Protein AF-V5F7I3-F1 (afdb_monomer_lite)

Sequence (481 aa):
MEDIALQLKFLPVIEKRLDEYYSFSQVALVPRPIVFQLLTSIRVGLAASGYITEERNGEISVSHSSQLAKDLLRSSSSDIAITPGLDLGAFCALFSGANVRIETLGLLYTMAARSCLYDISQGYDEHQDSGFIQEMSRYSDLSLRLARGLSPQTTDLITWLAHENLQLMTLLEGDASLGVWRRVGDLATDLLVLGLNREATCSAAPLFLAECRRRTFARAYYLDKVFAAAFNRPPRISARHADCKLPLDLSDDELFTTLQDAKDNITPDGPLAYASVKCKIVAFPEYELNHADEDGDVNPVYKVCDSAVFLEIIGDDGSVIKENGAQGSIVVTNLLKRLQPTIRYSIGDIGEWVDIRSGLFRLKGRSNVGLKIGTALLDRNLIRKLVAQIVGDGVVDSFQTVIRRKDMHNIVIFRIAAEIPTDAGLIPQKLENAIIKSNPSWARNRDAGHIAPIVVEWVQFQDLAFLEASGKLREVIDERF

Radius of gyration: 26.36 Å; chains: 1; bounding box: 77×45×70 Å

Organism: Byssochlamys spectabilis (strain No. 5 / NBRC 109023) (NCBI:txid1356009)

InterPro domains:
  IPR007219 Xylanolytic transcriptional activator, regulatory domain [PF04082] (193-254)
  IPR042099 ANL, N-terminal domain [G3DSA:3.40.50.12780] (284-368)

pLDDT: mean 85.71, std 12.4, range [41.41, 98.62]

Secondary structure (DSSP, 8-state):
-HHHHHGGGGHHHHHHHHHHHHHH-TT-SS-HHHHHHHHHHHHHHHHHTT-EEEEETTEEEE--HHHHHHHHHHHHTS-----TT--HHHHHHTTSGGG--HHHHHHHHHHHHHHHTT---SS--GGGSHHHHHHHHHHHHHHHHHHHHH-SS--HHHHHHHHHHHHHHHHHT-TT-HHHHHHHHHHHHHHHHHTTTSHHHHHTS-HHHHHHHHHHHHHHHHHHHHHHHHTT---SS-GGG--PPPPP---HHHHTS-TTTTTT-PPPS--S-EEETTTEEEEEE-TTTS-TTS-TTSS-EEEE-TTTEEEEEE-TTSPBP-STT-EEEEEEEESS-SSS---SEEEEEEEEEEETTTTEEEEEEESSSSEEETTEEE-HHHHHHHHHHHH-GGGTTSEEEEEEEETTEEEEEEEE-S---TTGGGHHHHHHHHHHHH-HHHHHHHHTTSBPPPEEEE--GGGS-B-TTT--B-SEEEE--

Structure (mmCIF, N/CA/C/O backbone):
data_AF-V5F7I3-F1
#
_entry.id   AF-V5F7I3-F1
#
loop_
_atom_site.group_PDB
_atom_site.id
_atom_site.type_symbol
_atom_site.label_atom_id
_atom_site.label_alt_id
_atom_site.label_comp_id
_atom_site.label_asym_id
_atom_site.label_entity_id
_atom_site.label_seq_id
_atom_site.pdbx_PDB_ins_code
_atom_site.Cartn_x
_atom_site.Cartn_y
_atom_site.Cartn_z
_atom_site.occupancy
_atom_site.B_iso_or_equiv
_atom_site.auth_seq_id
_atom_site.auth_comp_id
_atom_site.auth_asym_id
_atom_site.auth_atom_id
_atom_site.pdbx_PDB_model_num
ATOM 1 N N . MET A 1 1 ? 17.879 12.663 -18.269 1.00 89.00 1 MET A N 1
ATOM 2 C CA . MET A 1 1 ? 17.644 11.274 -18.721 1.00 89.00 1 MET A CA 1
ATOM 3 C C . MET A 1 1 ? 18.927 10.465 -18.635 1.00 89.00 1 MET A C 1
ATOM 5 O O . MET A 1 1 ? 18.888 9.401 -18.041 1.00 89.00 1 MET A O 1
ATOM 9 N N . GLU A 1 2 ? 20.058 10.995 -19.110 1.00 92.75 2 GLU A N 1
ATOM 10 C CA . GLU A 1 2 ? 21.383 10.390 -18.884 1.00 92.75 2 GLU A CA 1
ATOM 11 C C . GLU A 1 2 ? 21.660 10.132 -17.397 1.00 92.75 2 GLU A C 1
ATOM 13 O O . GLU A 1 2 ? 21.980 9.007 -17.040 1.00 92.75 2 GLU A O 1
ATOM 18 N N . ASP A 1 3 ? 21.395 11.100 -16.514 1.00 93.69 3 ASP A N 1
ATOM 19 C CA . ASP A 1 3 ? 21.579 10.905 -15.065 1.00 93.69 3 ASP A CA 1
ATOM 20 C C . ASP A 1 3 ? 20.742 9.756 -14.475 1.00 93.69 3 ASP A C 1
ATOM 22 O O . ASP A 1 3 ? 21.205 9.058 -13.578 1.00 93.69 3 ASP A O 1
ATOM 26 N N . ILE A 1 4 ? 19.525 9.536 -14.995 1.00 94.31 4 ILE A N 1
ATOM 27 C CA . ILE A 1 4 ? 18.641 8.425 -14.590 1.00 94.31 4 ILE A CA 1
ATOM 28 C C . ILE A 1 4 ? 19.227 7.098 -15.064 1.00 94.31 4 ILE A C 1
ATOM 30 O O . ILE A 1 4 ? 19.209 6.121 -14.320 1.00 94.31 4 ILE A O 1
ATOM 34 N N . ALA A 1 5 ? 19.745 7.063 -16.292 1.00 92.81 5 ALA A N 1
ATOM 35 C CA . ALA A 1 5 ? 20.386 5.883 -16.853 1.00 92.81 5 ALA A CA 1
ATOM 36 C C . ALA A 1 5 ? 21.685 5.542 -16.107 1.00 92.81 5 ALA A C 1
ATOM 38 O O . ALA A 1 5 ? 21.943 4.377 -15.835 1.00 92.81 5 ALA A O 1
ATOM 39 N N . LEU A 1 6 ? 22.471 6.546 -15.706 1.00 93.00 6 LEU A N 1
ATOM 40 C CA . LEU A 1 6 ? 23.709 6.354 -14.945 1.00 93.00 6 LEU A CA 1
ATOM 41 C C . LEU A 1 6 ? 23.480 5.704 -13.576 1.00 93.00 6 LEU A C 1
ATOM 43 O O . LEU A 1 6 ? 24.378 5.034 -13.076 1.00 93.00 6 LEU A O 1
ATOM 47 N N . GLN A 1 7 ? 22.285 5.835 -12.991 1.00 93.06 7 GLN A N 1
ATOM 48 C CA . GLN A 1 7 ? 21.944 5.154 -11.737 1.00 93.06 7 GLN A CA 1
ATOM 49 C C . GLN A 1 7 ? 21.850 3.635 -11.859 1.00 93.06 7 GLN A C 1
ATOM 51 O O . GLN A 1 7 ? 21.921 2.948 -10.843 1.00 93.06 7 GLN A O 1
ATOM 56 N N . LEU A 1 8 ? 21.775 3.093 -13.080 1.00 92.06 8 LEU A N 1
ATOM 57 C CA . LEU A 1 8 ? 21.902 1.654 -13.304 1.00 92.06 8 LEU A CA 1
ATOM 58 C C . LEU A 1 8 ? 23.239 1.107 -12.804 1.00 92.06 8 LEU A C 1
ATOM 60 O O . LEU A 1 8 ? 23.329 -0.095 -12.591 1.00 92.06 8 LEU A O 1
ATOM 64 N N . LYS A 1 9 ? 24.235 1.961 -12.523 1.00 90.94 9 LYS A N 1
ATOM 65 C CA . LYS A 1 9 ? 25.432 1.554 -11.783 1.00 90.94 9 LYS A CA 1
ATOM 66 C C . LYS A 1 9 ? 25.104 0.813 -10.485 1.00 90.94 9 LYS A C 1
ATOM 68 O O . LYS A 1 9 ? 25.822 -0.107 -10.135 1.00 90.94 9 LYS A O 1
ATOM 73 N N . PHE A 1 10 ? 23.988 1.128 -9.830 1.00 92.06 10 PHE A N 1
ATOM 74 C CA . PHE A 1 10 ? 23.539 0.461 -8.609 1.00 92.06 10 PHE A CA 1
ATOM 75 C C . PHE A 1 10 ? 22.650 -0.769 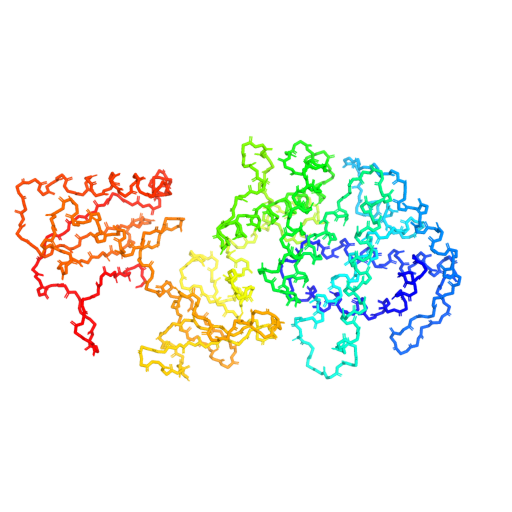-8.853 1.00 92.06 10 PHE A C 1
ATOM 77 O O . PHE A 1 10 ? 22.008 -1.244 -7.919 1.00 92.06 10 PHE A O 1
ATOM 84 N N . LEU A 1 11 ? 22.567 -1.298 -10.080 1.00 92.19 11 LEU A N 1
ATOM 85 C CA . LEU A 1 11 ? 21.709 -2.447 -10.394 1.00 92.19 11 LEU A CA 1
ATOM 86 C C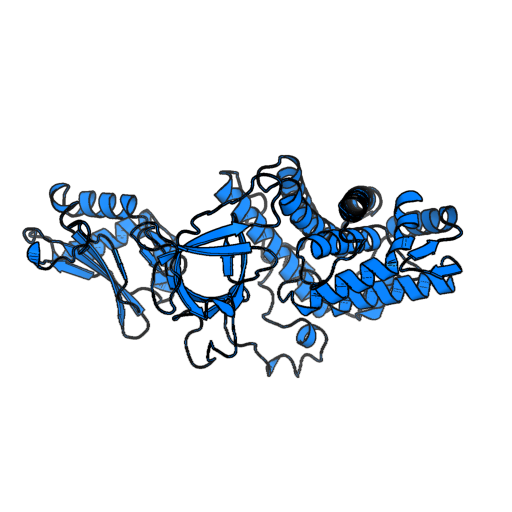 . LEU A 1 11 ? 21.949 -3.665 -9.474 1.00 92.19 11 LEU A C 1
ATOM 88 O O . LEU A 1 11 ? 20.952 -4.199 -8.989 1.00 92.19 11 LEU A O 1
ATOM 92 N N . PRO A 1 12 ? 23.194 -4.070 -9.140 1.00 90.81 12 PRO A N 1
ATOM 93 C CA . PRO A 1 12 ? 23.413 -5.169 -8.193 1.00 90.81 12 PRO A CA 1
ATOM 94 C C . PRO A 1 12 ? 22.864 -4.872 -6.787 1.00 90.81 12 PRO A C 1
ATOM 96 O O . PRO A 1 12 ? 22.265 -5.740 -6.153 1.00 90.81 12 PRO A O 1
ATOM 99 N N . VAL A 1 13 ? 23.008 -3.630 -6.308 1.00 89.62 13 VAL A N 1
ATOM 100 C CA . VAL A 1 13 ? 22.444 -3.190 -5.019 1.00 89.62 13 VAL A CA 1
ATOM 101 C C . VAL A 1 13 ? 20.917 -3.221 -5.061 1.00 89.62 13 VAL A C 1
ATOM 103 O O . VAL A 1 13 ? 20.285 -3.718 -4.133 1.00 89.62 13 VAL A O 1
ATOM 106 N N . ILE A 1 14 ? 20.313 -2.730 -6.146 1.00 92.62 14 ILE A N 1
ATOM 107 C CA . ILE A 1 14 ? 18.861 -2.756 -6.357 1.00 92.62 14 ILE A CA 1
ATOM 108 C C . ILE A 1 14 ? 18.343 -4.198 -6.324 1.00 92.62 14 ILE A C 1
ATOM 110 O O . ILE A 1 14 ? 17.372 -4.472 -5.626 1.00 92.62 14 ILE A O 1
ATOM 114 N N . GLU A 1 15 ? 18.994 -5.126 -7.027 1.00 92.94 15 GLU A N 1
ATOM 115 C CA . GLU A 1 15 ? 18.618 -6.545 -7.033 1.00 92.94 15 GLU A CA 1
ATOM 116 C C . GLU A 1 15 ? 18.663 -7.152 -5.630 1.00 92.94 15 GLU A C 1
ATOM 118 O O . GLU A 1 15 ? 17.664 -7.717 -5.185 1.00 92.94 15 GLU A O 1
ATOM 123 N N . LYS A 1 16 ? 19.772 -6.960 -4.902 1.00 89.50 16 LYS A N 1
ATOM 124 C CA . LYS A 1 16 ? 19.918 -7.415 -3.511 1.00 89.50 16 LYS A CA 1
ATOM 125 C C . LYS A 1 16 ? 18.789 -6.876 -2.627 1.00 89.50 16 LYS A C 1
ATOM 127 O O . LYS A 1 16 ? 18.142 -7.626 -1.904 1.00 89.50 16 LYS A O 1
ATOM 132 N N . ARG A 1 17 ? 18.518 -5.572 -2.715 1.00 87.56 17 ARG A N 1
ATOM 133 C CA . ARG A 1 17 ? 17.506 -4.888 -1.897 1.00 87.56 17 ARG A CA 1
ATOM 134 C C . ARG A 1 17 ? 16.081 -5.318 -2.201 1.00 87.56 17 ARG A C 1
ATOM 136 O O . ARG A 1 17 ? 15.231 -5.269 -1.311 1.00 87.56 17 ARG A O 1
ATOM 143 N N . LEU A 1 18 ? 15.794 -5.691 -3.441 1.00 91.38 18 LEU A N 1
ATOM 144 C CA . LEU A 1 18 ? 14.486 -6.211 -3.819 1.00 91.38 18 LEU A CA 1
ATOM 145 C C . LEU A 1 18 ? 14.337 -7.673 -3.407 1.00 91.38 18 LEU A C 1
ATOM 147 O O . LEU A 1 18 ? 13.266 -8.050 -2.938 1.00 91.38 18 LEU A O 1
ATOM 151 N N . ASP A 1 19 ? 15.397 -8.473 -3.492 1.00 89.62 19 ASP A N 1
ATOM 152 C CA . ASP A 1 19 ? 15.377 -9.839 -2.969 1.00 89.62 19 ASP A CA 1
ATOM 153 C C . ASP A 1 19 ? 15.109 -9.882 -1.465 1.00 89.62 19 ASP A C 1
ATOM 155 O O . ASP A 1 19 ? 14.182 -10.566 -1.029 1.00 89.62 19 ASP A O 1
ATOM 159 N N . GLU A 1 20 ? 15.805 -9.037 -0.703 1.00 83.19 20 GLU A N 1
ATOM 160 C CA . GLU A 1 20 ? 15.538 -8.831 0.720 1.00 83.19 20 GLU A CA 1
ATOM 161 C C . GLU A 1 20 ? 14.088 -8.386 0.958 1.00 83.19 20 GLU A C 1
ATOM 163 O O . GLU A 1 20 ? 13.396 -8.991 1.770 1.00 83.19 20 GLU A O 1
ATOM 168 N N . TYR A 1 21 ? 13.582 -7.390 0.222 1.00 84.56 21 TYR A N 1
ATOM 169 C CA . TYR A 1 21 ? 12.204 -6.902 0.371 1.00 84.56 21 TYR A CA 1
ATOM 170 C C . TYR A 1 21 ? 11.147 -8.004 0.228 1.00 84.56 21 TYR A C 1
ATOM 172 O O . TYR A 1 21 ? 10.234 -8.122 1.047 1.00 84.56 21 TYR A O 1
ATOM 180 N N . TYR A 1 22 ? 11.269 -8.822 -0.812 1.00 86.50 22 TYR A N 1
ATOM 181 C CA . TYR A 1 22 ? 10.317 -9.891 -1.090 1.00 86.50 22 TYR A CA 1
ATOM 182 C C . TYR A 1 22 ? 10.503 -11.128 -0.202 1.00 86.50 22 TYR A C 1
ATOM 184 O O . TYR A 1 22 ? 9.621 -11.979 -0.194 1.00 86.50 22 TYR A O 1
ATOM 192 N N . SER A 1 23 ? 11.600 -11.234 0.556 1.00 79.94 23 SER A N 1
ATOM 193 C CA . SER A 1 23 ? 11.786 -12.316 1.536 1.00 79.94 23 SER A CA 1
ATOM 194 C C . SER A 1 23 ? 10.844 -12.205 2.744 1.00 79.94 23 SER A C 1
ATOM 196 O O . SER A 1 23 ? 10.546 -13.210 3.381 1.00 79.94 23 SER A O 1
ATOM 198 N N . PHE A 1 24 ? 10.342 -10.999 3.040 1.00 70.06 24 PHE A N 1
ATOM 199 C CA . PHE A 1 24 ? 9.442 -10.749 4.172 1.00 70.06 24 PHE A CA 1
ATOM 200 C C . PHE A 1 24 ? 8.130 -10.059 3.782 1.00 70.06 24 PHE A C 1
ATOM 202 O O . PHE A 1 24 ? 7.153 -10.120 4.529 1.00 70.06 24 PHE A O 1
ATOM 209 N N . SER A 1 25 ? 8.077 -9.350 2.648 1.00 71.44 25 SER A N 1
ATOM 210 C CA . SER A 1 25 ? 6.881 -8.596 2.281 1.00 71.44 25 SER A CA 1
ATOM 211 C C . SER A 1 25 ? 5.817 -9.495 1.655 1.00 71.44 25 SER A C 1
ATOM 213 O O . SER A 1 25 ? 5.858 -9.787 0.466 1.00 71.44 25 SER A O 1
ATOM 215 N N . GLN A 1 26 ? 4.793 -9.840 2.437 1.00 65.81 26 GLN A N 1
ATOM 216 C CA . GLN A 1 26 ? 3.601 -10.556 1.949 1.00 65.81 26 GLN A CA 1
ATOM 217 C C . GLN A 1 26 ? 2.574 -9.637 1.261 1.00 65.81 26 GLN A C 1
ATOM 219 O O . GLN A 1 26 ? 1.550 -10.081 0.756 1.00 65.81 26 GLN A O 1
ATOM 224 N N . VAL A 1 27 ? 2.826 -8.324 1.250 1.00 69.50 27 VAL A N 1
ATOM 225 C CA . VAL A 1 27 ? 1.871 -7.302 0.794 1.00 69.50 27 VAL A CA 1
ATOM 226 C C . VAL A 1 27 ? 2.477 -6.362 -0.249 1.00 69.50 27 VAL A C 1
ATOM 228 O O . VAL A 1 27 ? 2.039 -5.218 -0.389 1.00 69.50 27 VAL A O 1
ATOM 231 N N . ALA A 1 28 ? 3.474 -6.806 -1.016 1.00 85.56 28 ALA A N 1
ATOM 232 C CA . ALA A 1 28 ? 3.987 -6.036 -2.150 1.00 85.56 28 ALA A CA 1
ATOM 233 C C . ALA A 1 28 ? 2.853 -5.702 -3.142 1.00 85.56 28 ALA A C 1
ATOM 235 O O . ALA A 1 28 ? 1.876 -6.444 -3.259 1.00 85.56 28 ALA A O 1
ATOM 236 N N . LEU A 1 29 ? 2.900 -4.527 -3.785 1.00 91.69 29 LEU A N 1
ATOM 237 C CA . LEU A 1 29 ? 1.888 -4.175 -4.797 1.00 91.69 29 LEU A CA 1
ATOM 238 C C . LEU A 1 29 ? 2.132 -4.948 -6.088 1.00 91.69 29 LEU A C 1
ATOM 240 O O . LEU A 1 29 ? 1.203 -5.518 -6.654 1.00 91.69 29 LEU A O 1
ATOM 244 N N . VAL A 1 30 ? 3.375 -4.893 -6.557 1.00 94.56 30 VAL A N 1
ATOM 245 C CA . VAL A 1 30 ? 3.808 -5.563 -7.776 1.00 94.56 30 VAL A CA 1
ATOM 246 C C . VAL A 1 30 ? 4.246 -6.971 -7.387 1.00 94.56 30 VAL A C 1
ATOM 248 O O . VAL A 1 30 ? 5.042 -7.092 -6.454 1.00 94.56 30 VAL A O 1
ATOM 251 N N . PRO A 1 31 ? 3.758 -8.022 -8.056 1.00 93.81 31 PRO A N 1
ATOM 252 C CA . PRO A 1 31 ? 4.164 -9.375 -7.721 1.00 93.81 31 PRO A CA 1
ATOM 253 C C . PRO A 1 31 ? 5.652 -9.651 -7.934 1.00 93.81 31 PRO A C 1
ATOM 255 O O . PRO A 1 31 ? 6.249 -9.142 -8.894 1.00 93.81 31 PRO A O 1
ATOM 258 N N . ARG A 1 32 ? 6.231 -10.510 -7.084 1.00 92.94 32 ARG A N 1
ATOM 259 C CA . ARG A 1 32 ? 7.653 -10.900 -7.167 1.00 92.94 32 ARG A CA 1
ATOM 260 C C . ARG A 1 32 ? 8.051 -11.384 -8.573 1.00 92.94 32 ARG A C 1
ATOM 262 O O . ARG A 1 32 ? 9.049 -10.869 -9.087 1.00 92.94 32 ARG A O 1
ATOM 269 N N . PRO A 1 33 ? 7.292 -12.272 -9.252 1.00 93.88 33 PRO A N 1
ATOM 270 C CA . PRO A 1 33 ? 7.684 -12.764 -10.577 1.00 93.88 33 PRO A CA 1
ATOM 271 C C . PRO A 1 33 ? 7.834 -11.655 -11.627 1.00 93.88 33 PRO A C 1
ATOM 273 O O . PRO A 1 33 ? 8.764 -11.693 -12.430 1.00 93.88 33 PRO A O 1
ATOM 276 N N . ILE A 1 34 ? 6.991 -10.614 -11.578 1.00 96.12 34 ILE A N 1
ATOM 277 C CA . ILE A 1 34 ? 7.080 -9.472 -12.502 1.00 96.12 34 ILE A CA 1
ATOM 278 C C . ILE A 1 34 ? 8.374 -8.691 -12.271 1.00 96.12 34 ILE A C 1
ATOM 280 O O . ILE A 1 34 ? 9.108 -8.414 -13.219 1.00 96.12 34 ILE A O 1
ATOM 284 N N . VAL A 1 35 ? 8.672 -8.336 -11.019 1.00 96.19 35 VAL A N 1
ATOM 285 C CA . VAL A 1 35 ? 9.846 -7.509 -10.697 1.00 96.19 35 VAL A CA 1
ATOM 286 C C . VAL A 1 35 ? 11.145 -8.228 -11.046 1.00 96.19 35 VAL A C 1
ATOM 288 O O . VAL A 1 35 ? 12.024 -7.636 -11.672 1.00 96.19 35 VAL A O 1
ATOM 291 N N . PHE A 1 36 ? 11.250 -9.516 -10.725 1.00 95.12 36 PHE A N 1
ATOM 292 C CA . PHE A 1 36 ? 12.449 -10.305 -11.014 1.00 95.12 36 PHE A CA 1
ATOM 293 C C . PHE A 1 36 ? 12.644 -10.573 -12.506 1.00 95.12 36 PHE A C 1
ATOM 295 O O . PHE A 1 36 ? 13.778 -10.552 -12.996 1.00 95.12 36 PHE A O 1
ATOM 302 N N . GLN A 1 37 ? 11.556 -10.753 -13.257 1.00 95.56 37 GLN A N 1
ATOM 303 C CA . GLN A 1 37 ? 11.644 -10.876 -14.706 1.00 95.56 37 GLN A CA 1
ATOM 304 C C . GLN A 1 37 ? 12.033 -9.552 -15.377 1.00 95.56 37 GLN A C 1
ATOM 306 O O . GLN A 1 37 ? 12.827 -9.566 -16.320 1.00 95.56 37 GLN A O 1
ATOM 311 N N . LEU A 1 38 ? 11.557 -8.407 -14.870 1.00 96.69 38 LEU A N 1
ATOM 312 C CA . LEU A 1 38 ? 12.010 -7.084 -15.319 1.00 96.69 38 LEU A CA 1
ATOM 313 C C . LEU A 1 38 ? 13.502 -6.870 -15.029 1.00 96.69 38 LEU A C 1
ATOM 315 O O . LEU A 1 38 ? 14.229 -6.476 -15.938 1.00 96.69 38 LEU A O 1
ATOM 319 N N . LEU A 1 39 ? 13.972 -7.169 -13.811 1.00 95.56 39 LEU A N 1
ATOM 320 C CA . LEU A 1 39 ? 15.391 -7.056 -13.437 1.00 95.56 39 LEU A CA 1
ATOM 321 C C . LEU A 1 39 ? 16.280 -7.911 -14.343 1.00 95.56 39 LEU A C 1
ATOM 323 O O . LEU A 1 39 ? 17.226 -7.403 -14.945 1.00 95.56 39 LEU A O 1
ATOM 327 N N . THR A 1 40 ? 15.912 -9.182 -14.519 1.00 94.25 40 THR A N 1
ATOM 328 C CA . THR A 1 40 ? 16.643 -10.118 -15.383 1.00 94.25 40 THR A CA 1
ATOM 329 C C . THR A 1 40 ? 16.684 -9.613 -16.826 1.00 94.25 40 THR A C 1
ATOM 331 O O . THR A 1 40 ? 17.745 -9.578 -17.447 1.00 94.25 40 THR A O 1
ATOM 334 N N . SER A 1 41 ? 15.546 -9.157 -17.357 1.00 93.38 41 SER A N 1
ATOM 335 C CA . SER A 1 41 ? 15.446 -8.649 -18.730 1.00 93.38 41 SER A CA 1
ATOM 336 C C . SER A 1 41 ? 16.243 -7.359 -18.937 1.00 93.38 41 SER A C 1
ATOM 338 O O . SER A 1 41 ? 16.846 -7.177 -19.994 1.00 93.38 41 SER A O 1
ATOM 340 N N . ILE A 1 42 ? 16.291 -6.469 -17.939 1.00 92.19 42 ILE A N 1
ATOM 341 C CA . ILE A 1 42 ? 17.140 -5.270 -17.965 1.00 92.19 42 ILE A CA 1
ATOM 342 C C . ILE A 1 42 ? 18.611 -5.674 -17.966 1.00 92.19 42 ILE A C 1
ATOM 344 O O . ILE A 1 42 ? 19.344 -5.246 -18.853 1.00 92.19 42 ILE A O 1
ATOM 348 N N . ARG A 1 43 ? 19.043 -6.526 -17.030 1.00 91.06 43 ARG A N 1
ATOM 349 C CA . ARG A 1 43 ? 20.442 -6.962 -16.931 1.00 91.06 43 ARG A CA 1
ATOM 350 C C . ARG A 1 43 ? 20.919 -7.602 -18.235 1.00 91.06 43 ARG A C 1
ATOM 352 O O . ARG A 1 43 ? 21.938 -7.187 -18.787 1.00 91.06 43 ARG A O 1
ATOM 359 N N . VAL A 1 44 ? 20.153 -8.556 -18.766 1.00 90.69 44 VAL A N 1
ATOM 360 C CA . VAL A 1 44 ? 20.472 -9.237 -20.031 1.00 90.69 44 VAL A CA 1
ATOM 361 C C . VAL A 1 44 ? 20.453 -8.256 -21.206 1.00 90.69 44 VAL A C 1
ATOM 363 O O . VAL A 1 44 ? 21.378 -8.261 -22.015 1.00 90.69 44 VAL A O 1
ATOM 366 N N . GLY A 1 45 ? 19.442 -7.387 -21.296 1.00 88.81 45 GLY A N 1
ATOM 367 C CA . GLY A 1 45 ? 19.312 -6.419 -22.388 1.00 88.81 45 GLY A CA 1
ATOM 368 C C . GLY A 1 45 ? 20.431 -5.379 -22.421 1.00 88.81 45 GLY A C 1
ATOM 369 O O . GLY A 1 45 ? 20.973 -5.087 -23.488 1.00 88.81 45 GLY A O 1
ATOM 370 N N . LEU A 1 46 ? 20.817 -4.852 -21.258 1.00 87.31 46 LEU A N 1
ATOM 371 C CA . LEU A 1 46 ? 21.918 -3.900 -21.131 1.00 87.31 46 LEU A CA 1
ATOM 372 C C . LEU A 1 46 ? 23.268 -4.551 -21.458 1.00 87.31 46 LEU A C 1
ATOM 374 O O . LEU A 1 46 ? 24.069 -3.946 -22.169 1.00 87.31 46 LEU A O 1
ATOM 378 N N . ALA A 1 47 ? 23.508 -5.785 -21.002 1.00 87.62 47 ALA A N 1
ATOM 379 C CA . ALA A 1 47 ? 24.714 -6.536 -21.350 1.00 87.62 47 ALA A CA 1
ATOM 380 C C . ALA A 1 47 ? 24.787 -6.834 -22.858 1.00 87.62 47 ALA A C 1
ATOM 382 O O . ALA A 1 47 ? 25.805 -6.565 -23.492 1.00 87.62 47 ALA A O 1
ATOM 383 N N . ALA A 1 48 ? 23.692 -7.312 -23.459 1.00 86.88 48 ALA A N 1
ATOM 384 C CA . ALA A 1 48 ? 23.621 -7.610 -24.891 1.00 86.88 48 ALA A CA 1
ATOM 385 C C . ALA A 1 48 ? 23.806 -6.362 -25.774 1.00 86.88 48 ALA A C 1
ATOM 387 O O . ALA A 1 48 ? 24.346 -6.458 -26.873 1.00 86.88 48 ALA A O 1
ATOM 388 N N . SER A 1 49 ? 23.390 -5.193 -25.281 1.00 85.31 49 SER A N 1
ATOM 389 C CA . SER A 1 49 ? 23.552 -3.905 -25.969 1.00 85.31 49 SER A CA 1
ATOM 390 C C . SER A 1 49 ? 24.920 -3.252 -25.718 1.00 85.31 49 SER A C 1
ATOM 392 O O . SER A 1 49 ? 25.181 -2.164 -26.224 1.00 85.31 49 SER A O 1
ATOM 394 N N . GLY A 1 50 ? 25.794 -3.890 -24.930 1.00 83.00 50 GLY A N 1
ATOM 395 C CA . GLY A 1 50 ? 27.125 -3.376 -24.599 1.00 83.00 50 GLY A CA 1
ATOM 396 C C . GLY A 1 50 ? 27.129 -2.209 -23.607 1.00 83.00 50 GLY A C 1
ATOM 397 O O . GLY A 1 50 ? 28.148 -1.540 -23.465 1.00 83.00 50 GLY A O 1
ATOM 398 N N . TYR A 1 51 ? 26.017 -1.948 -22.911 1.00 84.94 51 TYR A N 1
ATOM 399 C CA . TYR A 1 51 ? 25.929 -0.874 -21.916 1.00 84.94 51 TYR A CA 1
ATOM 400 C C . TYR A 1 51 ? 26.625 -1.232 -20.599 1.00 84.94 51 TYR A C 1
ATOM 402 O O . TYR A 1 51 ? 27.100 -0.331 -19.911 1.00 84.94 51 TYR A O 1
ATOM 410 N N . ILE A 1 52 ? 26.734 -2.523 -20.269 1.00 82.56 52 ILE A N 1
ATOM 411 C CA . ILE A 1 52 ? 27.444 -3.022 -19.081 1.00 82.56 52 ILE A CA 1
ATOM 412 C C . ILE A 1 52 ? 28.841 -3.481 -19.492 1.00 82.56 52 ILE A C 1
ATOM 414 O O . ILE A 1 52 ? 28.966 -4.344 -20.360 1.00 82.56 52 ILE A O 1
ATOM 418 N N . THR A 1 53 ? 29.882 -2.922 -18.871 1.00 70.06 53 THR A N 1
ATOM 419 C CA . THR A 1 53 ? 31.282 -3.225 -19.226 1.00 70.06 53 THR A CA 1
ATOM 420 C C . THR A 1 53 ? 32.067 -3.937 -18.126 1.00 70.06 53 THR A C 1
ATOM 422 O O . THR A 1 53 ? 32.843 -4.835 -18.435 1.00 70.06 53 THR A O 1
ATOM 425 N N . GLU A 1 54 ? 31.855 -3.590 -16.855 1.00 76.38 54 GLU A N 1
ATOM 426 C CA . GLU A 1 54 ? 32.496 -4.227 -15.693 1.00 76.38 54 GLU A CA 1
ATOM 427 C C . GLU A 1 54 ? 31.555 -4.197 -14.479 1.00 76.38 54 GLU A C 1
ATOM 429 O O . GLU A 1 54 ? 30.782 -3.251 -14.331 1.00 76.38 54 GLU A O 1
ATOM 434 N N . GLU A 1 55 ? 31.651 -5.196 -13.595 1.00 80.44 55 GLU A N 1
ATOM 435 C CA . GLU A 1 55 ? 30.997 -5.225 -12.278 1.00 80.44 55 GLU A CA 1
ATOM 436 C C . GLU A 1 55 ? 32.083 -5.306 -11.191 1.00 80.44 55 GLU A C 1
ATOM 438 O O . GLU A 1 55 ? 32.906 -6.225 -11.202 1.00 80.44 55 GLU A O 1
ATOM 443 N N . ARG A 1 56 ? 32.131 -4.329 -10.276 1.00 73.06 56 ARG A N 1
ATOM 444 C CA . ARG A 1 56 ? 33.062 -4.305 -9.132 1.00 73.06 56 ARG A CA 1
ATOM 445 C C . ARG A 1 56 ? 32.378 -3.703 -7.909 1.00 73.06 56 ARG A C 1
ATOM 447 O O . ARG A 1 56 ? 31.737 -2.668 -8.016 1.00 73.06 56 ARG A O 1
ATOM 454 N N . ASN A 1 57 ? 32.575 -4.319 -6.742 1.00 68.38 57 ASN A N 1
ATOM 455 C CA . ASN A 1 57 ? 32.092 -3.823 -5.444 1.00 68.38 57 ASN A CA 1
ATOM 456 C C . ASN A 1 57 ? 30.596 -3.434 -5.430 1.00 68.38 57 ASN A C 1
ATOM 458 O O . ASN A 1 57 ? 30.238 -2.398 -4.891 1.00 68.38 57 ASN A O 1
ATOM 462 N N . GLY A 1 58 ? 29.722 -4.230 -6.056 1.00 72.19 58 GLY A N 1
ATOM 463 C CA . GLY A 1 58 ? 28.280 -3.943 -6.089 1.00 72.19 58 GLY A CA 1
ATOM 464 C C . GLY A 1 58 ? 27.854 -2.839 -7.065 1.00 72.19 58 GLY A C 1
ATOM 465 O O . GLY A 1 58 ? 26.657 -2.581 -7.187 1.00 72.19 58 GLY A O 1
ATOM 466 N N . GLU A 1 59 ? 28.789 -2.238 -7.807 1.00 80.50 59 GLU A N 1
ATOM 467 C CA . GLU A 1 59 ? 28.495 -1.296 -8.884 1.00 80.50 59 GLU A CA 1
ATOM 468 C C . GLU A 1 59 ? 28.825 -1.876 -10.267 1.00 80.50 59 GLU A C 1
ATOM 470 O O . GLU A 1 59 ? 29.818 -2.587 -10.451 1.00 80.50 59 GLU A O 1
ATOM 475 N N . ILE A 1 60 ? 28.006 -1.531 -11.263 1.00 85.75 60 ILE A N 1
ATOM 476 C CA . ILE A 1 60 ? 28.299 -1.772 -12.679 1.00 85.75 60 ILE A CA 1
ATOM 477 C C . ILE A 1 60 ? 28.731 -0.487 -13.382 1.00 85.75 60 ILE A C 1
ATOM 479 O O . ILE A 1 60 ? 28.161 0.586 -13.191 1.00 85.75 60 ILE A O 1
ATOM 483 N N . SER A 1 61 ? 29.724 -0.595 -14.258 1.00 84.38 61 SER A N 1
ATOM 484 C CA . SER A 1 61 ? 30.099 0.505 -15.140 1.00 84.38 61 SER A CA 1
ATOM 485 C C . SER A 1 61 ? 29.100 0.603 -16.294 1.00 84.38 61 SER A C 1
ATOM 487 O O . SER A 1 61 ? 28.975 -0.321 -17.103 1.00 84.38 61 SER A O 1
ATOM 489 N N . VAL A 1 62 ? 28.376 1.726 -16.352 1.00 85.12 62 VAL A N 1
ATOM 490 C CA . VAL A 1 62 ? 27.418 2.036 -17.421 1.00 85.12 62 VAL A CA 1
ATOM 491 C C . VAL A 1 62 ? 28.129 2.843 -18.503 1.00 85.12 62 VAL A C 1
ATOM 493 O O . VAL A 1 62 ? 28.433 4.025 -18.327 1.00 85.12 62 VAL A O 1
ATOM 496 N N . SER A 1 63 ? 28.389 2.210 -19.643 1.00 83.50 63 SER A N 1
ATOM 497 C CA . SER A 1 63 ? 28.963 2.860 -20.820 1.00 83.50 63 SER A CA 1
ATOM 498 C C . SER A 1 63 ? 27.872 3.381 -21.764 1.00 83.50 63 SER A C 1
ATOM 500 O O . SER A 1 63 ? 26.701 3.024 -21.647 1.00 83.50 63 SER A O 1
ATOM 502 N N . HIS A 1 64 ? 28.240 4.270 -22.693 1.00 85.62 64 HIS A N 1
ATOM 503 C CA . HIS A 1 64 ? 27.328 4.817 -23.711 1.00 85.62 64 HIS A CA 1
ATOM 504 C C . HIS A 1 64 ? 26.006 5.395 -23.154 1.00 85.62 64 HIS A C 1
ATOM 506 O O . HIS A 1 64 ? 24.965 5.324 -23.810 1.00 85.62 64 HIS A O 1
ATOM 512 N N . SER A 1 65 ? 26.047 6.028 -21.975 1.00 85.38 65 SER A N 1
ATOM 513 C CA . SER A 1 65 ? 24.869 6.558 -21.263 1.00 85.38 65 SER A CA 1
ATOM 514 C C . SER A 1 65 ? 23.996 7.498 -22.105 1.00 85.38 65 SER A C 1
ATOM 516 O O . SER A 1 65 ? 22.774 7.485 -21.970 1.00 85.38 65 SER A O 1
ATOM 518 N N . SER A 1 66 ? 24.594 8.267 -23.021 1.00 90.06 66 SER A N 1
ATOM 519 C CA . SER A 1 66 ? 23.855 9.129 -23.953 1.00 90.06 66 SER A CA 1
ATOM 520 C C . SER A 1 66 ? 23.014 8.342 -24.963 1.00 90.06 66 SER A C 1
ATOM 522 O O . SER A 1 66 ? 21.893 8.738 -25.283 1.00 90.06 66 SER A O 1
ATOM 524 N N . GLN A 1 67 ? 23.515 7.202 -25.451 1.00 91.38 67 GLN A N 1
ATOM 525 C CA . GLN A 1 67 ? 22.745 6.343 -26.350 1.00 91.38 67 GLN A CA 1
ATOM 526 C C . GLN A 1 67 ? 21.632 5.621 -25.588 1.00 91.38 67 GLN A C 1
ATOM 528 O O . GLN A 1 67 ? 20.485 5.664 -26.023 1.00 91.38 67 GLN A O 1
ATOM 533 N N . LEU A 1 68 ? 21.932 5.091 -24.399 1.00 91.94 68 LEU A N 1
ATOM 534 C CA . LEU A 1 68 ? 20.921 4.496 -23.524 1.00 91.94 68 LEU A CA 1
ATOM 535 C C . LEU A 1 68 ? 19.811 5.498 -23.163 1.00 91.94 68 LEU A C 1
ATOM 537 O O . LEU A 1 68 ? 18.634 5.151 -23.163 1.00 91.94 68 LEU A O 1
ATOM 541 N N . ALA A 1 69 ? 20.151 6.767 -22.917 1.00 93.94 69 ALA A N 1
ATOM 542 C CA . ALA A 1 69 ? 19.160 7.815 -22.695 1.00 93.94 69 ALA A CA 1
ATOM 543 C C . ALA A 1 69 ? 18.275 8.060 -23.929 1.00 93.94 69 ALA A C 1
ATOM 545 O O . ALA A 1 69 ? 17.070 8.244 -23.786 1.00 93.94 69 ALA A O 1
ATOM 546 N N . LYS A 1 70 ? 18.830 8.038 -25.146 1.00 94.25 70 LYS A N 1
ATOM 547 C CA .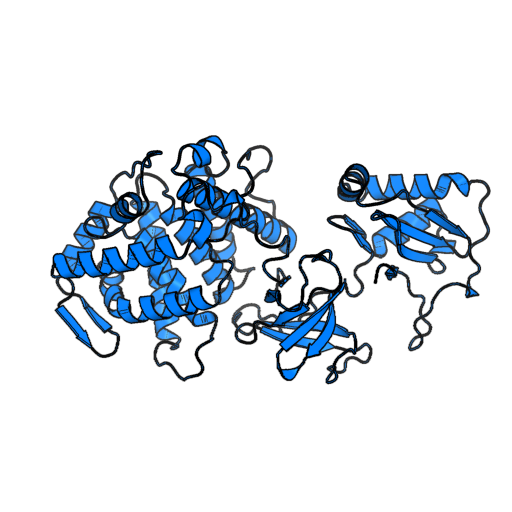 LYS A 1 70 ? 18.027 8.147 -26.378 1.00 94.25 70 LYS A CA 1
ATOM 548 C C . LYS A 1 70 ? 17.093 6.952 -26.552 1.00 94.25 70 LYS A C 1
ATOM 550 O O . LYS A 1 70 ? 15.942 7.146 -26.939 1.00 94.25 70 LYS A O 1
ATOM 555 N N . ASP A 1 71 ? 17.565 5.752 -26.234 1.00 92.75 71 ASP A N 1
ATOM 556 C CA . ASP A 1 71 ? 16.761 4.533 -26.308 1.00 92.75 71 ASP A CA 1
ATOM 557 C C . ASP A 1 71 ? 15.627 4.569 -25.275 1.00 92.75 71 ASP A C 1
ATOM 559 O O . ASP A 1 71 ? 14.476 4.340 -25.635 1.00 92.75 71 ASP A O 1
ATOM 563 N N . LEU A 1 72 ? 15.908 4.982 -24.032 1.00 95.50 72 LEU A N 1
ATOM 564 C CA . LEU A 1 72 ? 14.893 5.214 -22.998 1.00 95.50 72 LEU A CA 1
ATOM 565 C C . LEU A 1 72 ? 13.845 6.235 -23.450 1.00 95.50 72 LEU A C 1
ATOM 567 O O . LEU A 1 72 ? 12.652 5.993 -23.277 1.00 95.50 72 LEU A O 1
ATOM 571 N N . LEU A 1 73 ? 14.259 7.364 -24.036 1.00 95.81 73 LEU A N 1
ATOM 572 C CA . LEU A 1 73 ? 13.336 8.386 -24.542 1.00 95.81 73 LEU A CA 1
ATOM 573 C C . LEU A 1 73 ? 12.414 7.803 -25.613 1.00 95.81 73 LEU A C 1
ATOM 575 O O . LEU A 1 73 ? 11.198 7.985 -25.554 1.00 95.81 73 LEU A O 1
ATOM 579 N N . ARG A 1 74 ? 13.003 7.097 -26.583 1.00 95.81 74 ARG A N 1
ATOM 580 C CA . ARG A 1 74 ? 12.288 6.498 -27.708 1.00 95.81 74 ARG A CA 1
ATOM 581 C C . ARG A 1 74 ? 11.291 5.452 -27.227 1.00 95.81 74 ARG A C 1
ATOM 583 O O . ARG A 1 74 ? 10.117 5.538 -27.571 1.00 95.81 74 ARG A O 1
ATOM 590 N N . SER A 1 75 ? 11.759 4.519 -26.405 1.00 95.88 75 SER A N 1
ATOM 591 C CA . SER A 1 75 ? 10.953 3.438 -25.853 1.00 95.88 75 SER A CA 1
ATOM 592 C C . SER A 1 75 ? 9.884 3.954 -24.910 1.00 95.88 75 SER A C 1
ATOM 594 O O . SER A 1 75 ? 8.815 3.381 -24.908 1.00 95.88 75 SER A O 1
ATOM 596 N N . SER A 1 76 ? 10.109 5.028 -24.144 1.00 97.25 76 SER A N 1
ATOM 597 C CA . SER A 1 76 ? 9.094 5.583 -23.225 1.00 97.25 76 SER A CA 1
ATOM 598 C C . SER A 1 76 ? 8.026 6.424 -23.935 1.00 97.25 76 SER A C 1
ATOM 600 O O . SER A 1 76 ? 6.970 6.678 -23.365 1.00 97.25 76 SER A O 1
ATOM 602 N N . SER A 1 77 ? 8.290 6.859 -25.170 1.00 97.06 77 SER A N 1
ATOM 603 C CA . SER A 1 77 ? 7.354 7.659 -25.975 1.00 97.06 77 SER A CA 1
ATOM 604 C C . SER A 1 77 ? 6.501 6.807 -26.923 1.00 97.06 77 SER A C 1
ATOM 606 O O . SER A 1 77 ? 5.699 7.353 -27.677 1.00 97.06 77 SER A O 1
ATOM 608 N N . SER A 1 78 ? 6.693 5.484 -26.940 1.00 95.06 78 SER A N 1
ATOM 609 C CA . SER A 1 78 ? 5.912 4.574 -27.779 1.00 95.06 78 SER A CA 1
ATOM 610 C C . SER A 1 78 ? 4.629 4.108 -27.089 1.00 95.06 78 SER A C 1
ATOM 612 O O . SER A 1 78 ? 4.558 4.025 -25.859 1.00 95.06 78 SER A O 1
ATOM 614 N N . ASP A 1 79 ? 3.629 3.764 -27.899 1.00 94.50 79 ASP A N 1
ATOM 615 C CA . ASP A 1 79 ? 2.391 3.147 -27.428 1.00 94.50 79 ASP A CA 1
ATOM 616 C C . ASP A 1 79 ? 2.619 1.707 -26.961 1.00 94.50 79 ASP A C 1
ATOM 618 O O . ASP A 1 79 ? 3.467 0.980 -27.485 1.00 94.50 79 ASP A O 1
ATOM 622 N N . ILE A 1 80 ? 1.809 1.280 -25.991 1.00 94.44 80 ILE A N 1
ATOM 623 C CA . ILE A 1 80 ? 1.814 -0.083 -25.459 1.00 94.44 80 ILE A CA 1
ATOM 624 C C . ILE A 1 80 ? 0.427 -0.688 -25.626 1.00 94.44 80 ILE A C 1
ATOM 626 O O . ILE A 1 80 ? -0.563 -0.152 -25.130 1.00 94.44 80 ILE A O 1
ATOM 630 N N . ALA A 1 81 ? 0.360 -1.840 -26.285 1.00 92.00 81 ALA A N 1
ATOM 631 C CA . ALA A 1 81 ? -0.870 -2.600 -26.439 1.00 92.00 81 ALA A CA 1
ATOM 632 C C . ALA A 1 81 ? -0.849 -3.824 -25.518 1.00 92.00 81 ALA A C 1
ATOM 634 O O . ALA A 1 81 ? -0.001 -4.703 -25.661 1.00 92.00 81 ALA A O 1
ATOM 635 N N . ILE A 1 82 ? -1.810 -3.892 -24.594 1.00 94.19 82 ILE A N 1
ATOM 636 C CA . ILE A 1 82 ? -2.051 -5.078 -23.770 1.00 94.19 82 ILE A CA 1
ATOM 637 C C . ILE A 1 82 ? -3.148 -5.911 -24.430 1.00 94.19 82 ILE A C 1
ATOM 639 O O . ILE A 1 82 ? -4.250 -5.416 -24.657 1.00 94.19 82 ILE A O 1
ATOM 643 N N . THR A 1 83 ? -2.852 -7.174 -24.728 1.00 91.38 83 THR A N 1
ATOM 644 C CA . THR A 1 83 ? -3.805 -8.141 -25.281 1.00 91.38 83 THR A CA 1
ATOM 645 C C . THR A 1 83 ? -4.052 -9.288 -24.292 1.00 91.38 83 THR A C 1
ATOM 647 O O . THR A 1 83 ? -3.159 -9.610 -23.506 1.00 91.38 83 THR A O 1
ATOM 650 N N . PRO A 1 84 ? -5.227 -9.950 -24.325 1.00 89.44 84 PRO A N 1
ATOM 651 C CA . PRO A 1 84 ? -5.564 -11.028 -23.385 1.00 89.44 84 PRO A CA 1
ATOM 652 C C . PRO A 1 84 ? -4.616 -12.238 -23.408 1.00 89.44 84 PRO A C 1
ATOM 654 O O . PRO A 1 84 ? -4.579 -12.999 -22.448 1.00 89.44 84 PRO A O 1
ATOM 657 N N . GLY A 1 85 ? -3.880 -12.436 -24.507 1.00 88.62 85 GLY A N 1
ATOM 658 C CA . GLY A 1 85 ? -2.965 -13.565 -24.699 1.00 88.62 85 GLY A CA 1
ATOM 659 C C . GLY A 1 85 ? -1.506 -13.285 -24.332 1.00 88.62 85 GLY A C 1
ATOM 660 O O . GLY A 1 85 ? -0.665 -14.140 -24.586 1.00 88.62 85 GLY A O 1
ATOM 661 N N . LEU A 1 86 ? -1.181 -12.102 -23.797 1.00 93.56 86 LEU A N 1
ATOM 662 C CA . LEU A 1 86 ? 0.172 -11.801 -23.324 1.00 93.56 86 LEU A CA 1
ATOM 663 C C . LEU A 1 86 ? 0.532 -12.705 -22.141 1.00 93.56 86 LEU A C 1
ATOM 665 O O . LEU A 1 86 ? -0.141 -12.683 -21.111 1.00 93.56 86 LEU A O 1
ATOM 669 N N . ASP A 1 87 ? 1.621 -13.455 -22.273 1.00 92.81 87 ASP A N 1
ATOM 670 C CA . ASP A 1 87 ? 2.263 -14.095 -21.130 1.00 92.81 87 ASP A CA 1
ATOM 671 C C . ASP A 1 87 ? 3.143 -13.094 -20.355 1.00 92.81 87 ASP A C 1
ATOM 673 O O . ASP A 1 87 ? 3.337 -11.942 -20.763 1.00 92.81 87 ASP A O 1
ATOM 677 N N . LEU A 1 88 ? 3.670 -13.533 -19.209 1.00 92.94 88 LEU A N 1
ATOM 678 C CA . LEU A 1 88 ? 4.524 -12.713 -18.351 1.00 92.94 88 LEU A CA 1
ATOM 679 C C . LEU A 1 88 ? 5.772 -12.201 -19.089 1.00 92.94 88 LEU A C 1
ATOM 681 O O . LEU A 1 88 ? 6.140 -11.035 -18.946 1.00 92.94 88 LEU A O 1
ATOM 685 N N . GLY A 1 89 ? 6.416 -13.046 -19.898 1.00 93.81 89 GLY A N 1
ATOM 686 C CA . GLY A 1 89 ? 7.642 -12.672 -20.598 1.00 93.81 89 GLY A CA 1
ATOM 687 C C . GLY A 1 89 ? 7.404 -11.641 -21.686 1.00 93.81 89 GLY A C 1
ATOM 688 O O . GLY A 1 89 ? 8.121 -10.641 -21.750 1.00 93.81 89 GLY A O 1
ATOM 689 N N . ALA A 1 90 ? 6.359 -11.834 -22.483 1.00 94.62 90 ALA A N 1
ATOM 690 C CA . ALA A 1 90 ? 5.925 -10.888 -23.492 1.00 94.62 90 ALA A CA 1
ATOM 691 C C . ALA A 1 90 ? 5.495 -9.560 -22.857 1.00 94.62 90 ALA A C 1
ATOM 693 O O . ALA A 1 90 ? 5.864 -8.505 -23.367 1.00 94.62 90 ALA A O 1
ATOM 694 N N . PHE A 1 91 ? 4.794 -9.589 -21.716 1.00 96.25 91 PHE A N 1
ATOM 695 C CA . PHE A 1 91 ? 4.459 -8.381 -20.962 1.00 96.25 91 PHE A CA 1
ATOM 696 C C . PHE A 1 91 ? 5.714 -7.639 -20.486 1.00 96.25 91 PHE A C 1
ATOM 698 O O . PHE A 1 91 ? 5.869 -6.455 -20.778 1.00 96.25 91 PHE A O 1
ATOM 705 N N . CYS A 1 92 ? 6.645 -8.316 -19.808 1.00 96.38 92 CYS A N 1
ATOM 706 C CA . CYS A 1 92 ? 7.883 -7.695 -19.334 1.00 96.38 92 CYS A CA 1
ATOM 707 C C . CYS A 1 92 ? 8.733 -7.140 -20.489 1.00 96.38 92 CYS A C 1
ATOM 709 O O . CYS A 1 92 ? 9.334 -6.073 -20.342 1.00 96.38 92 CYS A O 1
ATOM 711 N N . ALA A 1 93 ? 8.749 -7.795 -21.653 1.00 94.75 93 ALA A N 1
ATOM 712 C CA . ALA A 1 93 ? 9.478 -7.339 -22.839 1.00 94.75 93 ALA A CA 1
ATOM 713 C C . ALA A 1 93 ? 8.942 -6.023 -23.444 1.00 94.75 93 ALA A C 1
ATOM 715 O O . ALA A 1 93 ? 9.670 -5.359 -24.184 1.00 94.75 93 ALA A O 1
ATOM 716 N N . LEU A 1 94 ? 7.708 -5.610 -23.118 1.00 95.44 94 LEU A N 1
ATOM 717 C CA . LEU A 1 94 ? 7.167 -4.290 -23.489 1.00 95.44 94 LEU A CA 1
ATOM 718 C C . LEU A 1 94 ? 7.817 -3.143 -22.695 1.00 95.44 94 LEU A C 1
ATOM 720 O O . LEU A 1 94 ? 7.760 -1.992 -23.122 1.00 95.44 94 LEU A O 1
ATOM 724 N N . PHE A 1 95 ? 8.422 -3.452 -21.545 1.00 96.06 95 PHE A N 1
ATOM 725 C CA . PHE A 1 95 ? 8.914 -2.469 -20.576 1.00 96.06 95 PHE A CA 1
ATOM 726 C C . PHE A 1 95 ? 10.402 -2.629 -20.221 1.00 96.06 95 PHE A C 1
ATOM 728 O O . PHE A 1 95 ? 10.950 -1.841 -19.444 1.00 96.06 95 PHE A O 1
ATOM 735 N N . SER A 1 96 ? 11.064 -3.661 -20.739 1.00 93.25 96 SER A N 1
ATOM 736 C CA . SER A 1 96 ? 12.442 -4.028 -20.400 1.00 93.25 96 SER A CA 1
ATOM 737 C C . SER A 1 96 ? 13.187 -4.600 -21.612 1.00 93.25 96 SER A C 1
ATOM 739 O O . SER A 1 96 ? 12.668 -4.614 -22.731 1.00 93.25 96 SER A O 1
ATOM 741 N N . GLY A 1 97 ? 14.434 -5.038 -21.414 1.00 86.81 97 GLY A N 1
ATOM 742 C CA . GLY A 1 97 ? 15.274 -5.536 -22.502 1.00 86.81 97 GLY A CA 1
ATOM 743 C C . GLY A 1 97 ? 15.533 -4.452 -23.550 1.00 86.81 97 GLY A C 1
ATOM 744 O O . GLY A 1 97 ? 15.933 -3.340 -23.210 1.00 86.81 97 GLY A O 1
ATOM 745 N N . ALA A 1 98 ? 15.268 -4.762 -24.822 1.00 84.75 98 ALA A N 1
ATOM 746 C CA . ALA A 1 98 ? 15.408 -3.811 -25.930 1.00 84.75 98 ALA A CA 1
ATOM 747 C C . ALA A 1 98 ? 14.425 -2.626 -25.849 1.00 84.75 98 ALA A C 1
ATOM 749 O O . ALA A 1 98 ? 14.700 -1.564 -26.401 1.00 84.75 98 ALA A O 1
ATOM 750 N N . ASN A 1 99 ? 13.307 -2.789 -25.135 1.00 89.88 99 ASN A N 1
ATOM 751 C CA . ASN A 1 99 ? 12.319 -1.740 -24.901 1.00 89.88 99 ASN A CA 1
ATOM 752 C C . ASN A 1 99 ? 12.405 -1.242 -23.459 1.00 89.88 99 ASN A C 1
ATOM 754 O O . ASN A 1 99 ? 11.379 -1.068 -22.814 1.00 89.88 99 ASN A O 1
ATOM 758 N N . VAL A 1 100 ? 13.604 -1.069 -22.895 1.00 92.69 100 VAL A N 1
ATOM 759 C CA . VAL A 1 100 ? 13.717 -0.505 -21.544 1.00 92.69 100 VAL A CA 1
ATOM 760 C C . VAL A 1 100 ? 13.060 0.877 -21.500 1.00 92.69 100 VAL A C 1
ATOM 762 O O . VAL A 1 100 ? 13.338 1.742 -22.333 1.00 92.69 100 VAL A O 1
ATOM 765 N N . ARG A 1 101 ? 12.150 1.071 -20.540 1.00 96.44 101 ARG A N 1
ATOM 766 C CA . ARG A 1 101 ? 11.383 2.312 -20.369 1.00 96.44 101 ARG A CA 1
ATOM 767 C C . ARG A 1 101 ? 11.689 2.981 -19.038 1.00 96.44 101 ARG A C 1
ATOM 769 O O . ARG A 1 101 ? 12.134 2.345 -18.080 1.00 96.44 101 ARG A O 1
ATOM 776 N N . ILE A 1 102 ? 11.450 4.286 -18.976 1.00 97.44 102 ILE A N 1
ATOM 777 C CA . ILE A 1 102 ? 11.818 5.101 -17.820 1.00 97.44 102 ILE A CA 1
ATOM 778 C C . ILE A 1 102 ? 10.951 4.815 -16.592 1.00 97.44 102 ILE A C 1
ATOM 780 O O . ILE A 1 102 ? 11.449 4.880 -15.471 1.00 97.44 102 ILE A O 1
ATOM 784 N N . GLU A 1 103 ? 9.686 4.435 -16.782 1.00 97.62 103 GLU A N 1
ATOM 785 C CA . GLU A 1 103 ? 8.809 3.986 -15.700 1.00 97.62 103 GLU A CA 1
ATOM 786 C C . GLU A 1 103 ? 9.314 2.705 -15.032 1.00 97.62 103 GLU A C 1
ATOM 788 O O . GLU A 1 103 ? 9.173 2.559 -13.821 1.00 97.62 103 GLU A O 1
ATOM 793 N N . THR A 1 104 ? 9.965 1.815 -15.783 1.00 98.00 104 THR A N 1
ATOM 794 C CA . THR A 1 104 ? 10.562 0.591 -15.240 1.00 98.00 104 THR A CA 1
ATOM 795 C C . THR A 1 104 ? 11.729 0.930 -14.323 1.00 98.00 104 THR A C 1
ATOM 797 O O . THR A 1 104 ? 11.779 0.456 -13.192 1.00 98.00 104 THR A O 1
ATOM 800 N N . LEU A 1 105 ? 12.631 1.812 -14.770 1.00 97.75 105 LEU A N 1
ATOM 801 C CA . LEU A 1 105 ? 13.746 2.278 -13.940 1.00 97.75 105 LEU A CA 1
ATOM 802 C C . LEU A 1 105 ? 13.240 3.011 -12.697 1.00 97.75 105 LEU A C 1
ATOM 804 O O . LEU A 1 105 ? 13.667 2.718 -11.583 1.00 97.75 105 LEU A O 1
ATOM 808 N N . GLY A 1 106 ? 12.271 3.911 -12.876 1.00 98.19 106 GLY A N 1
ATOM 809 C CA . GLY A 1 106 ? 11.640 4.627 -11.775 1.00 98.19 106 GLY A CA 1
ATOM 810 C C . GLY A 1 106 ? 11.033 3.684 -10.739 1.00 98.19 106 GLY A C 1
ATOM 811 O O . GLY A 1 106 ? 11.230 3.900 -9.543 1.00 98.19 106 GLY A O 1
ATOM 812 N N . LEU A 1 107 ? 10.326 2.635 -11.174 1.00 98.50 107 LEU A N 1
ATOM 813 C CA . LEU A 1 107 ? 9.726 1.634 -10.287 1.00 98.50 107 LEU A CA 1
ATOM 814 C C . LEU A 1 107 ? 10.796 0.937 -9.447 1.00 98.50 107 LEU A C 1
ATOM 816 O O . LEU A 1 107 ? 10.690 0.927 -8.222 1.00 98.50 107 LEU A O 1
ATOM 820 N N . LEU A 1 108 ? 11.858 0.446 -10.085 1.00 97.56 108 LEU A N 1
ATOM 821 C CA . LEU A 1 108 ? 12.949 -0.247 -9.400 1.00 97.56 108 LEU A CA 1
ATOM 822 C C . LEU A 1 108 ? 13.684 0.663 -8.407 1.00 97.56 108 LEU A C 1
ATOM 824 O O . LEU A 1 108 ? 13.898 0.263 -7.265 1.00 97.56 108 LEU A O 1
ATOM 828 N N . TYR A 1 109 ? 13.991 1.908 -8.788 1.00 97.62 109 TYR A N 1
ATOM 829 C CA . TYR A 1 109 ? 14.624 2.881 -7.887 1.00 97.62 109 TYR A CA 1
ATOM 830 C C . TYR A 1 109 ? 13.737 3.188 -6.679 1.00 97.62 109 TYR A C 1
ATOM 832 O O . TYR A 1 109 ? 14.208 3.245 -5.546 1.00 97.62 109 TYR A O 1
ATOM 840 N N . THR A 1 110 ? 12.432 3.336 -6.904 1.00 96.75 110 THR A N 1
ATOM 841 C CA . THR A 1 110 ? 11.464 3.576 -5.829 1.00 96.75 110 THR A CA 1
ATOM 842 C C . THR A 1 110 ? 11.424 2.425 -4.841 1.00 96.75 110 THR A C 1
ATOM 844 O O . THR A 1 110 ? 11.485 2.642 -3.632 1.00 96.75 110 THR A O 1
ATOM 847 N N . MET A 1 111 ? 11.300 1.203 -5.357 1.00 94.69 111 MET A N 1
ATOM 848 C CA . MET A 1 111 ? 11.183 0.014 -4.530 1.00 94.69 111 MET A CA 1
ATOM 849 C C . MET A 1 111 ? 12.481 -0.253 -3.760 1.00 94.69 111 MET A C 1
ATOM 851 O O . MET A 1 111 ? 12.401 -0.566 -2.577 1.00 94.69 111 MET A O 1
ATOM 855 N N . ALA A 1 112 ? 13.651 -0.036 -4.373 1.00 92.69 112 ALA A N 1
ATOM 856 C CA . ALA A 1 112 ? 14.949 -0.147 -3.704 1.00 92.69 112 ALA A CA 1
ATOM 857 C C . ALA A 1 112 ? 15.129 0.902 -2.593 1.00 92.69 112 ALA A C 1
ATOM 859 O O . ALA A 1 112 ? 15.530 0.566 -1.483 1.00 92.69 112 ALA A O 1
ATOM 860 N N . ALA A 1 113 ? 14.774 2.169 -2.846 1.00 91.88 113 ALA A N 1
ATOM 861 C CA . ALA A 1 113 ? 14.789 3.198 -1.803 1.00 91.88 113 ALA A CA 1
ATOM 862 C C . ALA A 1 113 ? 13.868 2.824 -0.636 1.00 91.88 113 ALA A C 1
ATOM 864 O O . ALA A 1 113 ? 14.223 2.999 0.529 1.00 91.88 113 ALA A O 1
ATOM 865 N N . ARG A 1 114 ? 12.673 2.309 -0.953 1.00 87.81 114 ARG A N 1
ATOM 866 C CA . ARG A 1 114 ? 11.679 1.935 0.051 1.00 87.81 114 ARG A CA 1
ATOM 867 C C . ARG A 1 114 ? 12.118 0.718 0.855 1.00 87.81 114 ARG A C 1
ATOM 869 O O . ARG A 1 114 ? 11.900 0.710 2.060 1.00 87.81 114 ARG A O 1
ATOM 876 N N . SER A 1 115 ? 12.734 -0.283 0.232 1.00 86.31 115 SER A N 1
ATOM 877 C CA . SER A 1 115 ? 13.208 -1.467 0.948 1.00 86.31 115 SER A CA 1
ATOM 878 C C . SER A 1 115 ? 14.369 -1.154 1.886 1.00 86.31 115 SER A C 1
ATOM 880 O O . SER A 1 115 ? 14.363 -1.651 3.008 1.00 86.31 115 SER A O 1
ATOM 882 N N . CYS A 1 116 ? 15.275 -0.241 1.510 1.00 83.75 116 CYS A N 1
ATOM 883 C CA . CYS A 1 116 ? 16.319 0.254 2.415 1.00 83.75 116 CYS A CA 1
ATOM 884 C C . CYS A 1 116 ? 15.757 0.899 3.692 1.00 83.75 116 CYS A C 1
ATOM 886 O O . CYS A 1 116 ? 16.448 0.929 4.706 1.00 83.75 116 CYS A O 1
ATOM 888 N N . LEU A 1 117 ? 14.521 1.415 3.670 1.00 78.88 117 LEU A N 1
ATOM 889 C CA . LEU A 1 117 ? 13.897 1.975 4.867 1.00 78.88 117 LEU A CA 1
ATOM 890 C C . LEU A 1 117 ? 13.403 0.904 5.843 1.00 78.88 117 LEU A C 1
ATOM 892 O O . LEU A 1 117 ? 13.220 1.242 6.997 1.00 78.88 117 LEU A O 1
ATOM 896 N N . TYR A 1 118 ? 13.168 -0.344 5.429 1.00 72.00 118 TYR A N 1
ATOM 897 C CA . TYR A 1 118 ? 12.574 -1.379 6.290 1.00 72.00 118 TYR A CA 1
ATOM 898 C C . TYR A 1 118 ? 13.596 -2.235 7.071 1.00 72.00 118 TYR A C 1
ATOM 900 O O . TYR A 1 118 ? 13.166 -3.172 7.729 1.00 72.00 118 TYR A O 1
ATOM 908 N N . ASP A 1 119 ? 14.897 -1.919 7.002 1.00 62.25 119 ASP A N 1
ATOM 909 C CA . ASP A 1 119 ? 16.029 -2.422 7.819 1.00 62.25 119 ASP A CA 1
ATOM 910 C C . ASP A 1 119 ? 15.927 -3.856 8.394 1.00 62.25 119 ASP A C 1
ATOM 912 O O . ASP A 1 119 ? 15.653 -4.028 9.574 1.00 62.25 119 ASP A O 1
ATOM 916 N N . ILE A 1 120 ? 16.167 -4.910 7.600 1.00 52.97 120 ILE A N 1
ATOM 917 C CA . ILE A 1 120 ? 16.128 -6.305 8.120 1.00 52.97 120 ILE A CA 1
ATOM 918 C C . ILE A 1 120 ? 17.488 -7.025 8.043 1.00 52.97 120 ILE A C 1
ATOM 920 O O . ILE A 1 120 ? 17.660 -8.109 8.599 1.00 52.97 120 ILE A O 1
ATOM 924 N N . SER A 1 121 ? 18.512 -6.440 7.414 1.00 43.97 121 SER A N 1
ATOM 925 C CA . SER A 1 121 ? 19.838 -7.066 7.387 1.00 43.97 121 SER A CA 1
ATOM 926 C C . SER A 1 121 ? 20.568 -6.851 8.716 1.00 43.97 121 SER A C 1
ATOM 928 O O . SER A 1 121 ? 20.941 -5.727 9.043 1.00 43.97 121 SER A O 1
ATOM 930 N N . GLN A 1 122 ? 20.841 -7.932 9.455 1.00 44.19 122 GLN A N 1
ATOM 931 C CA . GLN A 1 122 ? 21.792 -7.920 10.572 1.00 44.19 122 GLN A CA 1
ATOM 932 C C . GLN A 1 122 ? 23.213 -7.638 10.051 1.00 44.19 122 GLN A C 1
ATOM 934 O O . GLN A 1 122 ? 23.985 -8.554 9.781 1.00 44.19 122 GLN A O 1
ATOM 939 N N . GLY A 1 123 ? 23.560 -6.365 9.868 1.00 51.28 123 GLY A N 1
ATOM 940 C CA . GLY A 1 123 ? 24.893 -5.950 9.442 1.00 51.28 123 GLY A CA 1
ATOM 941 C C . GLY A 1 123 ? 24.920 -4.527 8.897 1.00 51.28 123 GLY A C 1
ATOM 942 O O . GLY A 1 123 ? 24.000 -4.103 8.208 1.00 51.28 123 GLY A O 1
ATOM 943 N N . TYR A 1 124 ? 25.996 -3.801 9.202 1.00 47.19 124 TYR A N 1
ATOM 944 C CA . TYR A 1 124 ? 26.275 -2.484 8.631 1.00 47.19 124 TYR A CA 1
ATOM 945 C C . TYR A 1 124 ? 26.498 -2.641 7.120 1.00 47.19 124 TYR A C 1
ATOM 947 O O . TYR A 1 124 ? 27.463 -3.284 6.707 1.00 47.19 124 TYR A O 1
ATOM 955 N N . ASP A 1 125 ? 25.607 -2.088 6.302 1.00 57.75 125 ASP A N 1
ATOM 956 C CA . ASP A 1 125 ? 25.735 -2.076 4.843 1.00 57.75 125 ASP A CA 1
ATOM 957 C C . ASP A 1 125 ? 25.955 -0.628 4.391 1.00 57.75 125 ASP A C 1
ATOM 959 O O . ASP A 1 125 ? 25.154 0.257 4.686 1.00 57.75 125 ASP A O 1
ATOM 963 N N . GLU A 1 126 ? 27.063 -0.368 3.697 1.00 55.12 126 GLU A N 1
ATOM 964 C CA . GLU A 1 126 ? 27.454 0.972 3.242 1.00 55.12 126 GLU A CA 1
ATOM 965 C C . GLU A 1 126 ? 26.408 1.633 2.329 1.00 55.12 126 GLU A C 1
ATOM 967 O O . GLU A 1 126 ? 26.317 2.857 2.273 1.00 55.12 126 GLU A O 1
ATOM 972 N N . HIS A 1 127 ? 25.542 0.844 1.687 1.00 57.53 127 HIS A N 1
ATOM 973 C CA . HIS A 1 127 ? 24.439 1.337 0.860 1.00 57.53 127 HIS A CA 1
ATOM 974 C C . HIS A 1 127 ? 23.114 1.504 1.628 1.00 57.53 127 HIS A C 1
ATOM 976 O O . HIS A 1 127 ? 22.080 1.793 1.024 1.00 57.53 127 HIS A O 1
ATOM 982 N N . GLN A 1 128 ? 23.126 1.354 2.959 1.00 58.16 128 GLN A N 1
ATOM 983 C CA . GLN A 1 128 ? 22.121 1.958 3.849 1.00 58.16 128 GLN A CA 1
ATOM 984 C C . GLN A 1 128 ? 22.365 3.463 4.053 1.00 58.16 128 GLN A C 1
ATOM 986 O O . GLN A 1 128 ? 21.599 4.121 4.761 1.00 58.16 128 GLN A O 1
ATOM 991 N N . ASP A 1 129 ? 23.411 4.030 3.438 1.00 64.69 129 ASP A N 1
ATOM 992 C CA . ASP A 1 129 ? 23.677 5.459 3.506 1.00 64.69 129 ASP A CA 1
ATOM 993 C C . ASP A 1 129 ? 22.463 6.269 3.021 1.00 64.69 129 ASP A C 1
ATOM 995 O O . ASP A 1 129 ? 21.853 6.019 1.974 1.00 64.69 129 ASP A O 1
ATOM 999 N N . SER A 1 130 ? 22.154 7.303 3.800 1.00 71.19 130 SER A N 1
ATOM 1000 C CA . SER A 1 130 ? 21.265 8.400 3.442 1.00 71.19 130 SER A CA 1
ATOM 1001 C C . SER A 1 130 ? 21.456 8.884 1.999 1.00 71.19 130 SER A C 1
ATOM 1003 O O . SER A 1 130 ? 20.467 9.234 1.354 1.00 71.19 130 SER A O 1
ATOM 1005 N N . GLY A 1 131 ? 22.686 8.842 1.472 1.00 84.12 131 GLY A N 1
ATOM 1006 C CA . GLY A 1 131 ? 23.008 9.166 0.084 1.00 84.12 131 GLY A CA 1
ATOM 1007 C C . GLY A 1 131 ? 22.282 8.289 -0.942 1.00 84.12 131 GLY A C 1
ATOM 1008 O O . GLY A 1 131 ? 21.620 8.825 -1.830 1.00 84.12 131 GLY A O 1
ATOM 1009 N N . PHE A 1 132 ? 22.321 6.959 -0.795 1.00 88.12 132 PHE A N 1
ATOM 1010 C CA . PHE A 1 132 ? 21.667 6.036 -1.733 1.00 88.12 132 PHE A CA 1
ATOM 1011 C C . PHE A 1 132 ? 20.147 6.222 -1.736 1.00 88.12 132 PHE A C 1
ATOM 1013 O O . PHE A 1 132 ? 19.530 6.361 -2.795 1.00 88.12 132 PHE A O 1
ATOM 1020 N N . ILE A 1 133 ? 19.537 6.301 -0.547 1.00 89.44 133 ILE A N 1
ATOM 1021 C CA . ILE A 1 133 ? 18.090 6.518 -0.407 1.00 89.44 133 ILE A CA 1
ATOM 1022 C C . ILE A 1 133 ? 17.691 7.853 -1.045 1.00 89.44 133 ILE A C 1
ATOM 1024 O O . ILE A 1 133 ? 16.687 7.914 -1.758 1.00 89.44 133 ILE A O 1
ATOM 1028 N N . GLN A 1 134 ? 18.470 8.918 -0.830 1.00 90.31 134 GLN A N 1
ATOM 1029 C CA . GLN A 1 134 ? 18.221 10.229 -1.433 1.00 90.31 134 GLN A CA 1
ATOM 1030 C C . GLN A 1 134 ? 18.350 10.202 -2.959 1.00 90.31 134 GLN A C 1
ATOM 1032 O O . GLN A 1 134 ? 17.472 10.737 -3.640 1.00 90.31 134 GLN A O 1
ATOM 1037 N N . GLU A 1 135 ? 19.394 9.573 -3.510 1.00 92.81 135 GLU A N 1
ATOM 1038 C CA . GLU A 1 135 ? 19.569 9.445 -4.961 1.00 92.81 135 GLU A CA 1
ATOM 1039 C C . GLU A 1 135 ? 18.428 8.639 -5.586 1.00 92.81 135 GLU A C 1
ATOM 1041 O O . GLU A 1 135 ? 17.749 9.138 -6.487 1.00 92.81 135 GLU A O 1
ATOM 1046 N N . MET A 1 136 ? 18.145 7.437 -5.078 1.00 95.25 136 MET A N 1
ATOM 1047 C CA . MET A 1 136 ? 17.068 6.592 -5.599 1.00 95.25 136 MET A CA 1
ATOM 1048 C C . MET A 1 136 ? 15.702 7.275 -5.491 1.00 95.25 136 MET A C 1
ATOM 1050 O O . MET A 1 136 ? 14.922 7.242 -6.444 1.00 95.25 136 MET A O 1
ATOM 1054 N N . SER A 1 137 ? 15.430 7.979 -4.386 1.00 94.69 137 SER A N 1
ATOM 1055 C CA . SER A 1 137 ? 14.201 8.769 -4.224 1.00 94.69 137 SER A CA 1
ATOM 1056 C C . SER A 1 137 ? 14.114 9.907 -5.243 1.00 94.69 137 SER A C 1
ATOM 1058 O O . SER A 1 137 ? 13.066 10.115 -5.853 1.00 94.69 137 SER A O 1
ATOM 1060 N N . ARG A 1 138 ? 15.217 10.630 -5.478 1.00 96.06 138 ARG A N 1
ATOM 1061 C CA . ARG A 1 138 ? 15.280 11.725 -6.456 1.00 96.06 138 ARG A CA 1
ATOM 1062 C C . ARG A 1 138 ? 15.037 11.224 -7.878 1.00 96.06 138 ARG A C 1
ATOM 1064 O O . ARG A 1 138 ? 14.264 11.837 -8.619 1.00 96.06 138 ARG A O 1
ATOM 1071 N N . TYR A 1 139 ? 15.694 10.137 -8.274 1.00 97.50 139 TYR A N 1
ATOM 1072 C CA . TYR A 1 139 ? 15.574 9.601 -9.629 1.00 97.50 139 TYR A CA 1
ATOM 1073 C C . TYR A 1 139 ? 14.278 8.822 -9.847 1.00 97.50 139 TYR A C 1
ATOM 1075 O O . TYR A 1 139 ? 13.758 8.854 -10.961 1.00 97.50 139 TYR A O 1
ATOM 1083 N N . SER A 1 140 ? 13.696 8.225 -8.805 1.00 96.94 140 SER A N 1
ATOM 1084 C CA . SER A 1 140 ? 12.305 7.753 -8.796 1.00 96.94 140 SER A CA 1
ATOM 1085 C C . SER A 1 140 ? 11.341 8.880 -9.183 1.00 96.94 140 SER A C 1
ATOM 1087 O O . SER A 1 140 ? 10.580 8.761 -10.145 1.00 96.94 140 SER A O 1
ATOM 1089 N N . ASP A 1 141 ? 11.436 10.017 -8.490 1.00 96.62 141 ASP A N 1
ATOM 1090 C CA . ASP A 1 141 ? 10.573 11.178 -8.697 1.00 96.62 141 ASP A CA 1
ATOM 1091 C C . ASP A 1 141 ? 10.690 11.766 -10.102 1.00 96.62 141 ASP A C 1
ATOM 1093 O O . ASP A 1 141 ? 9.687 12.089 -10.749 1.00 96.62 141 ASP A O 1
ATOM 1097 N N . LEU A 1 142 ? 11.926 11.908 -10.581 1.00 97.75 142 LEU A N 1
ATOM 1098 C CA . LEU A 1 142 ? 12.189 12.411 -11.921 1.00 97.75 142 LEU A CA 1
ATOM 1099 C C . LEU A 1 142 ? 11.677 11.435 -12.987 1.00 97.75 142 LEU A C 1
ATOM 1101 O O . LEU A 1 142 ? 11.080 11.874 -13.969 1.00 97.75 142 LEU A O 1
ATOM 1105 N N . SER A 1 143 ? 11.858 10.129 -12.774 1.00 98.38 143 SER A N 1
ATOM 1106 C CA . SER A 1 143 ? 11.383 9.092 -13.693 1.00 98.38 143 SER A CA 1
ATOM 1107 C C . SER A 1 143 ? 9.862 9.074 -13.790 1.00 98.38 143 SER A C 1
ATOM 1109 O O . SER A 1 143 ? 9.342 9.042 -14.899 1.00 98.38 143 SER A O 1
ATOM 1111 N N . LEU A 1 144 ? 9.134 9.192 -12.671 1.00 98.50 144 LEU A N 1
ATOM 1112 C CA . LEU A 1 144 ? 7.667 9.255 -12.684 1.00 98.50 144 LEU A CA 1
ATOM 1113 C C . LEU A 1 144 ? 7.151 10.491 -13.436 1.00 98.50 144 LEU A C 1
ATOM 1115 O O . LEU A 1 144 ? 6.231 10.389 -14.248 1.00 98.50 144 LEU A O 1
ATOM 1119 N N . ARG A 1 145 ? 7.757 11.663 -13.200 1.00 97.62 145 ARG A N 1
ATOM 1120 C CA . ARG A 1 145 ? 7.388 12.899 -13.913 1.00 97.62 145 ARG A CA 1
ATOM 1121 C C . ARG A 1 145 ? 7.635 12.780 -15.415 1.00 97.62 145 ARG A C 1
ATOM 1123 O O . ARG A 1 145 ? 6.789 13.201 -16.197 1.00 97.62 145 ARG A O 1
ATOM 1130 N N . LEU A 1 146 ? 8.770 12.204 -15.811 1.00 97.81 146 LEU A N 1
ATOM 1131 C CA . LEU A 1 146 ? 9.092 11.980 -17.219 1.00 97.81 146 LEU A CA 1
ATOM 1132 C C . LEU A 1 146 ? 8.174 10.935 -17.849 1.00 97.81 146 LEU A C 1
ATOM 1134 O O . LEU A 1 146 ? 7.671 11.180 -18.936 1.00 97.81 146 LEU A O 1
ATOM 1138 N N . ALA A 1 147 ? 7.889 9.824 -17.168 1.00 97.88 147 ALA A N 1
ATOM 1139 C CA . ALA A 1 147 ? 6.994 8.791 -17.679 1.00 97.88 147 ALA A CA 1
ATOM 1140 C C . ALA A 1 147 ? 5.598 9.351 -17.993 1.00 97.88 147 ALA A C 1
ATOM 1142 O O . ALA A 1 147 ? 5.080 9.125 -19.083 1.00 97.88 147 ALA A O 1
ATOM 1143 N N . ARG A 1 148 ? 5.031 10.166 -17.089 1.00 97.50 148 ARG A N 1
ATOM 1144 C CA . ARG A 1 148 ? 3.746 10.858 -17.308 1.00 97.50 148 ARG A CA 1
ATOM 1145 C C . ARG A 1 148 ? 3.783 11.881 -18.448 1.00 97.50 148 ARG A C 1
ATOM 1147 O O . ARG A 1 148 ? 2.750 12.151 -19.044 1.00 97.50 148 ARG A O 1
ATOM 1154 N N . GLY A 1 149 ? 4.940 12.492 -18.709 1.00 96.94 149 GLY A N 1
ATOM 1155 C CA . GLY A 1 149 ? 5.097 13.499 -19.763 1.00 96.94 149 GLY A CA 1
ATOM 1156 C C . GLY A 1 149 ? 5.439 12.928 -21.141 1.00 96.94 149 GLY A C 1
ATOM 1157 O O . GLY A 1 149 ? 5.159 13.576 -22.144 1.00 96.94 149 GLY A O 1
ATOM 1158 N N . LEU A 1 150 ? 6.069 11.752 -21.192 1.00 96.88 150 LEU A N 1
ATOM 1159 C CA . LEU A 1 150 ? 6.535 11.111 -22.424 1.00 96.88 150 LEU A CA 1
ATOM 1160 C C . LEU A 1 150 ? 5.542 10.086 -22.960 1.00 96.88 150 LEU A C 1
ATOM 1162 O O . LEU A 1 150 ? 5.349 10.010 -24.171 1.00 96.88 150 LEU A O 1
ATOM 1166 N N . SER A 1 151 ? 4.941 9.290 -22.073 1.00 95.94 151 SER A N 1
ATOM 1167 C CA . SER A 1 151 ? 4.058 8.208 -22.490 1.00 95.94 151 SER A CA 1
ATOM 1168 C C . SER A 1 151 ? 2.769 8.782 -23.088 1.00 95.94 151 SER A C 1
ATOM 1170 O O . SER A 1 151 ? 2.113 9.586 -22.420 1.00 95.94 151 SER A O 1
ATOM 1172 N N . PRO A 1 152 ? 2.356 8.365 -24.301 1.00 93.56 152 PRO A N 1
ATOM 1173 C CA . PRO A 1 152 ? 1.113 8.843 -24.917 1.00 93.56 152 PRO A CA 1
ATOM 1174 C C . PRO A 1 152 ? -0.138 8.510 -24.093 1.00 93.56 152 PRO A C 1
ATOM 1176 O O . PRO A 1 152 ? -1.145 9.214 -24.153 1.00 93.56 152 PRO A O 1
ATOM 1179 N N . GLN A 1 153 ? -0.060 7.436 -23.306 1.00 93.62 153 GLN A N 1
ATOM 1180 C CA . GLN A 1 153 ? -1.111 6.964 -22.415 1.00 93.62 153 GLN A CA 1
ATOM 1181 C C . GLN A 1 153 ? -0.520 6.466 -21.094 1.00 93.62 153 GLN A C 1
ATOM 1183 O O . GLN A 1 153 ? 0.627 6.014 -21.037 1.00 93.62 153 GLN A O 1
ATOM 1188 N N . THR A 1 154 ? -1.315 6.508 -20.026 1.00 96.25 154 THR A N 1
ATOM 1189 C CA . THR A 1 154 ? -0.953 5.863 -18.758 1.00 96.25 154 THR A CA 1
ATOM 1190 C C . THR A 1 154 ? -0.844 4.350 -18.955 1.00 96.25 154 THR A C 1
ATOM 1192 O O . THR A 1 154 ? -1.609 3.762 -19.713 1.00 96.25 154 THR A O 1
ATOM 1195 N N . THR A 1 155 ? 0.104 3.713 -18.270 1.00 97.06 155 THR A N 1
ATOM 1196 C CA . THR A 1 155 ? 0.355 2.265 -18.334 1.00 97.06 155 THR A CA 1
ATOM 1197 C C . THR A 1 155 ? 0.311 1.650 -16.938 1.00 97.06 155 THR A C 1
ATOM 1199 O O . THR A 1 155 ? 0.416 2.364 -15.937 1.00 97.06 155 THR A O 1
ATOM 1202 N N . ASP A 1 156 ? 0.199 0.321 -16.857 1.00 97.81 156 ASP A N 1
ATOM 1203 C CA . ASP A 1 156 ? 0.241 -0.415 -15.589 1.00 97.81 156 ASP A CA 1
ATOM 1204 C C . ASP A 1 156 ? 1.490 -0.050 -14.760 1.00 97.81 156 ASP A C 1
ATOM 1206 O O . ASP A 1 156 ? 1.363 0.335 -13.596 1.00 97.81 156 ASP A O 1
ATOM 1210 N N . LEU A 1 157 ? 2.682 -0.025 -15.374 1.00 97.75 157 LEU A N 1
ATOM 1211 C CA . LEU A 1 157 ? 3.928 0.331 -14.681 1.00 97.75 157 LEU A CA 1
ATOM 1212 C C . LEU A 1 157 ? 3.958 1.782 -14.189 1.00 97.75 157 LEU A C 1
ATOM 1214 O O . LEU A 1 157 ? 4.504 2.032 -13.116 1.00 97.75 157 LEU A O 1
ATOM 1218 N N . ILE A 1 158 ? 3.357 2.734 -14.913 1.00 98.56 158 ILE A N 1
ATOM 1219 C CA . ILE A 1 158 ? 3.236 4.119 -14.427 1.00 98.56 158 ILE A CA 1
ATOM 1220 C C . ILE A 1 158 ? 2.367 4.156 -13.168 1.00 98.56 158 ILE A C 1
ATOM 1222 O O . ILE A 1 158 ? 2.730 4.830 -12.204 1.00 98.56 158 ILE A O 1
ATOM 1226 N N . THR A 1 159 ? 1.258 3.408 -13.135 1.00 98.44 159 THR A N 1
ATOM 1227 C CA . THR A 1 159 ? 0.397 3.353 -11.941 1.00 98.44 159 THR A CA 1
ATOM 1228 C C . THR A 1 159 ? 1.086 2.674 -10.757 1.00 98.44 159 THR A C 1
ATOM 1230 O O . THR A 1 159 ? 0.965 3.152 -9.626 1.00 98.44 159 THR A O 1
ATOM 1233 N N . TRP A 1 160 ? 1.867 1.617 -11.002 1.00 98.56 160 TRP A N 1
ATOM 1234 C CA . TRP A 1 160 ? 2.664 0.956 -9.969 1.00 98.56 160 TRP A CA 1
ATOM 1235 C C . TRP A 1 160 ? 3.760 1.872 -9.435 1.00 98.56 160 TRP A C 1
ATOM 1237 O O . TRP A 1 160 ? 3.861 2.042 -8.223 1.00 98.56 160 TRP A O 1
ATOM 1247 N N . LEU A 1 161 ? 4.515 2.537 -10.315 1.00 98.62 161 LEU A N 1
ATOM 1248 C CA . LEU A 1 161 ? 5.510 3.538 -9.932 1.00 98.62 161 LEU A CA 1
ATOM 1249 C C . LEU A 1 161 ? 4.867 4.666 -9.119 1.00 98.62 161 LEU A C 1
ATOM 1251 O O . LEU A 1 161 ? 5.366 5.006 -8.051 1.00 98.62 161 LEU A O 1
ATOM 1255 N N . ALA A 1 162 ? 3.739 5.218 -9.570 1.00 98.56 162 ALA A N 1
ATOM 1256 C CA . ALA A 1 162 ? 3.033 6.278 -8.857 1.00 98.56 162 ALA A CA 1
ATOM 1257 C C . ALA A 1 162 ? 2.595 5.844 -7.449 1.00 98.56 162 ALA A C 1
ATOM 1259 O O . ALA A 1 162 ? 2.756 6.609 -6.495 1.00 98.56 162 ALA A O 1
ATOM 1260 N N . HIS A 1 163 ? 2.082 4.619 -7.297 1.00 97.94 163 HIS A N 1
ATOM 1261 C CA . HIS A 1 163 ? 1.710 4.078 -5.991 1.00 97.94 163 HIS A CA 1
ATOM 1262 C C . HIS A 1 163 ? 2.929 3.847 -5.093 1.00 97.94 163 HIS A C 1
ATOM 1264 O O . HIS A 1 163 ? 2.950 4.296 -3.947 1.00 97.94 163 HIS A O 1
ATOM 1270 N N . GLU A 1 164 ? 3.949 3.157 -5.596 1.00 96.25 164 GLU A N 1
ATOM 1271 C CA . GLU A 1 164 ? 5.164 2.856 -4.839 1.00 96.25 164 GLU A CA 1
ATOM 1272 C C . GLU A 1 164 ? 5.870 4.142 -4.397 1.00 96.25 164 GLU A C 1
ATOM 1274 O O . GLU A 1 164 ? 6.307 4.253 -3.249 1.00 96.25 164 GLU A O 1
ATOM 1279 N N . ASN A 1 165 ? 5.895 5.151 -5.271 1.00 97.38 165 ASN A N 1
ATOM 1280 C CA . ASN A 1 165 ? 6.500 6.445 -4.993 1.00 97.38 165 ASN A CA 1
ATOM 1281 C C . ASN A 1 165 ? 5.682 7.215 -3.953 1.00 97.38 165 ASN A C 1
ATOM 1283 O O . ASN A 1 165 ? 6.256 7.777 -3.024 1.00 97.38 165 ASN A O 1
ATOM 1287 N N . LEU A 1 166 ? 4.349 7.182 -4.034 1.00 96.50 166 LEU A N 1
ATOM 1288 C CA . LEU A 1 166 ? 3.489 7.732 -2.990 1.00 96.50 166 LEU A CA 1
ATOM 1289 C C . LEU A 1 166 ? 3.787 7.092 -1.627 1.00 96.50 166 LEU A C 1
ATOM 1291 O O . LEU A 1 166 ? 3.976 7.819 -0.655 1.00 96.50 166 LEU A O 1
ATOM 1295 N N . GLN A 1 167 ? 3.889 5.762 -1.553 1.00 92.12 167 GLN A N 1
ATOM 1296 C CA . GLN A 1 167 ? 4.221 5.061 -0.307 1.00 92.12 167 GLN A CA 1
ATOM 1297 C C . GLN A 1 167 ? 5.587 5.489 0.245 1.00 92.12 167 GLN A C 1
ATOM 1299 O O . GLN A 1 167 ? 5.676 5.842 1.422 1.00 92.12 167 GLN A O 1
ATOM 1304 N N . LEU A 1 168 ? 6.623 5.538 -0.601 1.00 92.88 168 LEU A N 1
ATOM 1305 C CA . LEU A 1 168 ? 7.955 6.021 -0.225 1.00 92.88 168 LEU A CA 1
ATOM 1306 C C . LEU A 1 168 ? 7.896 7.451 0.335 1.00 92.88 168 LEU A C 1
ATOM 1308 O O . LEU A 1 168 ? 8.409 7.725 1.418 1.00 92.88 168 LEU A O 1
ATOM 1312 N N . MET A 1 169 ? 7.202 8.356 -0.355 1.00 93.50 169 MET A N 1
ATOM 1313 C CA . MET A 1 169 ? 7.069 9.750 0.072 1.00 93.50 169 MET A CA 1
ATOM 1314 C C . MET A 1 169 ? 6.271 9.887 1.370 1.00 93.50 169 MET A C 1
ATOM 1316 O O . MET A 1 169 ? 6.549 10.787 2.155 1.00 93.50 169 MET A O 1
ATOM 1320 N N . THR A 1 170 ? 5.334 8.979 1.663 1.00 90.56 170 THR A N 1
ATOM 1321 C CA . THR A 1 170 ? 4.650 8.986 2.967 1.00 90.56 170 THR A CA 1
ATOM 1322 C C . THR A 1 170 ? 5.583 8.669 4.137 1.00 90.56 170 THR A C 1
ATOM 1324 O O . THR A 1 170 ? 5.352 9.161 5.242 1.00 90.56 170 THR A O 1
ATOM 1327 N N . LEU A 1 171 ? 6.636 7.876 3.906 1.00 87.25 171 LEU A N 1
ATOM 1328 C CA . LEU A 1 171 ? 7.661 7.565 4.907 1.00 87.25 171 LEU A CA 1
ATOM 1329 C C . LEU A 1 171 ? 8.658 8.720 5.061 1.00 87.25 171 LEU A C 1
ATOM 1331 O O . LEU A 1 171 ? 9.015 9.074 6.185 1.00 87.25 171 LEU A O 1
ATOM 1335 N N . LEU A 1 172 ? 9.074 9.320 3.941 1.00 87.81 172 LEU A N 1
ATOM 1336 C CA . LEU A 1 172 ? 10.082 10.381 3.924 1.00 87.81 172 LEU A CA 1
ATOM 1337 C C . LEU A 1 172 ? 9.521 11.749 4.336 1.00 87.81 172 LEU A C 1
ATOM 1339 O O . LEU A 1 172 ? 10.104 12.409 5.191 1.00 87.81 172 LEU A O 1
ATOM 1343 N N . GLU A 1 173 ? 8.397 12.175 3.753 1.00 88.94 173 GLU A N 1
ATOM 1344 C CA . GLU A 1 173 ? 7.810 13.511 3.956 1.00 88.94 173 GLU A CA 1
ATOM 1345 C C . GLU A 1 173 ? 6.710 13.553 5.030 1.00 88.94 173 GLU A C 1
ATOM 1347 O O . GLU A 1 173 ? 6.386 14.623 5.553 1.00 88.94 173 GLU A O 1
ATOM 1352 N N . GLY A 1 174 ? 6.132 12.397 5.361 1.00 85.12 174 GLY A N 1
ATOM 1353 C CA . GLY A 1 174 ? 5.002 12.276 6.279 1.00 85.12 174 GLY A CA 1
ATOM 1354 C C . GLY A 1 174 ? 3.634 12.448 5.608 1.00 85.12 174 GLY A C 1
ATOM 1355 O O . GLY A 1 174 ? 3.460 13.133 4.602 1.00 85.12 174 GLY A O 1
ATOM 1356 N N . ASP A 1 175 ? 2.616 11.826 6.202 1.00 86.56 175 ASP A N 1
ATOM 1357 C CA . ASP A 1 175 ? 1.278 11.698 5.611 1.00 86.56 175 ASP A CA 1
ATOM 1358 C C . ASP A 1 175 ? 0.525 13.027 5.441 1.00 86.56 175 ASP A C 1
ATOM 1360 O O . ASP A 1 175 ? -0.387 13.105 4.623 1.00 86.56 175 ASP A O 1
ATOM 1364 N N . ALA A 1 176 ? 0.859 14.070 6.211 1.00 84.88 176 ALA A N 1
ATOM 1365 C CA . ALA A 1 176 ? 0.217 15.382 6.078 1.00 84.88 176 ALA A CA 1
ATOM 1366 C C . ALA A 1 176 ? 0.972 16.348 5.147 1.00 84.88 176 ALA A C 1
ATOM 1368 O O . ALA A 1 176 ? 0.596 17.520 5.062 1.00 84.88 176 ALA A O 1
ATOM 1369 N N . SER A 1 177 ? 2.039 15.897 4.475 1.00 90.25 177 SER A N 1
ATOM 1370 C CA . SER A 1 177 ? 2.764 16.743 3.528 1.00 90.25 177 SER A CA 1
ATOM 1371 C C . SER A 1 177 ? 1.877 17.081 2.321 1.00 90.25 177 SER A C 1
ATOM 1373 O O . SER A 1 177 ? 1.125 16.251 1.798 1.00 90.25 177 SER A O 1
ATOM 1375 N N . LEU A 1 178 ? 1.983 18.321 1.831 1.00 90.38 178 LEU A N 1
ATOM 1376 C CA . LEU A 1 178 ? 1.288 18.730 0.609 1.00 90.38 178 LEU A CA 1
ATOM 1377 C C . LEU A 1 178 ? 1.774 17.929 -0.612 1.00 90.38 178 LEU A C 1
ATOM 1379 O O . LEU A 1 178 ? 0.988 17.680 -1.528 1.00 90.38 178 LEU A O 1
ATOM 1383 N N . GLY A 1 179 ? 3.050 17.526 -0.626 1.00 93.06 179 GLY A N 1
ATOM 1384 C CA . GLY A 1 179 ? 3.638 16.688 -1.673 1.00 93.06 179 GLY A CA 1
ATOM 1385 C C . GLY A 1 179 ? 2.948 15.328 -1.760 1.00 93.06 179 GLY A C 1
ATOM 1386 O O . GLY A 1 179 ? 2.470 14.946 -2.828 1.00 93.06 179 GLY A O 1
ATOM 1387 N N . VAL A 1 180 ? 2.784 14.655 -0.621 1.00 94.31 180 VAL A N 1
ATOM 1388 C CA . VAL A 1 180 ? 2.056 13.385 -0.509 1.00 94.31 180 VAL A CA 1
ATOM 1389 C C . VAL A 1 180 ? 0.605 13.543 -0.966 1.00 94.31 180 VAL A C 1
ATOM 1391 O O . VAL A 1 180 ? 0.120 12.753 -1.773 1.00 94.31 180 VAL A O 1
ATOM 1394 N N . TRP A 1 181 ? -0.097 14.595 -0.541 1.00 92.62 181 TRP A N 1
ATOM 1395 C CA . TRP A 1 181 ? -1.500 14.797 -0.932 1.00 92.62 181 TRP A CA 1
ATOM 1396 C C . TRP A 1 181 ? -1.703 15.084 -2.417 1.00 92.62 181 TRP A C 1
ATOM 1398 O O . TRP A 1 181 ? -2.740 14.710 -2.974 1.00 92.62 181 TRP A O 1
ATOM 1408 N N . ARG A 1 182 ? -0.744 15.760 -3.059 1.00 95.25 182 ARG A N 1
ATOM 1409 C CA . ARG A 1 182 ? -0.740 15.928 -4.517 1.00 95.25 182 ARG A CA 1
ATOM 1410 C C . ARG A 1 182 ? -0.600 14.573 -5.198 1.00 95.25 182 ARG A C 1
ATOM 1412 O O . ARG A 1 182 ? -1.442 14.245 -6.023 1.00 95.25 182 ARG A O 1
ATOM 1419 N N . ARG A 1 183 ? 0.345 13.740 -4.752 1.00 97.00 183 ARG A N 1
ATOM 1420 C CA . ARG A 1 183 ? 0.550 12.384 -5.289 1.00 97.00 183 ARG A CA 1
ATOM 1421 C C . ARG A 1 183 ? -0.659 11.468 -5.121 1.00 97.00 183 ARG A C 1
ATOM 1423 O O . ARG A 1 183 ? -0.952 10.719 -6.042 1.00 97.00 183 ARG A O 1
ATOM 1430 N N . VAL A 1 184 ? -1.401 11.554 -4.010 1.00 95.88 184 VAL A N 1
ATOM 1431 C CA . VAL A 1 184 ? -2.690 10.840 -3.858 1.00 95.88 184 VAL A CA 1
ATOM 1432 C C . VAL A 1 184 ? -3.662 11.238 -4.977 1.00 95.88 184 VAL A C 1
ATOM 1434 O O . VAL A 1 184 ? -4.343 10.392 -5.551 1.00 95.88 184 VAL A O 1
ATOM 1437 N N . GLY A 1 185 ? -3.717 12.532 -5.307 1.00 95.94 185 GLY A N 1
ATOM 1438 C CA . GLY A 1 185 ? -4.538 13.049 -6.399 1.00 95.94 185 GLY A CA 1
ATOM 1439 C C . GLY A 1 185 ? -4.078 12.619 -7.782 1.00 95.94 185 GLY A C 1
ATOM 1440 O O . GLY A 1 185 ? -4.909 12.220 -8.599 1.00 95.94 185 GLY A O 1
ATOM 1441 N N . ASP A 1 186 ? -2.775 12.673 -8.028 1.00 97.50 186 ASP A N 1
ATOM 1442 C CA . ASP A 1 186 ? -2.208 12.244 -9.300 1.00 97.50 186 ASP A CA 1
ATOM 1443 C C . ASP A 1 186 ? -2.416 10.739 -9.505 1.00 97.50 186 ASP A C 1
ATOM 1445 O O . ASP A 1 186 ? -2.856 10.337 -10.572 1.00 97.50 186 ASP A O 1
ATOM 1449 N N . LEU A 1 187 ? -2.206 9.911 -8.471 1.00 98.19 187 LEU A N 1
ATOM 1450 C CA . LEU A 1 187 ? -2.461 8.470 -8.544 1.00 98.19 187 LEU A CA 1
ATOM 1451 C C . LEU A 1 187 ? -3.934 8.180 -8.851 1.00 98.19 187 LEU A C 1
ATOM 1453 O O . LEU A 1 187 ? -4.229 7.377 -9.728 1.00 98.19 187 LEU A O 1
ATOM 1457 N N . ALA A 1 188 ? -4.870 8.853 -8.173 1.00 97.31 188 ALA A N 1
ATOM 1458 C CA . ALA A 1 188 ? -6.292 8.716 -8.488 1.00 97.31 188 ALA A CA 1
ATOM 1459 C C . ALA A 1 188 ? -6.585 9.068 -9.957 1.00 97.31 188 ALA A C 1
ATOM 1461 O O . ALA A 1 188 ? -7.379 8.390 -10.603 1.00 97.31 188 ALA A O 1
ATOM 1462 N N . THR A 1 189 ? -5.919 10.092 -10.494 1.00 97.44 189 THR A N 1
ATOM 1463 C CA . THR A 1 189 ? -6.062 10.501 -11.896 1.00 97.44 189 THR A CA 1
ATOM 1464 C C . THR A 1 189 ? -5.492 9.446 -12.842 1.00 97.44 189 THR A C 1
ATOM 1466 O O . THR A 1 189 ? -6.199 9.022 -13.751 1.00 97.44 189 THR A O 1
ATOM 1469 N N . ASP A 1 190 ? -4.274 8.961 -12.591 1.00 98.12 190 ASP A N 1
ATOM 1470 C CA . ASP A 1 190 ? -3.614 7.930 -13.399 1.00 98.12 190 ASP A CA 1
ATOM 1471 C C . ASP A 1 190 ? -4.485 6.668 -13.517 1.00 98.12 190 ASP A C 1
ATOM 1473 O O . ASP A 1 190 ? -4.670 6.130 -14.608 1.00 98.12 190 ASP A O 1
ATOM 1477 N N . LEU A 1 191 ? -5.086 6.227 -12.406 1.00 97.81 191 LEU A N 1
ATOM 1478 C CA . LEU A 1 191 ? -5.942 5.037 -12.367 1.00 97.81 191 LEU A CA 1
ATOM 1479 C C . LEU A 1 191 ? -7.253 5.218 -13.135 1.00 97.81 191 LEU A C 1
ATOM 1481 O O . LEU A 1 191 ? -7.711 4.277 -13.783 1.00 97.81 191 LEU A O 1
ATOM 1485 N N . LEU A 1 192 ? -7.864 6.404 -13.059 1.00 96.69 192 LEU A N 1
ATOM 1486 C CA . LEU A 1 192 ? -9.095 6.718 -13.790 1.00 96.69 192 LEU A CA 1
ATOM 1487 C C . LEU A 1 192 ? -8.834 6.887 -15.290 1.00 96.69 192 LEU A C 1
ATOM 1489 O O . LEU A 1 192 ? -9.654 6.450 -16.091 1.00 96.69 192 LEU A O 1
ATOM 1493 N N . VAL A 1 193 ? -7.691 7.471 -15.669 1.00 96.81 193 VAL A N 1
ATOM 1494 C CA . VAL A 1 193 ? -7.257 7.598 -17.070 1.00 96.81 193 VAL A CA 1
ATOM 1495 C C . VAL A 1 193 ? -6.975 6.226 -17.679 1.00 96.81 193 VAL A C 1
ATOM 1497 O O . VAL A 1 193 ? -7.434 5.952 -18.783 1.00 96.81 193 VAL A O 1
ATOM 1500 N N . LEU A 1 194 ? -6.284 5.341 -16.950 1.00 97.06 194 LEU A N 1
ATOM 1501 C CA . LEU A 1 194 ? -6.077 3.954 -17.383 1.00 97.06 194 LEU A CA 1
ATOM 1502 C C . LEU A 1 194 ? -7.376 3.127 -17.337 1.00 97.06 194 LEU A C 1
ATOM 1504 O O . LEU A 1 194 ? -7.465 2.077 -17.965 1.00 97.06 194 LEU A O 1
ATOM 1508 N N . GLY A 1 195 ? -8.393 3.589 -16.606 1.00 97.38 195 GLY A N 1
ATOM 1509 C CA . GLY A 1 195 ? -9.696 2.938 -16.504 1.00 97.38 195 GLY A CA 1
ATOM 1510 C C . GLY A 1 195 ? -9.737 1.764 -15.526 1.00 97.38 195 GLY A C 1
ATOM 1511 O O . GLY A 1 195 ? -10.617 0.912 -15.657 1.00 97.38 195 GLY A O 1
ATOM 1512 N N . LEU A 1 196 ? -8.829 1.701 -14.542 1.00 97.56 196 LEU A N 1
ATOM 1513 C CA . LEU A 1 196 ? -8.772 0.605 -13.558 1.00 97.56 196 LEU A CA 1
ATOM 1514 C C . LEU A 1 196 ? -9.967 0.590 -12.590 1.00 97.56 196 LEU A C 1
ATOM 1516 O O . LEU A 1 196 ? -10.196 -0.392 -11.896 1.00 97.56 196 LEU A O 1
ATOM 1520 N N . ASN A 1 197 ? -10.768 1.655 -12.562 1.00 95.69 197 ASN A N 1
ATOM 1521 C CA . ASN A 1 197 ? -12.048 1.687 -11.852 1.00 95.69 197 ASN A CA 1
ATOM 1522 C C . ASN A 1 197 ? -13.144 0.846 -12.529 1.00 95.69 197 ASN A C 1
ATOM 1524 O O . ASN A 1 197 ? -14.216 0.684 -11.939 1.00 95.69 197 ASN A O 1
ATOM 1528 N N . ARG A 1 198 ? -12.914 0.361 -13.757 1.00 97.19 198 ARG A N 1
ATOM 1529 C CA . ARG A 1 198 ? -13.887 -0.395 -14.549 1.00 97.19 198 ARG A CA 1
ATOM 1530 C C . ARG A 1 198 ? -13.481 -1.861 -14.659 1.00 97.19 198 ARG A C 1
ATOM 1532 O O . ARG A 1 198 ? -12.414 -2.167 -15.185 1.00 97.19 198 ARG A O 1
ATOM 1539 N N . GLU A 1 199 ? -14.363 -2.779 -14.267 1.00 95.88 199 GLU A N 1
ATOM 1540 C CA . GLU A 1 199 ? -14.078 -4.223 -14.348 1.00 95.88 199 GLU A CA 1
ATOM 1541 C C . GLU A 1 199 ? -13.830 -4.696 -15.790 1.00 95.88 199 GLU A C 1
ATOM 1543 O O . GLU A 1 199 ? -13.030 -5.602 -16.023 1.00 95.88 199 GLU A O 1
ATOM 1548 N N . ALA A 1 200 ? -14.461 -4.052 -16.777 1.00 96.38 200 ALA A N 1
ATOM 1549 C CA . ALA A 1 200 ? -14.232 -4.334 -18.195 1.00 96.38 200 ALA A CA 1
ATOM 1550 C C . ALA A 1 200 ? -12.763 -4.116 -18.612 1.00 96.38 200 ALA A C 1
ATOM 1552 O O . ALA A 1 200 ? -12.229 -4.885 -19.404 1.00 96.38 200 ALA A O 1
ATOM 1553 N N . THR A 1 201 ? -12.088 -3.110 -18.046 1.00 96.25 201 THR A N 1
ATOM 1554 C CA . THR A 1 201 ? -10.667 -2.837 -18.310 1.00 96.25 201 THR A CA 1
ATOM 1555 C C . THR A 1 201 ? -9.765 -3.885 -17.660 1.00 96.25 201 THR A C 1
ATOM 1557 O O . THR A 1 201 ? -8.775 -4.314 -18.254 1.00 96.25 201 THR A O 1
ATOM 1560 N N . CYS A 1 202 ? -10.094 -4.304 -16.435 1.00 94.50 202 CYS A N 1
ATOM 1561 C CA . CYS A 1 202 ? -9.333 -5.325 -15.714 1.00 94.50 202 CYS A CA 1
ATOM 1562 C C . CYS A 1 202 ? -9.450 -6.684 -16.417 1.00 94.50 202 CYS A C 1
ATOM 1564 O O . CYS A 1 202 ? -8.438 -7.297 -16.734 1.00 94.50 202 CYS A O 1
ATOM 1566 N N . SER A 1 203 ? -10.674 -7.112 -16.732 1.00 93.44 203 SER A N 1
ATOM 1567 C CA . SER A 1 203 ? -10.963 -8.408 -17.366 1.00 93.44 203 SER A CA 1
ATOM 1568 C C . SER A 1 203 ? -10.521 -8.529 -18.830 1.00 93.44 203 SER A C 1
ATOM 1570 O O . SER A 1 203 ? -10.439 -9.641 -19.342 1.00 93.44 203 SER A O 1
ATOM 1572 N N . ALA A 1 204 ? -10.203 -7.417 -19.502 1.00 94.19 204 ALA A N 1
ATOM 1573 C CA . ALA A 1 204 ? -9.632 -7.423 -20.851 1.00 94.19 204 ALA A CA 1
ATOM 1574 C C . ALA A 1 204 ? -8.125 -7.762 -20.888 1.00 94.19 204 ALA A C 1
ATOM 1576 O O . ALA A 1 204 ? -7.563 -7.928 -21.971 1.00 94.19 204 ALA A O 1
ATOM 1577 N N . ALA A 1 205 ? -7.457 -7.835 -19.734 1.00 95.19 205 ALA A N 1
ATOM 1578 C CA . ALA A 1 205 ? -6.054 -8.223 -19.621 1.00 95.19 205 ALA A CA 1
ATOM 1579 C C . ALA A 1 205 ? -5.897 -9.738 -19.370 1.00 95.19 205 ALA A C 1
ATOM 1581 O O . ALA A 1 205 ? -6.852 -10.387 -18.936 1.00 95.19 205 ALA A O 1
ATOM 1582 N N . PRO A 1 206 ? -4.695 -10.309 -19.582 1.00 93.88 206 PRO A N 1
ATOM 1583 C CA . PRO A 1 206 ? -4.373 -11.647 -19.089 1.00 93.88 206 PRO A CA 1
ATOM 1584 C C . PRO A 1 206 ? -4.614 -11.745 -17.580 1.00 93.88 206 PRO A C 1
ATOM 1586 O O . PRO A 1 206 ? -4.445 -10.755 -16.867 1.00 93.88 206 PRO A O 1
ATOM 1589 N N . LEU A 1 207 ? -4.957 -12.938 -17.086 1.00 90.94 207 LEU A N 1
ATOM 1590 C CA . LEU A 1 207 ? -5.373 -13.161 -15.694 1.00 90.94 207 LEU A CA 1
ATOM 1591 C C . LEU A 1 207 ? -4.439 -12.509 -14.664 1.00 90.94 207 LEU A C 1
ATOM 1593 O O . LEU A 1 207 ? -4.911 -11.762 -13.809 1.00 90.94 207 LEU A O 1
ATOM 1597 N N . PHE A 1 208 ? -3.127 -12.750 -14.767 1.00 92.62 208 PHE A N 1
ATOM 1598 C CA . PHE A 1 208 ? -2.159 -12.216 -13.807 1.00 92.62 208 PHE A CA 1
ATOM 1599 C C . PHE A 1 208 ? -2.226 -10.682 -13.731 1.00 92.62 208 PHE A C 1
ATOM 1601 O O . PHE A 1 208 ? -2.219 -10.094 -12.649 1.00 92.62 208 PHE A O 1
ATOM 1608 N N . LEU A 1 209 ? -2.354 -10.021 -14.885 1.00 96.19 209 LEU A N 1
ATOM 1609 C CA . LEU A 1 209 ? -2.413 -8.569 -14.977 1.00 96.19 209 LEU A CA 1
ATOM 1610 C C . LEU A 1 209 ? -3.791 -8.040 -14.569 1.00 96.19 209 LEU A C 1
ATOM 1612 O O . LEU A 1 209 ? -3.873 -6.987 -13.940 1.00 96.19 209 LEU A O 1
ATOM 1616 N N . ALA A 1 210 ? -4.865 -8.775 -14.865 1.00 95.19 210 ALA A N 1
ATOM 1617 C CA . ALA A 1 210 ? -6.209 -8.460 -14.397 1.00 95.19 210 ALA A CA 1
ATOM 1618 C C . ALA A 1 210 ? -6.255 -8.393 -12.861 1.00 95.19 210 ALA A C 1
ATOM 1620 O O . ALA A 1 210 ? -6.741 -7.403 -12.310 1.00 95.19 210 ALA A O 1
ATOM 1621 N N . GLU A 1 211 ? -5.678 -9.379 -12.165 1.00 93.06 211 GLU A N 1
ATOM 1622 C CA . GLU A 1 211 ? -5.576 -9.341 -10.701 1.00 93.06 211 GLU A CA 1
ATOM 1623 C C . GLU A 1 211 ? -4.663 -8.211 -10.217 1.00 93.06 211 GLU A C 1
ATOM 1625 O O . GLU A 1 211 ? -5.036 -7.482 -9.297 1.00 93.06 211 GLU A O 1
ATOM 1630 N N . CYS A 1 212 ? -3.515 -7.971 -10.865 1.00 95.81 212 CYS A N 1
ATOM 1631 C CA . CYS A 1 212 ? -2.650 -6.833 -10.523 1.00 95.81 212 CYS A CA 1
ATOM 1632 C C . CYS A 1 212 ? -3.388 -5.489 -10.635 1.00 95.81 212 CYS A C 1
ATOM 1634 O O . CYS A 1 212 ? -3.238 -4.620 -9.770 1.00 95.81 212 CYS A O 1
ATOM 1636 N N . ARG A 1 213 ? -4.223 -5.309 -11.664 1.00 97.62 213 ARG A N 1
ATOM 1637 C CA . ARG A 1 213 ? -5.056 -4.113 -11.852 1.00 97.62 213 ARG A CA 1
ATOM 1638 C C . ARG A 1 213 ? -6.084 -3.959 -10.736 1.00 97.62 213 ARG A C 1
ATOM 1640 O O . ARG A 1 213 ? -6.179 -2.874 -10.157 1.00 97.62 213 ARG A O 1
ATOM 1647 N N . ARG A 1 214 ? -6.787 -5.040 -10.367 1.00 95.00 214 ARG A N 1
ATOM 1648 C CA . ARG A 1 214 ? -7.738 -5.033 -9.238 1.00 95.00 214 ARG A CA 1
ATOM 1649 C C . ARG A 1 214 ? -7.043 -4.718 -7.916 1.00 95.00 214 ARG A C 1
ATOM 1651 O O . ARG A 1 214 ? -7.506 -3.841 -7.188 1.00 95.00 214 ARG A O 1
ATOM 1658 N N . ARG A 1 215 ? -5.894 -5.350 -7.634 1.00 94.38 215 ARG A N 1
ATOM 1659 C CA . ARG A 1 215 ? -5.056 -5.068 -6.450 1.00 94.38 215 ARG A CA 1
ATOM 1660 C C . ARG A 1 215 ? -4.642 -3.595 -6.403 1.00 94.38 215 ARG A C 1
ATOM 1662 O O . ARG A 1 215 ? -4.788 -2.946 -5.367 1.00 94.38 215 ARG A O 1
ATOM 1669 N N . THR A 1 216 ? -4.185 -3.050 -7.531 1.00 97.06 216 THR A N 1
ATOM 1670 C CA . THR A 1 216 ? -3.761 -1.645 -7.651 1.00 97.06 216 THR A CA 1
ATOM 1671 C C . THR A 1 216 ? -4.915 -0.686 -7.370 1.00 97.06 216 THR A C 1
ATOM 1673 O O . THR A 1 216 ? -4.779 0.216 -6.538 1.00 97.06 216 THR A O 1
ATOM 1676 N N . PHE A 1 217 ? -6.071 -0.900 -8.007 1.00 96.75 217 PHE A N 1
ATOM 1677 C CA . PHE A 1 217 ? -7.246 -0.058 -7.795 1.00 96.75 217 PHE A CA 1
ATOM 1678 C C . PHE A 1 217 ? -7.759 -0.145 -6.354 1.00 96.75 217 PHE A C 1
ATOM 1680 O O . PHE A 1 217 ? -7.985 0.889 -5.727 1.00 96.75 217 PHE A O 1
ATOM 1687 N N . ALA A 1 218 ? -7.886 -1.354 -5.798 1.00 91.75 218 ALA A N 1
ATOM 1688 C CA . ALA A 1 218 ? -8.364 -1.564 -4.435 1.00 91.75 218 ALA A CA 1
ATOM 1689 C C . ALA A 1 218 ? -7.472 -0.864 -3.396 1.00 91.75 218 ALA A C 1
ATOM 1691 O O . ALA A 1 218 ? -7.981 -0.159 -2.519 1.00 91.75 218 ALA A O 1
ATOM 1692 N N . ARG A 1 219 ? -6.142 -0.979 -3.522 1.00 92.25 219 ARG A N 1
ATOM 1693 C CA . ARG A 1 219 ? -5.192 -0.321 -2.608 1.00 92.25 219 ARG A CA 1
ATOM 1694 C C . ARG A 1 219 ? -5.241 1.196 -2.705 1.00 92.25 219 ARG A C 1
ATOM 1696 O O . ARG A 1 219 ? -5.274 1.870 -1.676 1.00 92.25 219 ARG A O 1
ATOM 1703 N N . ALA A 1 220 ? -5.292 1.745 -3.914 1.00 94.75 220 ALA A N 1
ATOM 1704 C CA . ALA A 1 220 ? -5.398 3.186 -4.097 1.00 94.75 220 ALA A CA 1
ATOM 1705 C C . ALA A 1 220 ? -6.754 3.738 -3.633 1.00 94.75 220 ALA A C 1
ATOM 1707 O O . ALA A 1 220 ? -6.804 4.802 -3.016 1.00 94.75 220 ALA A O 1
ATOM 1708 N N . TYR A 1 221 ? -7.847 3.003 -3.864 1.00 90.06 221 TYR A N 1
ATOM 1709 C CA . TYR A 1 221 ? -9.174 3.348 -3.359 1.00 90.06 221 TYR A CA 1
ATOM 1710 C C . TYR A 1 221 ? -9.191 3.377 -1.828 1.00 90.06 221 TYR A C 1
ATOM 1712 O O . TYR A 1 221 ? -9.664 4.349 -1.241 1.00 90.06 221 TYR A O 1
ATOM 1720 N N . TYR A 1 222 ? -8.630 2.354 -1.175 1.00 89.06 222 TYR A N 1
ATOM 1721 C CA . TYR A 1 222 ? -8.456 2.329 0.277 1.00 89.06 222 TYR A CA 1
ATOM 1722 C C . TYR A 1 222 ? -7.641 3.532 0.765 1.00 89.06 222 TYR A C 1
ATOM 1724 O O . TYR A 1 222 ? -8.079 4.247 1.667 1.00 89.06 222 TYR A O 1
ATOM 1732 N N . LEU A 1 223 ? -6.498 3.803 0.130 1.00 90.62 223 LEU A N 1
ATOM 1733 C CA . LEU A 1 223 ? -5.623 4.914 0.489 1.00 90.62 223 LEU A CA 1
ATOM 1734 C C . LEU A 1 223 ? -6.335 6.269 0.374 1.00 90.62 223 LEU A C 1
ATOM 1736 O O . LEU A 1 223 ? -6.242 7.082 1.291 1.00 90.62 223 LEU A O 1
ATOM 1740 N N . ASP A 1 224 ? -7.108 6.489 -0.694 1.00 89.88 224 ASP A N 1
ATOM 1741 C CA . ASP A 1 224 ? -7.954 7.677 -0.862 1.00 89.88 224 ASP A CA 1
ATOM 1742 C C . ASP A 1 224 ? -8.927 7.847 0.314 1.00 89.88 224 ASP A C 1
ATOM 1744 O O . ASP A 1 224 ? -9.031 8.939 0.874 1.00 89.88 224 ASP A O 1
ATOM 1748 N N . LYS A 1 225 ? -9.600 6.770 0.753 1.00 84.81 225 LYS A N 1
ATOM 1749 C CA . LYS A 1 225 ? -10.531 6.834 1.899 1.00 84.81 225 LYS A CA 1
ATOM 1750 C C . LYS A 1 225 ? -9.826 7.094 3.213 1.00 84.81 225 LYS A C 1
ATOM 1752 O O . LYS A 1 225 ? -10.312 7.900 4.004 1.00 84.81 225 LYS A O 1
ATOM 1757 N N . VAL A 1 226 ? -8.689 6.446 3.438 1.00 82.12 226 VAL A N 1
ATOM 1758 C CA . VAL A 1 226 ? -7.886 6.649 4.643 1.00 82.12 226 VAL A CA 1
ATOM 1759 C C . VAL A 1 226 ? -7.422 8.097 4.734 1.00 82.12 226 VAL A C 1
ATOM 1761 O O . VAL A 1 226 ? -7.601 8.724 5.775 1.00 82.12 226 VAL A O 1
ATOM 1764 N N . PHE A 1 227 ? -6.884 8.658 3.650 1.00 85.50 227 PHE A N 1
ATOM 1765 C CA . PHE A 1 227 ? -6.432 10.048 3.629 1.00 85.50 227 PHE A CA 1
ATOM 1766 C C . PHE A 1 227 ? -7.599 11.031 3.769 1.00 85.50 227 PHE A C 1
ATOM 1768 O O . PHE A 1 227 ? -7.504 11.986 4.541 1.00 85.50 227 PHE A O 1
ATOM 1775 N N . ALA A 1 228 ? -8.716 10.781 3.082 1.00 79.88 228 ALA A N 1
ATOM 1776 C CA . ALA A 1 228 ? -9.933 11.574 3.215 1.00 79.88 228 ALA A CA 1
ATOM 1777 C C . ALA A 1 228 ? -10.422 11.624 4.672 1.00 79.88 228 ALA A C 1
ATOM 1779 O O . ALA A 1 228 ? -10.626 12.707 5.223 1.00 79.88 228 ALA A O 1
ATOM 1780 N N . ALA A 1 229 ? -10.534 10.466 5.327 1.00 75.19 229 ALA A N 1
ATOM 1781 C CA . ALA A 1 229 ? -10.991 10.369 6.708 1.00 75.19 229 ALA A CA 1
ATOM 1782 C C . ALA A 1 229 ? -9.986 10.971 7.703 1.00 75.19 229 ALA A C 1
ATOM 1784 O O . ALA A 1 229 ? -10.359 11.786 8.545 1.00 75.19 229 ALA A O 1
ATOM 1785 N N . ALA A 1 230 ? -8.703 10.612 7.598 1.00 75.44 230 ALA A N 1
ATOM 1786 C CA . ALA A 1 230 ? -7.679 11.004 8.566 1.00 75.44 230 ALA A CA 1
ATOM 1787 C C . ALA A 1 230 ? -7.347 12.503 8.539 1.00 75.44 230 ALA A C 1
ATOM 1789 O O . ALA A 1 230 ? -6.899 13.045 9.550 1.00 75.44 230 ALA A O 1
ATOM 1790 N N . PHE A 1 231 ? -7.547 13.166 7.397 1.00 80.50 231 PHE A N 1
ATOM 1791 C CA . PHE A 1 231 ? -7.228 14.585 7.209 1.00 80.50 231 PHE A CA 1
ATOM 1792 C C . PHE A 1 231 ? -8.458 15.458 6.940 1.00 80.50 231 PHE A C 1
ATOM 1794 O O . PHE A 1 231 ? -8.306 16.623 6.569 1.00 80.50 231 PHE A O 1
ATOM 1801 N N . ASN A 1 232 ? -9.663 14.910 7.137 1.00 77.50 232 ASN A N 1
ATOM 1802 C CA . ASN A 1 232 ? -10.944 15.583 6.915 1.00 77.50 232 ASN A CA 1
ATOM 1803 C C . ASN A 1 232 ? -11.027 16.248 5.525 1.00 77.50 232 ASN A C 1
ATOM 1805 O O . ASN A 1 232 ? -11.302 17.443 5.381 1.00 77.50 232 ASN A O 1
ATOM 1809 N N . ARG A 1 233 ? -10.705 15.468 4.489 1.00 80.06 233 ARG A N 1
ATOM 1810 C CA . ARG A 1 233 ? -10.723 15.884 3.082 1.00 80.06 233 ARG A CA 1
ATOM 1811 C C . ARG A 1 233 ? -11.795 15.117 2.307 1.00 80.06 233 ARG A C 1
ATOM 1813 O O . ARG A 1 233 ? -12.118 13.989 2.671 1.00 80.06 233 ARG A O 1
ATOM 1820 N N . PRO A 1 234 ? -12.321 15.682 1.209 1.00 84.94 234 PRO A N 1
ATOM 1821 C CA . PRO A 1 234 ? -13.179 14.925 0.308 1.00 84.94 234 PRO A CA 1
ATOM 1822 C C . PRO A 1 234 ? -12.410 13.760 -0.343 1.00 84.94 234 PRO A C 1
ATOM 1824 O O . PRO A 1 234 ? -11.271 13.966 -0.775 1.00 84.94 234 PRO A O 1
ATOM 1827 N N . PRO A 1 235 ? -13.015 12.565 -0.461 1.00 88.12 235 PRO A N 1
ATOM 1828 C CA . PRO A 1 235 ? -12.446 11.480 -1.252 1.00 88.12 235 PRO A CA 1
ATOM 1829 C C . PRO A 1 235 ? -12.422 11.840 -2.742 1.00 88.12 235 PRO A C 1
ATOM 1831 O O . PRO A 1 235 ? -13.369 12.440 -3.254 1.00 88.12 235 PRO A O 1
ATOM 1834 N N . ARG A 1 236 ? -11.368 11.431 -3.450 1.00 90.44 236 ARG A N 1
ATOM 1835 C CA . ARG A 1 236 ? -11.169 11.720 -4.878 1.00 90.44 236 ARG A CA 1
ATOM 1836 C C . ARG A 1 236 ? -11.747 10.644 -5.791 1.00 90.44 236 ARG A C 1
ATOM 1838 O O . ARG A 1 236 ? -12.189 10.965 -6.890 1.00 90.44 236 ARG A O 1
ATOM 1845 N N . ILE A 1 237 ? -11.786 9.384 -5.350 1.00 90.06 237 ILE A N 1
ATOM 1846 C CA . ILE A 1 237 ? -12.319 8.275 -6.157 1.00 90.06 237 ILE A CA 1
ATOM 1847 C C . ILE A 1 237 ? -13.753 7.970 -5.717 1.00 90.06 237 ILE A C 1
ATOM 1849 O O . ILE A 1 237 ? -13.983 7.401 -4.654 1.00 90.06 237 ILE A O 1
ATOM 1853 N N . SER A 1 238 ? -14.757 8.338 -6.507 1.00 87.94 238 SER A N 1
ATOM 1854 C CA . SER A 1 238 ? -16.158 8.067 -6.152 1.00 87.94 238 SER A CA 1
ATOM 1855 C C . SER A 1 238 ? -16.537 6.603 -6.383 1.00 87.94 238 SER A C 1
ATOM 1857 O O . SER A 1 238 ? -16.368 6.084 -7.484 1.00 87.94 238 SER A O 1
ATOM 1859 N N . ALA A 1 239 ? -17.163 5.970 -5.385 1.00 79.75 239 ALA A N 1
ATOM 1860 C CA . ALA A 1 239 ? -17.732 4.624 -5.522 1.00 79.75 239 ALA A CA 1
ATOM 1861 C C . ALA A 1 239 ? -18.805 4.540 -6.623 1.00 79.75 239 ALA A C 1
ATOM 1863 O O . ALA A 1 239 ? -18.994 3.495 -7.226 1.00 79.75 239 ALA A O 1
ATOM 1864 N N . ARG A 1 240 ? -19.497 5.651 -6.923 1.00 83.31 240 ARG A N 1
ATOM 1865 C CA . ARG A 1 240 ? -20.574 5.694 -7.932 1.00 83.31 240 ARG A CA 1
ATOM 1866 C C . ARG A 1 240 ? -20.078 5.480 -9.363 1.00 83.31 240 ARG A C 1
ATOM 1868 O O . ARG A 1 240 ? -20.885 5.236 -10.251 1.00 83.31 240 ARG A O 1
ATOM 1875 N N . HIS A 1 241 ? -18.774 5.629 -9.587 1.00 86.62 241 HIS A N 1
ATOM 1876 C CA . HIS A 1 241 ? -18.144 5.500 -10.900 1.00 86.62 241 HIS A CA 1
ATOM 1877 C C . HIS A 1 241 ? -17.156 4.330 -10.953 1.00 86.62 241 HIS A C 1
ATOM 1879 O O . HIS A 1 241 ? -16.376 4.235 -11.899 1.00 86.62 241 HIS A O 1
ATOM 1885 N N . ALA A 1 242 ? -17.177 3.444 -9.955 1.00 89.38 242 ALA A N 1
ATOM 1886 C CA . ALA A 1 242 ? -16.299 2.287 -9.877 1.00 89.38 242 ALA A CA 1
ATOM 1887 C C . ALA A 1 242 ? -17.123 0.997 -9.810 1.00 89.38 242 ALA A C 1
ATOM 1889 O O . ALA A 1 242 ? -18.022 0.881 -8.983 1.00 89.38 242 ALA A O 1
ATOM 1890 N N . ASP A 1 243 ? -16.803 0.040 -10.678 1.00 89.56 243 ASP A N 1
ATOM 1891 C CA . ASP A 1 243 ? -17.352 -1.323 -10.649 1.00 89.56 243 ASP A CA 1
ATOM 1892 C C . ASP A 1 243 ? -16.264 -2.409 -10.702 1.00 89.56 243 ASP A C 1
ATOM 1894 O O . ASP A 1 243 ? -16.591 -3.588 -10.818 1.00 89.56 243 ASP A O 1
ATOM 1898 N N . CYS A 1 244 ? -14.985 -2.023 -10.578 1.00 90.88 244 CYS A N 1
ATOM 1899 C CA . CYS A 1 244 ? -13.864 -2.944 -10.391 1.00 90.88 244 CYS A CA 1
ATOM 1900 C C . CYS A 1 244 ? -14.156 -3.918 -9.245 1.00 90.88 244 CYS A C 1
ATOM 1902 O O . CYS A 1 244 ? -14.465 -3.497 -8.124 1.00 90.88 244 CYS A O 1
ATOM 1904 N N . LYS A 1 245 ? -14.027 -5.218 -9.517 1.00 84.62 245 LYS A N 1
ATOM 1905 C CA . LYS A 1 245 ? -14.180 -6.252 -8.493 1.00 84.62 245 LYS A CA 1
ATOM 1906 C C . LYS A 1 245 ? -13.012 -6.212 -7.509 1.00 84.62 245 LYS A C 1
ATOM 1908 O O . LYS A 1 245 ? -11.941 -5.679 -7.810 1.00 84.62 245 LYS A O 1
ATOM 1913 N N . LEU A 1 246 ? -13.226 -6.791 -6.329 1.00 83.50 246 LEU A N 1
ATOM 1914 C CA . LEU A 1 246 ? -12.136 -7.056 -5.396 1.00 83.50 246 LEU A CA 1
ATOM 1915 C C . LEU A 1 246 ? -11.152 -8.060 -6.024 1.00 83.50 246 LEU A C 1
ATOM 1917 O O . LEU A 1 246 ? -11.592 -8.921 -6.792 1.00 83.50 246 LEU A O 1
ATOM 1921 N N . PRO A 1 247 ? -9.842 -7.926 -5.749 1.00 86.81 247 PRO A N 1
ATOM 1922 C CA . PRO A 1 247 ? -8.861 -8.915 -6.179 1.00 86.81 247 PRO A CA 1
ATOM 1923 C C . PRO A 1 247 ? -9.145 -10.265 -5.519 1.00 86.81 247 PRO A C 1
ATOM 1925 O O . PRO A 1 247 ? -9.676 -10.308 -4.408 1.00 86.81 247 PRO A O 1
ATOM 1928 N N . LEU A 1 248 ? -8.782 -11.346 -6.204 1.00 82.81 248 LEU A N 1
ATOM 1929 C CA . LEU A 1 248 ? -8.813 -12.677 -5.604 1.00 82.81 248 LEU A CA 1
ATOM 1930 C C . LEU A 1 248 ? -7.758 -12.790 -4.496 1.00 82.81 248 LEU A C 1
ATOM 1932 O O . LEU A 1 248 ? -6.683 -12.185 -4.596 1.00 82.81 248 LEU A O 1
ATOM 1936 N N . ASP A 1 249 ? -8.071 -13.584 -3.473 1.00 78.25 249 ASP A N 1
ATOM 1937 C CA . ASP A 1 249 ? -7.112 -13.973 -2.441 1.00 78.25 249 ASP A CA 1
ATOM 1938 C C . ASP A 1 249 ? -6.219 -15.092 -2.981 1.00 78.25 249 ASP A C 1
ATOM 1940 O O . ASP A 1 249 ? -6.461 -16.273 -2.776 1.00 78.25 249 ASP A O 1
ATOM 1944 N N . LEU A 1 250 ? -5.267 -14.686 -3.818 1.00 79.00 250 LEU A N 1
ATOM 1945 C CA . LEU A 1 250 ? -4.245 -15.547 -4.398 1.00 79.00 250 LEU A CA 1
ATOM 1946 C C . LEU A 1 250 ? -2.890 -15.021 -3.951 1.00 79.00 250 LEU A C 1
ATOM 1948 O O . LEU A 1 250 ? -2.630 -13.814 -4.055 1.00 79.00 250 LEU A O 1
ATOM 1952 N N . SER A 1 251 ? -2.007 -15.915 -3.536 1.00 78.94 251 SER A N 1
ATOM 1953 C CA . SER A 1 251 ? -0.587 -15.616 -3.402 1.00 78.94 251 SER A CA 1
ATOM 1954 C C . SER A 1 251 ? 0.014 -15.206 -4.751 1.00 78.94 251 SER A C 1
ATOM 1956 O O . SER A 1 251 ? -0.575 -15.390 -5.825 1.00 78.94 251 SER A O 1
ATOM 1958 N N . ASP A 1 252 ? 1.201 -14.599 -4.712 1.00 83.06 252 ASP A N 1
ATOM 1959 C CA . ASP A 1 252 ? 1.930 -14.320 -5.946 1.00 83.06 252 ASP A CA 1
ATOM 1960 C C . ASP A 1 252 ? 2.242 -15.623 -6.686 1.00 83.06 252 ASP A C 1
ATOM 1962 O O . ASP A 1 252 ? 2.016 -15.677 -7.885 1.00 83.06 252 ASP A O 1
ATOM 1966 N N . ASP A 1 253 ? 2.660 -16.689 -6.004 1.00 80.75 253 ASP A N 1
ATOM 1967 C CA . ASP A 1 253 ? 2.975 -17.960 -6.664 1.00 80.75 253 ASP A CA 1
ATOM 1968 C C . ASP A 1 253 ? 1.743 -18.554 -7.367 1.00 80.75 253 ASP A C 1
ATOM 1970 O O . ASP A 1 253 ? 1.808 -18.867 -8.556 1.00 80.75 253 ASP A O 1
ATOM 1974 N N . GLU A 1 254 ? 0.586 -18.597 -6.700 1.00 82.69 254 GLU A N 1
ATOM 1975 C CA . GLU A 1 254 ? -0.668 -19.083 -7.297 1.00 82.69 254 GLU A CA 1
ATOM 1976 C C . GLU A 1 254 ? -1.074 -18.283 -8.535 1.00 82.69 254 GLU A C 1
ATOM 1978 O O . GLU A 1 254 ? -1.502 -18.866 -9.534 1.00 82.69 254 GLU A O 1
ATOM 1983 N N . LEU A 1 255 ? -0.880 -16.960 -8.515 1.00 85.06 255 LEU A N 1
ATOM 1984 C CA . LEU A 1 255 ? -1.240 -16.077 -9.625 1.00 85.06 255 LEU A CA 1
ATOM 1985 C C . LEU A 1 255 ? -0.485 -16.395 -10.927 1.00 85.06 255 LEU A C 1
ATOM 1987 O O . LEU A 1 255 ? -1.004 -16.126 -12.015 1.00 85.06 255 LEU A O 1
ATOM 1991 N N . PHE A 1 256 ? 0.729 -16.945 -10.825 1.00 83.94 256 PHE A N 1
ATOM 1992 C CA . PHE A 1 256 ? 1.570 -17.305 -11.972 1.00 83.94 256 PHE A CA 1
ATOM 1993 C C . PHE A 1 256 ? 1.643 -18.822 -12.228 1.00 83.94 256 PHE A C 1
ATOM 1995 O O . PHE A 1 256 ? 2.383 -19.247 -13.117 1.00 83.94 256 PHE A O 1
ATOM 2002 N N . THR A 1 257 ? 0.848 -19.633 -11.519 1.00 76.38 257 THR A N 1
ATOM 2003 C CA . THR A 1 257 ? 0.631 -21.063 -11.820 1.00 76.38 257 THR A CA 1
ATOM 2004 C C . THR A 1 257 ? -0.609 -21.294 -12.694 1.00 76.38 257 THR A C 1
ATOM 2006 O O . THR A 1 257 ? -1.351 -20.372 -13.040 1.00 76.38 257 THR A O 1
ATOM 2009 N N . THR A 1 258 ? -0.840 -22.539 -13.118 1.00 59.88 258 THR A N 1
ATOM 2010 C CA . THR A 1 258 ? -2.039 -22.924 -13.866 1.00 59.88 258 THR A CA 1
ATOM 2011 C C . THR A 1 258 ? -3.306 -22.781 -13.013 1.00 59.88 258 THR A C 1
ATOM 2013 O O . THR A 1 258 ? -3.383 -23.290 -11.904 1.00 59.88 258 THR A O 1
ATOM 2016 N N . LEU A 1 259 ? -4.350 -22.147 -13.571 1.00 53.53 259 LEU A N 1
ATOM 2017 C CA . LEU A 1 259 ? -5.671 -21.885 -12.953 1.00 53.53 259 LEU A CA 1
ATOM 2018 C C . LEU A 1 259 ? -6.361 -23.088 -12.275 1.00 53.53 259 LEU A C 1
ATOM 2020 O O . LEU A 1 259 ? -7.333 -22.899 -11.543 1.00 53.53 259 LEU A O 1
ATOM 2024 N N . GLN A 1 260 ? -5.933 -24.311 -12.590 1.00 47.62 260 GLN A N 1
ATOM 2025 C CA . GLN A 1 260 ? -6.472 -25.545 -12.028 1.00 47.62 260 GLN A CA 1
ATOM 2026 C C . GLN A 1 260 ? -5.941 -25.800 -10.609 1.00 47.62 260 GLN A C 1
ATOM 2028 O O . GLN A 1 260 ? -6.701 -26.283 -9.781 1.00 47.62 260 GLN A O 1
ATOM 2033 N N . ASP A 1 261 ? -4.699 -25.396 -10.323 1.00 44.94 261 ASP A N 1
ATOM 2034 C CA . ASP A 1 261 ? -4.022 -25.619 -9.039 1.00 44.94 261 ASP A CA 1
ATOM 2035 C C . ASP A 1 261 ? -4.376 -24.525 -8.012 1.00 44.94 261 ASP A C 1
ATOM 2037 O O . ASP A 1 261 ? -4.530 -24.791 -6.824 1.00 44.94 261 ASP A O 1
ATOM 2041 N N . ALA A 1 262 ? -4.616 -23.294 -8.480 1.00 45.94 262 ALA A N 1
ATOM 2042 C CA . ALA A 1 262 ? -4.966 -22.138 -7.645 1.00 45.94 262 ALA A CA 1
ATOM 2043 C C . ALA A 1 262 ? -6.367 -22.208 -6.997 1.00 45.94 262 ALA A C 1
ATOM 2045 O O . ALA A 1 262 ? -6.704 -21.374 -6.164 1.00 45.94 262 ALA A O 1
ATOM 2046 N N . LYS A 1 263 ? -7.220 -23.166 -7.393 1.00 45.19 263 LYS A N 1
ATOM 2047 C CA . LYS A 1 263 ? -8.538 -23.381 -6.763 1.00 45.19 263 LYS A CA 1
ATOM 2048 C C . LYS A 1 263 ? -8.484 -24.301 -5.546 1.00 45.19 263 LYS A C 1
ATOM 2050 O O . LYS A 1 263 ? -9.422 -24.271 -4.753 1.00 45.19 263 LYS A O 1
ATOM 2055 N N . ASP A 1 264 ? -7.416 -25.083 -5.420 1.00 41.41 264 ASP A N 1
ATOM 2056 C CA . ASP A 1 264 ? -7.280 -26.106 -4.383 1.00 41.41 264 ASP A CA 1
ATOM 2057 C C . ASP A 1 264 ? -6.442 -25.617 -3.186 1.00 41.41 264 ASP A C 1
ATOM 2059 O O . ASP A 1 264 ? -6.523 -26.205 -2.110 1.00 41.41 264 ASP A O 1
ATOM 2063 N N . ASN A 1 265 ? -5.718 -24.500 -3.338 1.00 42.66 265 ASN A N 1
ATOM 2064 C CA . ASN A 1 265 ? -4.984 -23.815 -2.273 1.00 42.66 265 ASN A CA 1
ATOM 2065 C C . ASN A 1 265 ? -5.589 -22.427 -2.024 1.00 42.66 265 ASN A C 1
ATOM 2067 O O . ASN A 1 265 ? -5.096 -21.414 -2.498 1.00 42.66 265 ASN A O 1
ATOM 2071 N N . ILE A 1 266 ? -6.702 -22.372 -1.299 1.00 44.72 266 ILE A N 1
ATOM 2072 C CA . ILE A 1 266 ? -7.166 -21.107 -0.724 1.00 44.72 266 ILE A CA 1
ATOM 2073 C C . ILE A 1 266 ? -6.340 -20.911 0.548 1.00 44.72 266 ILE A C 1
ATOM 2075 O O . ILE A 1 266 ? -6.365 -21.770 1.434 1.00 44.72 266 ILE A O 1
ATOM 2079 N N . THR A 1 267 ? -5.559 -19.830 0.618 1.00 46.69 267 THR A N 1
ATOM 2080 C CA . THR A 1 267 ? -4.880 -19.415 1.852 1.00 46.69 267 THR A CA 1
ATOM 2081 C C . THR A 1 267 ? -5.878 -19.374 3.013 1.00 46.69 267 THR A C 1
ATOM 2083 O O . THR A 1 267 ? -7.045 -19.056 2.790 1.00 46.69 267 THR A O 1
ATOM 2086 N N . PRO A 1 268 ? -5.470 -19.691 4.257 1.00 45.00 268 PRO A N 1
ATOM 2087 C CA . PRO A 1 268 ? -6.375 -19.603 5.397 1.00 45.00 268 PRO A CA 1
ATOM 2088 C C . PRO A 1 268 ? -6.993 -18.201 5.469 1.00 45.00 268 PRO A C 1
ATOM 2090 O O . PRO A 1 268 ? -6.253 -17.216 5.445 1.00 45.00 268 PRO A O 1
ATOM 2093 N N . ASP A 1 269 ? -8.325 -18.122 5.555 1.00 50.94 269 ASP A N 1
ATOM 2094 C CA . ASP A 1 269 ? -9.090 -16.883 5.731 1.00 50.94 269 ASP A CA 1
ATOM 2095 C C . ASP A 1 269 ? -8.553 -16.113 6.960 1.00 50.94 269 ASP A C 1
ATOM 2097 O O . ASP A 1 269 ? -8.920 -16.395 8.101 1.00 50.94 269 ASP A O 1
ATOM 2101 N N . GLY A 1 270 ? -7.643 -15.155 6.751 1.00 53.38 270 GLY A N 1
ATOM 2102 C CA . GLY A 1 270 ? -6.945 -14.478 7.844 1.00 53.38 270 GLY A CA 1
ATOM 2103 C C . GLY A 1 270 ? -6.342 -13.119 7.463 1.00 53.38 270 GLY A C 1
ATOM 2104 O O . GLY A 1 270 ? -6.076 -12.836 6.293 1.00 53.38 270 GLY A O 1
ATOM 2105 N N . PRO A 1 271 ? -6.135 -12.215 8.436 1.00 62.31 271 PRO A N 1
ATOM 2106 C CA . PRO A 1 271 ? -5.624 -10.873 8.170 1.00 62.31 271 PRO A CA 1
ATOM 2107 C C . PRO A 1 271 ? -4.141 -10.886 7.759 1.00 62.31 271 PRO A C 1
ATOM 2109 O O . PRO A 1 271 ? -3.281 -11.201 8.569 1.00 62.31 271 PRO A O 1
ATOM 2112 N N . LEU A 1 272 ? -3.821 -10.415 6.545 1.00 67.62 272 LEU A N 1
ATOM 2113 C CA . LEU A 1 272 ? -2.446 -10.355 5.999 1.00 67.62 272 LEU A CA 1
ATOM 2114 C C . LEU A 1 272 ? -1.440 -9.537 6.834 1.00 67.62 272 LEU A C 1
ATOM 2116 O O . LEU A 1 272 ? -0.232 -9.746 6.739 1.00 67.62 272 LEU A O 1
ATOM 2120 N N . ALA A 1 273 ? -1.908 -8.545 7.595 1.00 76.81 273 ALA A N 1
ATOM 2121 C CA . ALA A 1 273 ? -1.073 -7.720 8.467 1.00 76.81 273 ALA A CA 1
ATOM 2122 C C . ALA A 1 273 ? -1.916 -6.979 9.514 1.00 76.81 273 ALA A C 1
ATOM 2124 O O . ALA A 1 273 ? -3.057 -6.590 9.258 1.00 76.81 273 ALA A O 1
ATOM 2125 N N . TYR A 1 274 ? -1.302 -6.670 10.654 1.00 83.38 274 TYR A N 1
ATOM 2126 C CA . TYR A 1 274 ? -1.809 -5.713 11.632 1.00 83.38 274 TYR A CA 1
ATOM 2127 C C . TYR A 1 274 ? -1.176 -4.337 11.397 1.00 83.38 274 TYR A C 1
ATOM 2129 O O . TYR A 1 274 ? 0.049 -4.177 11.381 1.00 83.38 274 TYR A O 1
ATOM 2137 N N . ALA A 1 275 ? -2.015 -3.321 11.192 1.00 81.50 275 ALA A N 1
ATOM 2138 C CA . ALA A 1 275 ? -1.576 -1.990 10.792 1.00 81.50 275 ALA A CA 1
ATOM 2139 C C . ALA A 1 275 ? -2.452 -0.877 11.378 1.00 81.50 275 ALA A C 1
ATOM 2141 O O . ALA A 1 275 ? -3.635 -1.054 11.666 1.00 81.50 275 ALA A O 1
ATOM 2142 N N . SER A 1 276 ? -1.875 0.320 11.470 1.00 81.06 276 SER A N 1
ATOM 2143 C CA . SER A 1 276 ? -2.580 1.553 11.822 1.00 81.06 276 SER A CA 1
ATOM 2144 C C . SER A 1 276 ? -2.310 2.633 10.782 1.00 81.06 276 SER A C 1
ATOM 2146 O O . SER A 1 276 ? -1.215 2.732 10.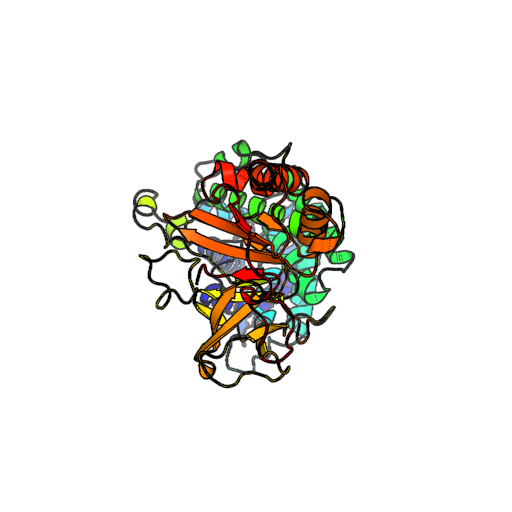235 1.00 81.06 276 SER A O 1
ATOM 2148 N N . VAL A 1 277 ? -3.286 3.515 10.547 1.00 71.56 277 VAL A N 1
ATOM 2149 C CA . VAL A 1 277 ? -3.128 4.660 9.632 1.00 71.56 277 VAL A CA 1
ATOM 2150 C C . VAL A 1 277 ? -1.899 5.500 9.991 1.00 71.56 277 VAL A C 1
ATOM 2152 O O . VAL A 1 277 ? -1.176 5.952 9.106 1.00 71.56 277 VAL A O 1
ATOM 2155 N N . LYS A 1 278 ? -1.653 5.713 11.290 1.00 75.19 278 LYS A N 1
ATOM 2156 C CA . LYS A 1 278 ? -0.564 6.577 11.767 1.00 75.19 278 LYS A CA 1
ATOM 2157 C C . LYS A 1 278 ? 0.779 5.855 11.830 1.00 75.19 278 LYS A C 1
ATOM 2159 O O . LYS A 1 278 ? 1.794 6.473 11.496 1.00 75.19 278 LYS A O 1
ATOM 2164 N N . CYS A 1 279 ? 0.765 4.578 12.214 1.00 81.56 279 CYS A N 1
ATOM 2165 C CA . CYS A 1 279 ? 1.968 3.775 12.446 1.00 81.56 279 CYS A CA 1
ATOM 2166 C C . CYS A 1 279 ? 2.365 2.880 11.265 1.00 81.56 279 CYS A C 1
ATOM 2168 O O . CYS A 1 279 ? 3.422 2.265 11.339 1.00 81.56 279 CYS A O 1
ATOM 2170 N N . LYS A 1 280 ? 1.581 2.854 10.175 1.00 82.69 280 LYS A N 1
ATOM 2171 C CA . LYS A 1 280 ? 1.756 1.957 9.018 1.00 82.69 280 LYS A CA 1
ATOM 2172 C C . LYS A 1 280 ? 1.616 0.487 9.444 1.00 82.69 280 LYS A C 1
ATOM 2174 O O . LYS A 1 280 ? 0.815 0.198 10.334 1.00 82.69 280 LYS A O 1
ATOM 2179 N N . ILE A 1 281 ? 2.304 -0.431 8.766 1.00 83.62 281 ILE A N 1
ATOM 2180 C CA . ILE A 1 281 ? 2.357 -1.847 9.151 1.00 83.62 281 ILE A CA 1
ATOM 2181 C C . ILE A 1 281 ? 3.086 -1.950 10.491 1.00 83.62 281 ILE A C 1
ATOM 2183 O O . ILE A 1 281 ? 4.148 -1.356 10.659 1.00 83.62 281 ILE A O 1
ATOM 2187 N N . VAL A 1 282 ? 2.486 -2.672 11.434 1.00 87.75 282 VAL A N 1
ATOM 2188 C CA . VAL A 1 282 ? 3.009 -2.863 12.792 1.00 87.75 282 VAL A CA 1
ATOM 2189 C C . VAL A 1 282 ? 3.477 -4.302 12.987 1.00 87.75 282 VAL A C 1
ATOM 2191 O O . VAL A 1 282 ? 4.516 -4.528 13.602 1.00 87.75 282 VAL A O 1
ATOM 2194 N N . ALA A 1 283 ? 2.724 -5.276 12.476 1.00 87.81 283 ALA A N 1
ATOM 2195 C CA . ALA A 1 283 ? 3.008 -6.689 12.685 1.00 87.81 283 ALA A CA 1
ATOM 2196 C C . ALA A 1 283 ? 2.380 -7.568 11.592 1.00 87.81 283 ALA A C 1
ATOM 2198 O O . ALA A 1 283 ? 1.458 -7.131 10.900 1.00 87.81 283 ALA A O 1
ATOM 2199 N N . PHE A 1 284 ? 2.860 -8.803 11.467 1.00 83.31 284 PHE A N 1
ATOM 2200 C CA . PHE A 1 284 ? 2.329 -9.828 10.561 1.00 83.31 284 PHE A CA 1
ATOM 2201 C C . PHE A 1 284 ? 1.733 -10.992 11.364 1.00 83.31 284 PHE A C 1
ATOM 2203 O O . PHE A 1 284 ? 2.194 -11.233 12.481 1.00 83.31 284 PHE A O 1
ATOM 2210 N N . PRO A 1 285 ? 0.681 -11.667 10.872 1.00 82.25 285 PRO A N 1
ATOM 2211 C CA . PRO A 1 285 ? 0.088 -12.816 11.562 1.00 82.25 285 PRO A CA 1
ATOM 2212 C C . PRO A 1 285 ? 1.106 -13.955 11.730 1.00 82.25 285 PRO A C 1
ATOM 2214 O O . PRO A 1 285 ? 1.885 -14.236 10.822 1.00 82.25 285 PRO A O 1
ATOM 2217 N N . GLU A 1 286 ? 1.084 -14.621 12.885 1.00 84.69 286 GLU A N 1
ATOM 2218 C CA . GLU A 1 286 ? 1.876 -15.831 13.142 1.00 84.69 286 GLU A CA 1
ATOM 2219 C C . GLU A 1 286 ? 1.026 -17.073 12.839 1.00 84.69 286 GLU A C 1
ATOM 2221 O O . GLU A 1 286 ? 0.297 -17.569 13.700 1.00 84.69 286 GLU A O 1
ATOM 2226 N N . TYR A 1 287 ? 1.057 -17.534 11.586 1.00 72.44 287 TYR A N 1
ATOM 2227 C CA . TYR A 1 287 ? 0.138 -18.562 11.081 1.00 72.44 287 TYR A CA 1
ATOM 2228 C C . TYR A 1 287 ? 0.263 -19.915 11.796 1.00 72.44 287 TYR A C 1
ATOM 2230 O O . TYR A 1 287 ? -0.725 -20.633 11.895 1.00 72.44 287 TYR A O 1
ATOM 2238 N N . GLU A 1 288 ? 1.430 -20.261 12.350 1.00 72.56 288 GLU A N 1
ATOM 2239 C CA . GLU A 1 288 ? 1.581 -21.503 13.128 1.00 72.56 288 GLU A CA 1
ATOM 2240 C C . GLU A 1 288 ? 0.793 -21.476 14.448 1.00 72.56 288 GLU A C 1
ATOM 2242 O O . GLU A 1 288 ? 0.374 -22.522 14.946 1.00 72.56 288 GLU A O 1
ATOM 2247 N N . LEU A 1 289 ? 0.578 -20.281 15.012 1.00 74.19 289 LEU A N 1
ATOM 2248 C CA . LEU A 1 289 ? -0.163 -20.073 16.260 1.00 74.19 289 LEU A CA 1
ATOM 2249 C C . LEU A 1 289 ? -1.638 -19.720 16.032 1.00 74.19 289 LEU A C 1
ATOM 2251 O O . LEU A 1 289 ? -2.428 -19.790 16.971 1.00 74.19 289 LEU A O 1
ATOM 2255 N N . ASN A 1 290 ? -2.005 -19.347 14.806 1.00 69.62 290 ASN A N 1
ATOM 2256 C CA . ASN A 1 290 ? -3.370 -19.030 14.402 1.00 69.62 290 ASN A CA 1
ATOM 2257 C C . ASN A 1 290 ? -3.935 -20.235 13.627 1.00 69.62 290 ASN A C 1
ATOM 2259 O O . ASN A 1 290 ? -3.818 -20.307 12.405 1.00 69.62 290 ASN A O 1
ATOM 2263 N N . HIS A 1 291 ? -4.483 -21.224 14.341 1.00 61.12 291 HIS A N 1
ATOM 2264 C CA . HIS A 1 291 ? -5.010 -22.452 13.734 1.00 61.12 291 HIS A CA 1
ATOM 2265 C C . HIS A 1 291 ? -6.157 -22.161 12.750 1.00 61.12 291 HIS A C 1
ATOM 2267 O O . HIS A 1 291 ? -7.101 -21.459 13.092 1.00 61.12 291 HIS A O 1
ATOM 2273 N N . ALA A 1 292 ? -6.104 -22.759 11.554 1.00 52.69 292 ALA A N 1
ATOM 2274 C CA . ALA A 1 292 ? -7.061 -22.521 10.465 1.00 52.69 292 ALA A CA 1
ATOM 2275 C C . ALA A 1 292 ? -8.515 -22.954 10.763 1.00 52.69 292 ALA A C 1
ATOM 2277 O O . ALA A 1 292 ? -9.433 -22.506 10.083 1.00 52.69 292 ALA A O 1
ATOM 2278 N N . ASP A 1 293 ? -8.725 -23.812 11.768 1.00 49.28 293 ASP A N 1
ATOM 2279 C CA . ASP A 1 293 ? -10.055 -24.284 12.182 1.00 49.28 293 ASP A CA 1
ATOM 2280 C C . ASP A 1 293 ? -10.756 -23.324 13.170 1.00 49.28 293 ASP A C 1
ATOM 2282 O O . ASP A 1 293 ? -11.937 -23.504 13.482 1.00 49.28 293 ASP A O 1
ATOM 2286 N N . GLU A 1 294 ? -10.047 -22.307 13.673 1.00 51.72 294 GLU A N 1
ATOM 2287 C CA . GLU A 1 294 ? -10.595 -21.250 14.523 1.00 51.72 294 GLU A CA 1
ATOM 2288 C C . GLU A 1 294 ? -10.780 -19.957 13.710 1.00 51.72 294 GLU A C 1
ATOM 2290 O O . GLU A 1 294 ? -10.012 -19.645 12.805 1.00 51.72 294 GLU A O 1
ATOM 2295 N N . ASP A 1 295 ? -11.835 -19.198 14.018 1.00 54.09 295 ASP A N 1
ATOM 2296 C CA . ASP A 1 295 ? -12.109 -17.883 13.424 1.00 54.09 295 ASP A CA 1
ATOM 2297 C C . ASP A 1 295 ? -10.875 -16.980 13.616 1.00 54.09 295 ASP A C 1
ATOM 2299 O O . ASP A 1 295 ? -10.564 -16.612 14.748 1.00 54.09 295 ASP A O 1
ATOM 2303 N N . GLY A 1 296 ? -10.159 -16.651 12.531 1.00 53.12 296 GLY A N 1
ATOM 2304 C CA . GLY A 1 296 ? -8.873 -15.932 12.556 1.00 53.12 296 GLY A CA 1
ATOM 2305 C C . GLY A 1 296 ? -8.924 -14.532 13.185 1.00 53.12 296 GLY A C 1
ATOM 2306 O O . GLY A 1 296 ? -7.884 -13.919 13.431 1.00 53.12 296 GLY A O 1
ATOM 2307 N N . ASP A 1 297 ? -10.123 -14.032 13.493 1.00 54.69 297 ASP A N 1
ATOM 2308 C CA . ASP A 1 297 ? -10.354 -12.809 14.262 1.00 54.69 297 ASP A CA 1
ATOM 2309 C C . ASP A 1 297 ? -10.393 -13.036 15.794 1.00 54.69 297 ASP A C 1
ATOM 2311 O O . ASP A 1 297 ? -10.438 -12.070 16.568 1.00 54.69 297 ASP A O 1
ATOM 2315 N N . VAL A 1 298 ? -10.372 -14.284 16.272 1.00 58.16 298 VAL A N 1
ATOM 2316 C CA . VAL A 1 298 ? -10.458 -14.646 17.695 1.00 58.16 298 VAL A CA 1
ATOM 2317 C C . VAL A 1 298 ? -9.061 -14.840 18.279 1.00 58.16 298 VAL A C 1
ATOM 2319 O O . VAL A 1 298 ? -8.371 -15.806 17.988 1.00 58.16 298 VAL A O 1
ATOM 2322 N N . ASN A 1 299 ? -8.653 -13.923 19.165 1.00 71.12 299 ASN A N 1
ATOM 2323 C CA . ASN A 1 299 ? -7.339 -13.939 19.824 1.00 71.12 299 ASN A CA 1
ATOM 2324 C C . ASN A 1 299 ? -6.124 -14.052 18.866 1.00 71.12 299 ASN A C 1
ATOM 2326 O O . ASN A 1 299 ? -5.182 -14.783 19.194 1.00 71.12 299 ASN A O 1
ATOM 2330 N N . PRO A 1 300 ? -6.081 -13.317 17.735 1.00 84.44 300 PRO A N 1
ATOM 2331 C CA . PRO A 1 300 ? -5.008 -13.478 16.763 1.00 84.44 300 PRO A CA 1
ATOM 2332 C C . PRO A 1 300 ? -3.654 -13.083 17.349 1.00 84.44 300 PRO A C 1
ATOM 2334 O O . PRO A 1 300 ? -3.520 -12.060 18.040 1.00 84.44 300 PRO A O 1
ATOM 2337 N N . VAL A 1 301 ? -2.649 -13.901 17.045 1.00 88.88 301 VAL A N 1
ATOM 2338 C CA . VAL A 1 301 ? -1.251 -13.681 17.407 1.00 88.88 301 VAL A CA 1
ATOM 2339 C C . VAL A 1 301 ? -0.503 -13.085 16.222 1.00 88.88 301 VAL A C 1
ATOM 2341 O O . VAL A 1 301 ? -0.598 -13.566 15.091 1.00 88.88 301 VAL A O 1
ATOM 2344 N N . TYR A 1 302 ? 0.258 -12.031 16.497 1.00 90.81 302 TYR A N 1
ATOM 2345 C CA . TYR A 1 302 ? 1.055 -11.318 15.513 1.00 90.81 302 TYR A CA 1
ATOM 2346 C C . TYR A 1 302 ? 2.516 -11.210 15.955 1.00 90.81 302 TYR A C 1
ATOM 2348 O O . TYR A 1 302 ? 2.817 -10.982 17.130 1.00 90.81 302 TYR A O 1
ATOM 2356 N N . LYS A 1 303 ? 3.415 -11.290 14.975 1.00 91.06 303 LYS A N 1
ATOM 2357 C CA . LYS A 1 303 ? 4.845 -11.013 15.083 1.00 91.06 303 LYS A CA 1
ATOM 2358 C C . LYS A 1 303 ? 5.126 -9.558 14.725 1.00 91.06 303 LYS A C 1
ATOM 2360 O O . LYS A 1 303 ? 4.849 -9.120 13.606 1.00 91.06 303 LYS A O 1
ATOM 2365 N N . VAL A 1 304 ? 5.675 -8.800 15.673 1.00 91.06 304 VAL A N 1
ATOM 2366 C CA . VAL A 1 304 ? 6.048 -7.392 15.468 1.00 91.06 304 VAL A CA 1
ATOM 2367 C C . VAL A 1 304 ? 7.090 -7.266 14.354 1.00 91.06 304 VAL A C 1
ATOM 2369 O O . VAL A 1 304 ? 8.056 -8.021 14.311 1.00 91.06 304 VAL A O 1
ATOM 2372 N N . CYS A 1 305 ? 6.906 -6.278 13.474 1.00 85.50 305 CYS A N 1
ATOM 2373 C CA . CYS A 1 305 ? 7.916 -5.864 12.499 1.00 85.50 305 CYS A CA 1
ATOM 2374 C C . CYS A 1 305 ? 8.940 -4.957 13.204 1.00 85.50 305 CYS A C 1
ATOM 2376 O O . CYS A 1 305 ? 8.887 -3.731 13.093 1.00 85.50 305 CYS A O 1
ATOM 2378 N N . ASP A 1 306 ? 9.819 -5.571 13.994 1.00 82.81 306 ASP A N 1
ATOM 2379 C CA . ASP A 1 306 ? 10.793 -4.915 14.881 1.00 82.81 306 ASP A CA 1
ATOM 2380 C C . ASP A 1 306 ? 11.781 -3.986 14.159 1.00 82.81 306 ASP A C 1
ATOM 2382 O O . ASP A 1 306 ? 12.265 -3.019 14.748 1.00 82.81 306 ASP A O 1
ATOM 2386 N N . SER A 1 307 ? 12.000 -4.207 12.865 1.00 76.12 307 SER A N 1
ATOM 2387 C CA . SER A 1 307 ? 12.751 -3.300 12.001 1.00 76.12 307 SER A CA 1
ATOM 2388 C C . SER A 1 307 ? 12.060 -1.962 11.724 1.00 76.12 307 SER A C 1
ATOM 2390 O O . SER A 1 307 ? 12.708 -0.929 11.548 1.00 76.12 307 SER A O 1
ATOM 2392 N N . ALA A 1 308 ? 10.726 -1.950 11.673 1.00 77.94 308 ALA A N 1
ATOM 2393 C CA . ALA A 1 308 ? 9.942 -0.777 11.297 1.00 77.94 308 ALA A CA 1
ATOM 2394 C C . ALA A 1 308 ? 9.313 -0.074 12.501 1.00 77.94 308 ALA A C 1
ATOM 2396 O O . ALA A 1 308 ? 9.045 1.136 12.457 1.00 77.94 308 ALA A O 1
ATOM 2397 N N . VAL A 1 309 ? 9.032 -0.823 13.566 1.00 89.38 309 VAL A N 1
ATOM 2398 C CA . VAL A 1 309 ? 8.312 -0.327 14.732 1.00 89.38 309 VAL A CA 1
ATOM 2399 C C . VAL A 1 309 ? 8.884 -0.874 16.033 1.00 89.38 309 VAL A C 1
ATOM 2401 O O . VAL A 1 309 ? 9.297 -2.021 16.134 1.00 89.38 309 VAL A O 1
ATOM 2404 N N . PHE A 1 310 ? 8.815 -0.054 17.074 1.00 93.19 310 PHE A N 1
ATOM 2405 C CA . PHE A 1 310 ? 8.997 -0.477 18.453 1.00 93.19 310 PHE A CA 1
ATOM 2406 C C . PHE A 1 310 ? 7.625 -0.507 19.134 1.00 93.19 310 PHE A C 1
ATOM 2408 O O . PHE A 1 310 ? 6.990 0.542 19.295 1.00 93.19 310 PHE A O 1
ATOM 2415 N N . LEU A 1 311 ? 7.147 -1.709 19.471 1.00 96.12 311 LEU A N 1
ATOM 2416 C CA . LEU A 1 311 ? 5.857 -1.931 20.126 1.00 96.12 311 LEU A CA 1
ATOM 2417 C C . LEU A 1 311 ? 6.045 -2.105 21.635 1.00 96.12 311 LEU A C 1
ATOM 2419 O O . LEU A 1 311 ? 6.856 -2.907 22.089 1.00 96.12 311 LEU A O 1
ATOM 2423 N N . GLU A 1 312 ? 5.241 -1.382 22.404 1.00 95.94 312 GLU A N 1
ATOM 2424 C CA . GLU A 1 312 ? 5.102 -1.526 23.848 1.00 95.94 312 GLU A CA 1
ATOM 2425 C C . GLU A 1 312 ? 3.655 -1.893 24.188 1.00 95.94 312 GLU A C 1
ATOM 2427 O O . GLU A 1 312 ? 2.711 -1.450 23.527 1.00 95.94 312 GLU A O 1
ATOM 2432 N N . ILE A 1 313 ? 3.477 -2.651 25.267 1.00 95.88 313 ILE A N 1
ATOM 2433 C CA . ILE A 1 313 ? 2.172 -2.855 25.896 1.00 95.88 313 ILE A CA 1
ATOM 2434 C C . ILE A 1 313 ? 2.219 -2.152 27.248 1.00 95.88 313 ILE A C 1
ATOM 2436 O O . ILE A 1 313 ? 3.090 -2.435 28.072 1.00 95.88 313 ILE A O 1
ATOM 2440 N N . ILE A 1 314 ? 1.328 -1.183 27.440 1.00 87.94 314 ILE A N 1
ATOM 2441 C CA . ILE A 1 314 ? 1.313 -0.303 28.609 1.00 87.94 314 ILE A CA 1
ATOM 2442 C C . ILE A 1 314 ? 0.155 -0.691 29.522 1.00 87.94 314 ILE A C 1
ATOM 2444 O O . ILE A 1 314 ? -0.997 -0.686 29.083 1.00 87.94 314 ILE A O 1
ATOM 2448 N N . GLY A 1 315 ? 0.464 -1.022 30.774 1.00 79.62 315 GLY A N 1
ATOM 2449 C CA . GLY A 1 315 ? -0.532 -1.337 31.795 1.00 79.62 315 GLY A CA 1
ATOM 2450 C C . GLY A 1 315 ? -1.343 -0.112 32.217 1.00 79.62 315 GLY A C 1
ATOM 2451 O O . GLY A 1 315 ? -1.011 1.029 31.885 1.00 79.62 315 GLY A O 1
ATOM 2452 N N . ASP A 1 316 ? -2.408 -0.340 32.982 1.00 73.94 316 ASP A N 1
ATOM 2453 C CA . ASP A 1 316 ? -3.307 0.727 33.451 1.00 73.94 316 ASP A CA 1
ATOM 2454 C C . ASP A 1 316 ? -2.607 1.763 34.351 1.00 73.94 316 ASP A C 1
ATOM 2456 O O . ASP A 1 316 ? -3.030 2.917 34.424 1.00 73.94 316 ASP A O 1
ATOM 2460 N N . ASP A 1 317 ? -1.514 1.372 35.009 1.00 70.38 317 ASP A N 1
ATOM 2461 C CA . ASP A 1 317 ? -0.662 2.243 35.825 1.00 70.38 317 ASP A CA 1
ATOM 2462 C C . ASP A 1 317 ? 0.323 3.092 34.994 1.00 70.38 317 ASP A C 1
ATOM 2464 O O . ASP A 1 317 ? 1.078 3.898 35.541 1.00 70.38 317 ASP A O 1
ATOM 2468 N N . GLY A 1 318 ? 0.317 2.929 33.666 1.00 69.94 318 GLY A N 1
ATOM 2469 C CA . GLY A 1 318 ? 1.217 3.607 32.738 1.00 69.94 318 GLY A CA 1
ATOM 2470 C C . GLY A 1 318 ? 2.605 2.968 32.620 1.00 69.94 318 GLY A C 1
ATOM 2471 O O . GLY A 1 318 ? 3.452 3.496 31.890 1.00 69.94 318 GLY A O 1
ATOM 2472 N N . SER A 1 319 ? 2.861 1.851 33.306 1.00 82.50 319 SER A N 1
ATOM 2473 C CA . SER A 1 319 ? 4.123 1.119 33.220 1.00 82.50 319 SER A CA 1
ATOM 2474 C C . SER A 1 319 ? 4.179 0.219 31.980 1.00 82.50 319 SER A C 1
ATOM 2476 O O . SER A 1 319 ? 3.160 -0.207 31.434 1.00 82.50 319 SER A O 1
ATOM 2478 N N . VAL A 1 320 ? 5.393 -0.056 31.495 1.00 93.50 320 VAL A N 1
ATOM 2479 C CA . VAL A 1 320 ? 5.599 -1.007 30.393 1.00 93.50 320 VAL A CA 1
ATOM 2480 C C . VAL A 1 320 ? 5.491 -2.421 30.948 1.00 93.50 320 VAL A C 1
ATOM 2482 O O . VAL A 1 320 ? 6.269 -2.792 31.830 1.00 93.50 320 VAL A O 1
ATOM 2485 N N . ILE A 1 321 ? 4.579 -3.214 30.394 1.00 94.75 321 ILE A N 1
ATOM 2486 C CA . ILE A 1 321 ? 4.406 -4.620 30.749 1.00 94.75 321 ILE A CA 1
ATOM 2487 C C . ILE A 1 321 ? 5.610 -5.420 30.245 1.00 94.75 321 ILE A C 1
ATOM 2489 O O . ILE A 1 321 ? 5.960 -5.372 29.064 1.00 94.75 321 ILE A O 1
ATOM 2493 N N . LYS A 1 322 ? 6.247 -6.156 31.163 1.00 93.69 322 LYS A N 1
ATOM 2494 C CA . LYS A 1 322 ? 7.454 -6.969 30.917 1.00 93.69 322 LYS A CA 1
ATOM 2495 C C . LYS A 1 322 ? 7.247 -8.463 31.175 1.00 93.69 322 LYS A C 1
ATOM 2497 O O . LYS A 1 322 ? 8.221 -9.209 31.249 1.00 93.69 322 LYS A O 1
ATOM 2502 N N . GLU A 1 323 ? 6.000 -8.894 31.303 1.00 93.12 323 GLU A N 1
ATOM 2503 C CA . GLU A 1 323 ? 5.619 -10.291 31.496 1.00 93.12 323 GLU A CA 1
ATOM 2504 C C . GLU A 1 323 ? 4.605 -10.739 30.437 1.00 93.12 323 GLU A C 1
ATOM 2506 O O . GLU A 1 323 ? 3.831 -9.931 29.919 1.00 93.12 323 GLU A O 1
ATOM 2511 N N . ASN A 1 324 ? 4.637 -12.026 30.088 1.00 95.56 324 ASN A N 1
ATOM 2512 C CA . ASN A 1 324 ? 3.697 -12.610 29.132 1.00 95.56 324 ASN A CA 1
ATOM 2513 C C . ASN A 1 324 ? 2.311 -12.770 29.783 1.00 95.56 324 ASN A C 1
ATOM 2515 O O . ASN A 1 324 ? 2.210 -13.062 30.972 1.00 95.56 324 ASN A O 1
ATOM 2519 N N . GLY A 1 325 ? 1.247 -12.612 28.997 1.00 92.12 325 GLY A N 1
ATOM 2520 C CA . GLY A 1 325 ? -0.146 -12.784 29.426 1.00 92.12 325 GLY A CA 1
ATOM 2521 C C . GLY A 1 325 ? -0.772 -11.586 30.148 1.00 92.12 325 GLY A C 1
ATOM 2522 O O . GLY A 1 325 ? -1.989 -11.549 30.301 1.00 92.12 325 GLY A O 1
ATOM 2523 N N . ALA A 1 326 ? 0.012 -10.584 30.555 1.00 90.56 326 ALA A N 1
ATOM 2524 C CA . ALA A 1 326 ? -0.534 -9.350 31.113 1.00 90.56 326 ALA A CA 1
ATOM 2525 C C . ALA A 1 326 ? -1.047 -8.422 29.996 1.00 90.56 326 ALA A C 1
ATOM 2527 O O . ALA A 1 326 ? -0.344 -8.139 29.021 1.00 90.56 326 ALA A O 1
ATOM 2528 N N . GLN A 1 327 ? -2.288 -7.953 30.149 1.00 90.38 327 GLN A N 1
ATOM 2529 C CA . GLN A 1 327 ? -2.966 -7.097 29.175 1.00 90.38 327 GLN A CA 1
ATOM 2530 C C . GLN A 1 327 ? -2.672 -5.621 29.403 1.00 90.38 327 GLN A C 1
ATOM 2532 O O . GLN A 1 327 ? -2.622 -5.144 30.535 1.00 90.38 327 GLN A O 1
ATOM 2537 N N . GLY A 1 328 ? -2.570 -4.878 28.308 1.00 87.19 328 GLY A N 1
ATOM 2538 C CA . GLY A 1 328 ? -2.457 -3.430 28.343 1.00 87.19 328 GLY A CA 1
ATOM 2539 C C . GLY A 1 328 ? -2.721 -2.788 26.989 1.00 87.19 328 GLY A C 1
ATOM 2540 O O . GLY A 1 328 ? -3.020 -3.447 25.992 1.00 87.19 328 GLY A O 1
ATOM 2541 N N . SER A 1 329 ? -2.620 -1.466 26.949 1.00 88.50 329 SER A N 1
ATOM 2542 C CA . SER A 1 329 ? -2.786 -0.693 25.720 1.00 88.50 329 SER A CA 1
ATOM 2543 C C . SER A 1 329 ? -1.582 -0.864 24.801 1.00 88.50 329 SER A C 1
ATOM 2545 O O . SER A 1 329 ? -0.445 -0.647 25.221 1.00 88.50 329 SER A O 1
ATOM 2547 N N . ILE A 1 330 ? -1.837 -1.187 23.533 1.00 93.69 330 ILE A N 1
ATOM 2548 C CA . ILE A 1 330 ? -0.802 -1.270 22.504 1.00 93.69 330 ILE A CA 1
ATOM 2549 C C . ILE A 1 330 ? -0.383 0.141 22.100 1.00 93.69 330 ILE A C 1
ATOM 2551 O O . ILE A 1 330 ? -1.179 0.962 21.621 1.00 93.69 330 ILE A O 1
ATOM 2555 N N . VAL A 1 331 ? 0.905 0.397 22.265 1.00 93.19 331 VAL A N 1
ATOM 2556 C CA . VAL A 1 331 ? 1.546 1.668 21.984 1.00 93.19 331 VAL A CA 1
ATOM 2557 C C . VAL A 1 331 ? 2.712 1.425 21.035 1.00 93.19 331 VAL A C 1
ATOM 2559 O O . VAL A 1 331 ? 3.515 0.525 21.243 1.00 93.19 331 VAL A O 1
ATOM 2562 N N . VAL A 1 332 ? 2.806 2.219 19.969 1.00 94.75 332 VAL A N 1
ATOM 2563 C CA . VAL A 1 332 ? 3.793 2.000 18.909 1.00 94.75 332 VAL A CA 1
ATOM 2564 C C . VAL A 1 332 ? 4.600 3.256 18.627 1.00 94.75 332 VAL A C 1
ATOM 2566 O O . VAL A 1 332 ? 4.064 4.349 18.429 1.00 94.75 332 VAL A O 1
ATOM 2569 N N . THR A 1 333 ? 5.913 3.075 18.552 1.00 91.88 333 THR A N 1
ATOM 2570 C CA . THR A 1 333 ? 6.839 4.034 17.957 1.00 91.88 333 THR A CA 1
ATOM 2571 C C . THR A 1 333 ? 7.209 3.553 16.558 1.00 91.88 333 THR A C 1
ATOM 2573 O O . THR A 1 333 ? 7.673 2.432 16.403 1.00 91.88 333 THR A O 1
ATOM 2576 N N . ASN A 1 334 ? 7.006 4.377 15.528 1.00 88.19 334 ASN A N 1
ATOM 2577 C CA . ASN A 1 334 ? 7.444 4.040 14.170 1.00 88.19 334 ASN A CA 1
ATOM 2578 C C . ASN A 1 334 ? 8.884 4.531 13.981 1.00 88.19 334 ASN A C 1
ATOM 2580 O O . ASN A 1 334 ? 9.159 5.716 14.170 1.00 88.19 334 ASN A O 1
ATOM 2584 N N . LEU A 1 335 ? 9.780 3.618 13.612 1.00 85.00 335 LEU A N 1
ATOM 2585 C CA . LEU A 1 335 ? 11.217 3.862 13.489 1.00 85.00 335 LEU A CA 1
ATOM 2586 C C . LEU A 1 335 ? 11.611 4.405 12.113 1.00 85.00 335 LEU A C 1
ATOM 2588 O O . LEU A 1 335 ? 12.744 4.846 11.935 1.00 85.00 335 LEU A O 1
ATOM 2592 N N . LEU A 1 336 ? 10.692 4.415 11.145 1.00 80.00 336 LEU A N 1
ATOM 2593 C CA . LEU A 1 336 ? 10.956 4.815 9.760 1.00 80.00 336 LEU A CA 1
ATOM 2594 C C . LEU A 1 336 ? 10.575 6.272 9.500 1.00 80.00 336 LEU A C 1
ATOM 2596 O O . LEU A 1 336 ? 11.276 6.992 8.789 1.00 80.00 336 LEU A O 1
ATOM 2600 N N . LYS A 1 337 ? 9.481 6.740 10.109 1.00 75.94 337 LYS A N 1
ATOM 2601 C CA . LYS A 1 337 ? 8.960 8.099 9.915 1.00 75.94 337 LYS A CA 1
ATOM 2602 C C . LYS A 1 337 ? 9.885 9.135 10.555 1.00 75.94 337 LYS A C 1
ATOM 2604 O O . LYS A 1 337 ? 9.867 9.336 11.766 1.00 75.94 337 LYS A O 1
ATOM 2609 N N . ARG A 1 338 ? 10.677 9.824 9.726 1.00 70.56 338 ARG A N 1
ATOM 2610 C CA . ARG A 1 338 ? 11.541 10.946 10.150 1.00 70.56 338 ARG A CA 1
ATOM 2611 C C . ARG A 1 338 ? 10.753 12.246 10.297 1.00 70.56 338 ARG A C 1
ATOM 2613 O O . ARG A 1 338 ? 10.953 12.990 11.253 1.00 70.56 338 ARG A O 1
ATOM 2620 N N . LEU A 1 339 ? 9.830 12.501 9.371 1.00 69.88 339 LEU A N 1
ATOM 2621 C CA . LEU A 1 339 ? 8.894 13.619 9.440 1.00 69.88 339 LEU A CA 1
ATOM 2622 C C . LEU A 1 339 ? 7.548 13.138 9.992 1.00 69.88 339 LEU A C 1
ATOM 2624 O O . LEU A 1 339 ? 7.045 12.080 9.617 1.00 69.88 339 LEU A O 1
ATOM 2628 N N . GLN A 1 340 ? 6.970 13.926 10.905 1.00 73.75 340 GLN A N 1
ATOM 2629 C CA . GLN A 1 340 ? 5.766 13.564 11.669 1.00 73.75 340 GLN A CA 1
ATOM 2630 C C . GLN A 1 340 ? 5.904 12.211 12.398 1.00 73.75 340 GLN A C 1
ATOM 2632 O O . GLN A 1 340 ? 5.104 11.297 12.153 1.00 73.75 340 GLN A O 1
ATOM 2637 N N . PRO A 1 341 ? 6.921 12.062 13.271 1.00 80.81 341 PRO A N 1
ATOM 2638 C CA . PRO A 1 341 ? 7.186 10.798 13.937 1.00 80.81 341 PRO A CA 1
ATOM 2639 C C . PRO A 1 341 ? 6.023 10.427 14.857 1.00 80.81 341 PRO A C 1
ATOM 2641 O O . PRO A 1 341 ? 5.477 11.261 15.583 1.00 80.81 341 PRO A O 1
ATOM 2644 N N . THR A 1 342 ? 5.646 9.154 14.839 1.00 84.31 342 THR A N 1
ATOM 2645 C CA . THR A 1 342 ? 4.746 8.582 15.840 1.00 84.31 342 THR A CA 1
ATOM 2646 C C . THR A 1 342 ? 5.611 7.956 16.917 1.00 84.31 342 THR A C 1
ATOM 2648 O O . THR A 1 342 ? 6.235 6.931 16.657 1.00 84.31 342 THR A O 1
ATOM 2651 N N . ILE A 1 343 ? 5.675 8.587 18.090 1.00 89.75 343 ILE A N 1
ATOM 2652 C CA . ILE A 1 343 ? 6.449 8.122 19.247 1.00 89.75 343 ILE A CA 1
ATOM 2653 C C . ILE A 1 343 ? 5.467 7.779 20.349 1.00 89.75 343 ILE A C 1
ATOM 2655 O O . ILE A 1 343 ? 4.640 8.619 20.708 1.00 89.75 343 ILE A O 1
ATOM 2659 N N . ARG A 1 344 ? 5.554 6.545 20.851 1.00 89.00 344 ARG A N 1
ATOM 2660 C CA . ARG A 1 344 ? 4.631 5.980 21.839 1.00 89.00 344 ARG A CA 1
ATOM 2661 C C . ARG A 1 344 ? 3.172 6.329 21.516 1.00 89.00 344 ARG A C 1
ATOM 2663 O O . ARG A 1 344 ? 2.404 6.771 22.369 1.00 89.00 344 ARG A O 1
ATOM 2670 N N . TYR A 1 345 ? 2.796 6.157 20.250 1.00 87.69 345 TYR A N 1
ATOM 2671 C CA . TYR A 1 345 ? 1.450 6.439 19.779 1.00 87.69 345 TYR A CA 1
ATOM 2672 C C . TYR A 1 345 ? 0.516 5.304 20.193 1.00 87.69 345 TYR A C 1
ATOM 2674 O O . TYR A 1 345 ? 0.711 4.160 19.787 1.00 87.69 345 TYR A O 1
ATOM 2682 N N . SER A 1 346 ? -0.509 5.621 20.982 1.00 85.75 346 SER A N 1
ATOM 2683 C CA . SER A 1 346 ? -1.558 4.656 21.305 1.00 85.75 346 SER A CA 1
ATOM 2684 C C . SER A 1 346 ? -2.368 4.336 20.053 1.00 85.75 346 SER A C 1
ATOM 2686 O O . SER A 1 346 ? -2.992 5.223 19.467 1.00 85.75 346 SER A O 1
ATOM 2688 N N . ILE A 1 347 ? -2.360 3.065 19.644 1.00 85.12 347 ILE A N 1
ATOM 2689 C CA . ILE A 1 347 ? -3.133 2.601 18.482 1.00 85.12 347 ILE A CA 1
ATOM 2690 C C . ILE A 1 347 ? -4.633 2.520 18.810 1.00 85.12 347 ILE A C 1
ATOM 2692 O O . ILE A 1 347 ? -5.468 2.525 17.904 1.00 85.12 347 ILE A O 1
ATOM 2696 N N . GLY A 1 348 ? -4.986 2.543 20.099 1.00 79.19 348 GLY A N 1
ATOM 2697 C CA . GLY A 1 348 ? -6.364 2.384 20.557 1.00 79.19 348 GLY A CA 1
ATOM 2698 C C . GLY A 1 348 ? -6.801 0.922 20.632 1.00 79.19 348 GLY A C 1
ATOM 2699 O O . GLY A 1 348 ? -8.000 0.655 20.631 1.00 79.19 348 GLY A O 1
ATOM 2700 N N . ASP A 1 349 ? -5.843 -0.006 20.687 1.00 86.69 349 ASP A N 1
ATOM 2701 C CA . ASP A 1 349 ? -6.053 -1.449 20.788 1.00 86.69 349 ASP A CA 1
ATOM 2702 C C . ASP A 1 349 ? -5.450 -1.992 22.103 1.00 86.69 349 ASP A C 1
ATOM 2704 O O . ASP A 1 349 ? -4.533 -1.387 22.665 1.00 86.69 349 ASP A O 1
ATOM 2708 N N . ILE A 1 350 ? -6.006 -3.088 22.629 1.00 87.31 350 ILE A N 1
ATOM 2709 C CA . ILE A 1 350 ? -5.501 -3.825 23.800 1.00 87.31 350 ILE A CA 1
ATOM 2710 C C . ILE A 1 350 ? -4.790 -5.076 23.301 1.00 87.31 350 ILE A C 1
ATOM 2712 O O . ILE A 1 350 ? -5.281 -5.757 22.400 1.00 87.31 350 ILE A O 1
ATOM 2716 N N . GLY A 1 351 ? -3.663 -5.407 23.914 1.00 92.06 351 GLY A N 1
ATOM 2717 C CA . GLY A 1 351 ? -2.969 -6.658 23.661 1.00 92.06 351 GLY A CA 1
ATOM 2718 C C . GLY A 1 351 ? -2.273 -7.187 24.899 1.00 92.06 351 GLY A C 1
ATOM 2719 O O . GLY A 1 351 ? -2.196 -6.516 25.926 1.00 92.06 351 GLY A O 1
ATOM 2720 N N . GLU A 1 352 ? -1.749 -8.395 24.771 1.00 95.25 352 GLU A N 1
ATOM 2721 C CA . GLU A 1 352 ? -0.884 -9.041 25.756 1.00 95.25 352 GLU A CA 1
ATOM 2722 C C . GLU A 1 352 ? 0.282 -9.713 25.035 1.00 95.25 352 GLU A C 1
ATOM 2724 O O . GLU A 1 352 ? 0.156 -10.142 23.885 1.00 95.25 352 GLU A O 1
ATOM 2729 N N . TRP A 1 353 ? 1.426 -9.819 25.699 1.00 97.19 353 TRP A N 1
ATOM 2730 C CA . TRP A 1 353 ? 2.549 -10.546 25.128 1.00 97.19 353 TRP A CA 1
ATOM 2731 C C . TRP A 1 353 ? 2.322 -12.055 25.222 1.00 97.19 353 TRP A C 1
ATOM 2733 O O . TRP A 1 353 ? 2.022 -12.576 26.294 1.00 97.19 353 TRP A O 1
ATOM 2743 N N . VAL A 1 354 ? 2.508 -12.759 24.107 1.00 95.19 354 VAL A N 1
ATOM 2744 C CA . VAL A 1 354 ? 2.620 -14.225 24.081 1.00 95.19 354 VAL A CA 1
ATOM 2745 C C . VAL A 1 354 ? 4.063 -14.616 24.378 1.00 95.19 354 VAL A C 1
ATOM 2747 O O . VAL A 1 354 ? 4.318 -15.435 25.257 1.00 95.19 354 VAL A O 1
ATOM 2750 N N . ASP A 1 355 ? 4.999 -13.964 23.688 1.00 94.75 355 ASP A N 1
ATOM 2751 C CA . ASP A 1 355 ? 6.429 -14.024 23.963 1.00 94.75 355 ASP A CA 1
ATOM 2752 C C . ASP A 1 355 ? 7.078 -12.675 23.638 1.00 94.75 355 ASP A C 1
ATOM 2754 O O . ASP A 1 355 ? 7.278 -12.324 22.474 1.00 94.75 355 ASP A O 1
ATOM 2758 N N . ILE A 1 356 ? 7.442 -11.931 24.686 1.00 92.88 356 ILE A N 1
ATOM 2759 C CA . ILE A 1 356 ? 8.125 -10.634 24.574 1.00 92.88 356 ILE A CA 1
ATOM 2760 C C . ILE A 1 356 ? 9.424 -10.739 23.777 1.00 92.88 356 ILE A C 1
ATOM 2762 O O . ILE A 1 356 ? 9.714 -9.865 22.964 1.00 92.88 356 ILE A O 1
ATOM 2766 N N . ARG A 1 357 ? 10.234 -11.780 24.013 1.00 90.06 357 ARG A N 1
ATOM 2767 C CA . ARG A 1 357 ? 11.576 -11.880 23.411 1.00 90.06 357 ARG A CA 1
ATOM 2768 C C . ARG A 1 357 ? 11.491 -12.106 21.915 1.00 90.06 357 ARG A C 1
ATOM 2770 O O . ARG A 1 357 ? 12.307 -11.580 21.168 1.00 90.06 357 ARG A O 1
ATOM 2777 N N . SER A 1 358 ? 10.485 -12.864 21.504 1.00 88.56 358 SER A N 1
ATOM 2778 C CA . SER A 1 358 ? 10.182 -13.099 20.103 1.00 88.56 358 SER A CA 1
ATOM 2779 C C . SER A 1 358 ? 9.285 -12.012 19.512 1.00 88.56 358 SER A C 1
ATOM 2781 O O . SER A 1 358 ? 8.939 -12.128 18.346 1.00 88.56 358 SER A O 1
ATOM 2783 N N . GLY A 1 359 ? 8.875 -10.977 20.250 1.00 92.00 359 GLY A N 1
ATOM 2784 C CA . GLY A 1 359 ? 7.975 -9.946 19.727 1.00 92.00 359 GLY A CA 1
ATOM 2785 C C . GLY A 1 359 ? 6.618 -10.498 19.275 1.00 92.00 359 GLY A C 1
ATOM 2786 O O . GLY A 1 359 ? 6.047 -9.993 18.312 1.00 92.00 359 GLY A O 1
ATOM 2787 N N . LEU A 1 360 ? 6.121 -11.553 19.928 1.00 94.62 360 LEU A N 1
ATOM 2788 C CA . LEU A 1 360 ? 4.814 -12.150 19.655 1.00 94.62 360 LEU A CA 1
ATOM 2789 C C . LEU A 1 360 ? 3.784 -11.588 20.628 1.00 94.62 360 LEU A C 1
ATOM 2791 O O . LEU A 1 360 ? 3.900 -11.789 21.840 1.00 94.62 360 LEU A O 1
ATOM 2795 N N . PHE A 1 361 ? 2.754 -10.923 20.114 1.00 95.19 361 PHE A N 1
ATOM 2796 C CA . PHE A 1 361 ? 1.655 -10.402 20.925 1.00 95.19 361 PHE A CA 1
ATOM 2797 C C . PHE A 1 361 ? 0.307 -10.890 20.410 1.00 95.19 361 PHE A C 1
ATOM 2799 O O . PHE A 1 361 ? 0.131 -11.171 19.227 1.00 95.19 361 PHE A O 1
ATOM 2806 N N . ARG A 1 362 ? -0.656 -10.962 21.320 1.00 93.00 362 ARG A N 1
ATOM 2807 C CA . ARG A 1 362 ? -2.042 -11.310 21.038 1.00 93.00 362 ARG A CA 1
ATOM 2808 C C . ARG A 1 362 ? -2.896 -10.053 21.082 1.00 93.00 362 ARG A C 1
ATOM 2810 O O . ARG A 1 362 ? -2.830 -9.297 22.053 1.00 93.00 362 ARG A O 1
ATOM 2817 N N . LEU A 1 363 ? -3.709 -9.838 20.052 1.00 89.12 363 LEU A N 1
ATOM 2818 C CA . LEU A 1 363 ? -4.686 -8.751 20.027 1.00 89.12 363 LEU A CA 1
ATOM 2819 C C . LEU A 1 363 ? -5.924 -9.153 20.843 1.00 89.12 363 LEU A C 1
ATOM 2821 O O . LEU A 1 363 ? -6.526 -10.195 20.599 1.00 89.12 363 LEU A O 1
ATOM 2825 N N . LYS A 1 364 ? -6.318 -8.310 21.801 1.00 84.81 364 LYS A N 1
ATOM 2826 C CA . LYS A 1 364 ? -7.452 -8.535 22.719 1.00 84.81 364 LYS A CA 1
ATOM 2827 C C . LYS A 1 364 ? -8.596 -7.533 22.508 1.00 84.81 364 LYS A C 1
ATOM 2829 O O . LYS A 1 364 ? -9.467 -7.390 23.357 1.00 84.81 364 LYS A O 1
ATOM 2834 N N . GLY A 1 365 ? -8.594 -6.820 21.379 1.00 77.19 365 GLY A N 1
ATOM 2835 C CA . GLY A 1 365 ? -9.639 -5.865 21.000 1.00 77.19 365 GLY A CA 1
ATOM 2836 C C . GLY A 1 365 ? -9.204 -4.402 21.100 1.00 77.19 365 GLY A C 1
ATOM 2837 O O . GLY A 1 365 ? -8.031 -4.079 20.939 1.00 77.19 365 GLY A O 1
ATOM 2838 N N . ARG A 1 366 ? -10.164 -3.493 21.315 1.00 70.94 366 ARG A N 1
ATOM 2839 C CA . ARG A 1 366 ? -9.962 -2.031 21.297 1.00 70.94 366 ARG A CA 1
ATOM 2840 C C . ARG A 1 366 ? -9.849 -1.448 22.701 1.00 70.94 366 ARG A C 1
ATOM 2842 O O . ARG A 1 366 ? -10.722 -1.672 23.535 1.00 70.94 366 ARG A O 1
ATOM 2849 N N . SER A 1 367 ? -8.843 -0.609 22.935 1.00 62.97 367 SER A N 1
ATOM 2850 C CA . SER A 1 367 ? -8.736 0.180 24.155 1.00 62.97 367 SER A CA 1
ATOM 2851 C C . SER A 1 367 ? -9.681 1.380 24.063 1.00 62.97 367 SER A C 1
ATOM 2853 O O . SER A 1 367 ? -9.446 2.376 23.384 1.00 62.97 367 SER A O 1
ATOM 2855 N N . ASN A 1 368 ? -10.800 1.299 24.784 1.00 54.91 368 ASN A N 1
ATOM 2856 C CA . ASN A 1 368 ? -11.553 2.475 25.221 1.00 54.91 368 ASN A CA 1
ATOM 2857 C C . ASN A 1 368 ? -12.242 3.352 24.136 1.00 54.91 368 ASN A C 1
ATOM 2859 O O . ASN A 1 368 ? -12.674 4.468 24.444 1.00 54.91 368 ASN A O 1
ATOM 2863 N N . VAL A 1 369 ? -12.458 2.875 22.905 1.00 56.06 369 VAL A N 1
ATOM 2864 C CA . VAL A 1 369 ? -13.262 3.592 21.886 1.00 56.06 369 VAL A CA 1
ATOM 2865 C C . VAL A 1 369 ? -14.615 2.907 21.692 1.00 56.06 369 VAL A C 1
ATOM 2867 O O . VAL A 1 369 ? -14.853 2.250 20.686 1.00 56.06 369 VAL A O 1
ATOM 2870 N N . GLY A 1 370 ? -15.500 3.061 22.680 1.00 67.75 370 GLY A N 1
ATOM 2871 C CA . GLY A 1 370 ? -16.887 2.593 22.606 1.00 67.75 370 GLY A CA 1
ATOM 2872 C C . GLY A 1 370 ? -17.036 1.121 22.192 1.00 67.75 370 GLY A C 1
ATOM 2873 O O . GLY A 1 370 ? -16.291 0.268 22.657 1.00 67.75 370 GLY A O 1
ATOM 2874 N N . LEU A 1 371 ? -18.015 0.827 21.343 1.00 77.62 371 LEU A N 1
ATOM 2875 C CA . LEU A 1 371 ? -18.424 -0.502 20.897 1.00 77.62 371 LEU A CA 1
ATOM 2876 C C . LEU A 1 371 ? -18.045 -0.708 19.420 1.00 77.62 371 LEU A C 1
ATOM 2878 O O . LEU A 1 371 ? -18.516 0.043 18.565 1.00 77.62 371 LEU A O 1
ATOM 2882 N N . LYS A 1 372 ? -17.239 -1.733 19.097 1.00 76.88 372 LYS A N 1
ATOM 2883 C CA . LYS A 1 372 ? -16.918 -2.122 17.708 1.00 76.88 372 LYS A CA 1
ATOM 2884 C C . LYS A 1 372 ? -17.349 -3.558 17.396 1.00 76.88 372 LYS A C 1
ATOM 2886 O O . LYS A 1 372 ? -16.852 -4.497 18.017 1.00 76.88 372 LYS A O 1
ATOM 2891 N N . ILE A 1 373 ? -18.200 -3.728 16.382 1.00 75.31 373 ILE A N 1
ATOM 2892 C CA . ILE A 1 373 ? -18.599 -5.032 15.834 1.00 75.31 373 ILE A CA 1
ATOM 2893 C C . ILE A 1 373 ? -18.537 -4.982 14.304 1.00 75.31 373 ILE A C 1
ATOM 2895 O O . ILE A 1 373 ? -19.250 -4.200 13.674 1.00 75.31 373 ILE A O 1
ATOM 2899 N N . GLY A 1 374 ? -17.668 -5.801 13.703 1.00 72.00 374 GLY A N 1
ATOM 2900 C CA . GLY A 1 374 ? -17.396 -5.759 12.266 1.00 72.00 374 GLY A CA 1
ATOM 2901 C C . GLY A 1 374 ? -16.982 -4.353 11.818 1.00 72.00 374 GLY A C 1
ATOM 2902 O O . GLY A 1 374 ? -16.026 -3.765 12.334 1.00 72.00 374 GLY A O 1
ATOM 2903 N N . THR A 1 375 ? -17.744 -3.783 10.882 1.00 68.81 375 THR A N 1
ATOM 2904 C CA . THR A 1 375 ? -17.543 -2.400 10.407 1.00 68.81 375 THR A CA 1
ATOM 2905 C C . THR A 1 375 ? -18.274 -1.338 11.238 1.00 68.81 375 THR A C 1
ATOM 2907 O O . THR A 1 375 ? -18.051 -0.147 11.016 1.00 68.81 375 THR A O 1
ATOM 2910 N N . ALA A 1 376 ? -19.121 -1.737 12.195 1.00 75.06 376 ALA A N 1
ATOM 2911 C CA . ALA A 1 376 ? -19.860 -0.821 13.055 1.00 75.06 376 ALA A CA 1
ATOM 2912 C C . ALA A 1 376 ? -19.035 -0.385 14.266 1.00 75.06 376 ALA A C 1
ATOM 2914 O O . ALA A 1 376 ? -18.617 -1.209 15.072 1.00 75.06 376 ALA A O 1
ATOM 2915 N N . LEU A 1 377 ? -18.826 0.928 14.393 1.00 77.44 377 LEU A N 1
ATOM 2916 C CA . LEU A 1 377 ? -18.167 1.579 15.525 1.00 77.44 377 LEU A CA 1
ATOM 2917 C C . LEU A 1 377 ? -19.111 2.602 16.170 1.00 77.44 377 LEU A C 1
ATOM 2919 O O . LEU A 1 377 ? -19.492 3.579 15.528 1.00 77.44 377 LEU A O 1
ATOM 2923 N N . LEU A 1 378 ? -19.475 2.399 17.432 1.00 79.94 378 LEU A N 1
ATOM 2924 C CA . LEU A 1 378 ? -20.248 3.342 18.237 1.00 79.94 378 LEU A CA 1
ATOM 2925 C C . LEU A 1 378 ? -19.351 3.900 19.330 1.00 79.94 378 LEU A C 1
ATOM 2927 O O . LEU A 1 378 ? -18.962 3.167 20.229 1.00 79.94 378 LEU A O 1
ATOM 2931 N N . ASP A 1 379 ? -19.007 5.182 19.275 1.00 74.88 379 ASP A N 1
ATOM 2932 C CA . ASP A 1 379 ? -18.221 5.804 20.336 1.00 74.88 379 ASP A CA 1
ATOM 2933 C C . ASP A 1 379 ? -19.051 6.007 21.621 1.00 74.88 379 ASP A C 1
ATOM 2935 O O . ASP A 1 379 ? -20.283 6.047 21.596 1.00 74.88 379 ASP A O 1
ATOM 2939 N N . ARG A 1 380 ? -18.375 6.154 22.767 1.00 78.75 380 ARG A N 1
ATOM 2940 C CA . ARG A 1 380 ? -19.040 6.302 24.074 1.00 78.75 380 ARG A CA 1
ATOM 2941 C C . ARG A 1 380 ? -19.946 7.526 24.163 1.00 78.75 380 ARG A C 1
ATOM 2943 O O . ARG A 1 380 ? -21.009 7.437 24.768 1.00 78.75 380 ARG A O 1
ATOM 2950 N N . ASN A 1 381 ? -19.562 8.650 23.560 1.00 79.38 381 ASN A N 1
ATOM 2951 C CA . ASN A 1 381 ? -20.363 9.872 23.628 1.00 79.38 381 ASN A CA 1
ATOM 2952 C C . ASN A 1 381 ? -21.657 9.711 22.832 1.00 79.38 381 ASN A C 1
ATOM 2954 O O . ASN A 1 381 ? -22.715 10.138 23.293 1.00 79.38 381 ASN A O 1
ATOM 2958 N N . LEU A 1 382 ? -21.586 9.058 21.668 1.00 83.81 382 LEU A N 1
ATOM 2959 C CA . LEU A 1 382 ? -22.769 8.689 20.904 1.00 83.81 382 LEU A CA 1
ATOM 2960 C C . LEU A 1 382 ? -23.673 7.765 21.720 1.00 83.81 382 LEU A C 1
ATOM 2962 O O . LEU A 1 382 ? -24.859 8.051 21.842 1.00 83.81 382 LEU A O 1
ATOM 2966 N N . ILE A 1 383 ? -23.124 6.705 22.318 1.00 89.56 383 ILE A N 1
ATOM 2967 C CA . ILE A 1 383 ? -23.904 5.776 23.143 1.00 89.56 383 ILE A CA 1
ATOM 2968 C C . ILE A 1 383 ? -24.597 6.518 24.295 1.00 89.56 383 ILE A C 1
ATOM 2970 O O . ILE A 1 383 ? -25.818 6.436 24.417 1.00 89.56 383 ILE A O 1
ATOM 2974 N N . ARG A 1 384 ? -23.851 7.302 25.085 1.00 89.12 384 ARG A N 1
ATOM 2975 C CA . ARG A 1 384 ? -24.395 8.111 26.189 1.00 89.12 384 ARG A CA 1
ATOM 2976 C C . ARG A 1 384 ? -25.513 9.031 25.714 1.00 89.12 384 ARG A C 1
ATOM 2978 O O . ARG A 1 384 ? -26.572 9.064 26.327 1.00 89.12 384 ARG A O 1
ATOM 2985 N N . LYS A 1 385 ? -25.308 9.739 24.600 1.00 89.19 385 LYS A N 1
ATOM 2986 C CA . LYS A 1 385 ? -26.314 10.636 24.016 1.00 89.19 385 LYS A CA 1
ATOM 2987 C C . LYS A 1 385 ? -27.589 9.890 23.620 1.00 89.19 385 LYS A C 1
ATOM 2989 O O . LYS A 1 385 ? -28.680 10.397 23.857 1.00 89.19 385 LYS A O 1
ATOM 2994 N N . LEU A 1 386 ? -27.463 8.717 23.001 1.00 92.38 386 LEU A N 1
ATOM 2995 C CA . LEU A 1 386 ? -28.613 7.923 22.564 1.00 92.38 386 LEU A CA 1
ATOM 2996 C C . LEU A 1 386 ? -29.390 7.352 23.753 1.00 92.38 386 LEU A C 1
ATOM 2998 O O . LEU A 1 386 ? -30.617 7.429 23.765 1.00 92.38 386 LEU A O 1
ATOM 3002 N N . VAL A 1 387 ? -28.686 6.840 24.765 1.00 92.69 387 VAL A N 1
ATOM 3003 C CA . VAL A 1 387 ? -29.302 6.349 26.005 1.00 92.69 387 VAL A CA 1
ATOM 3004 C C . VAL A 1 387 ? -29.996 7.495 26.746 1.00 92.69 387 VAL A C 1
ATOM 3006 O O . VAL A 1 387 ? -31.172 7.365 27.069 1.00 92.69 387 VAL A O 1
ATOM 3009 N N . ALA A 1 388 ? -29.336 8.646 26.907 1.00 90.94 388 ALA A N 1
ATOM 3010 C CA . ALA A 1 388 ? -29.925 9.843 27.512 1.00 90.94 388 ALA A CA 1
ATOM 3011 C C . ALA A 1 388 ? -31.203 10.293 26.791 1.00 90.94 388 ALA A C 1
ATOM 3013 O O . ALA A 1 388 ? -32.228 10.553 27.412 1.00 90.94 388 ALA A O 1
ATOM 3014 N N . GLN A 1 389 ? -31.168 10.323 25.456 1.00 91.50 389 GLN A N 1
ATOM 3015 C CA . GLN A 1 389 ? -32.300 10.748 24.637 1.00 91.50 389 GLN A CA 1
ATOM 3016 C C . GLN A 1 389 ? -33.509 9.805 24.746 1.00 91.50 389 GLN A C 1
ATOM 3018 O O . GLN A 1 389 ? -34.647 10.259 24.631 1.00 91.50 389 GLN A O 1
ATOM 3023 N N . ILE A 1 390 ? -33.278 8.497 24.881 1.00 93.31 390 ILE A N 1
ATOM 3024 C CA . ILE A 1 390 ? -34.342 7.484 24.814 1.00 93.31 390 ILE A CA 1
ATOM 3025 C C . ILE A 1 390 ? -34.860 7.107 26.199 1.00 93.31 390 ILE A C 1
ATOM 3027 O O . ILE A 1 390 ? -36.055 6.867 26.348 1.00 93.31 390 ILE A O 1
ATOM 3031 N N . VAL A 1 391 ? -33.967 7.037 27.183 1.00 90.69 391 VAL A N 1
ATOM 3032 C CA . VAL A 1 391 ? -34.251 6.542 28.534 1.00 90.69 391 VAL A CA 1
ATOM 3033 C C . VAL A 1 391 ? -34.310 7.685 29.551 1.00 90.69 391 VAL A C 1
ATOM 3035 O O . VAL A 1 391 ? -35.062 7.603 30.516 1.00 90.69 391 VAL A O 1
ATOM 3038 N N . GLY A 1 392 ? -33.581 8.777 29.308 1.00 87.56 392 GLY A N 1
ATOM 3039 C CA . GLY A 1 392 ? -33.558 9.986 30.134 1.00 87.56 392 GLY A CA 1
ATOM 3040 C C . GLY A 1 392 ? -32.151 10.358 30.609 1.00 87.56 392 GLY A C 1
ATOM 3041 O O . GLY A 1 392 ? -31.285 9.503 30.773 1.00 87.56 392 GLY A O 1
ATOM 3042 N N . ASP A 1 393 ? -31.912 11.642 30.883 1.00 82.94 393 ASP A N 1
ATOM 3043 C CA . ASP A 1 393 ? -30.588 12.130 31.312 1.00 82.94 393 ASP A CA 1
ATOM 3044 C C . ASP A 1 393 ? -30.127 11.538 32.659 1.00 82.94 393 ASP A C 1
ATOM 3046 O O . ASP A 1 393 ? -28.931 11.427 32.917 1.00 82.94 393 ASP A O 1
ATOM 3050 N N . GLY A 1 394 ? -31.069 11.105 33.504 1.00 81.31 394 GLY A N 1
ATOM 3051 C CA . GLY A 1 394 ? -30.784 10.529 34.821 1.00 81.31 394 GLY A CA 1
ATOM 3052 C C . GLY A 1 394 ? -30.069 9.174 34.798 1.00 81.31 394 GLY A C 1
ATOM 3053 O O . GLY A 1 394 ? -29.621 8.733 35.850 1.00 81.31 394 GLY A O 1
ATOM 3054 N N . VAL A 1 395 ? -29.948 8.522 33.633 1.00 84.56 395 VAL A N 1
ATOM 3055 C CA . VAL A 1 395 ? -29.322 7.192 33.518 1.00 84.56 395 VAL A CA 1
ATOM 3056 C C . VAL A 1 395 ? -27.908 7.208 32.939 1.00 84.56 395 VAL A C 1
ATOM 3058 O O . VAL A 1 395 ? -27.287 6.157 32.827 1.00 84.56 395 VAL A O 1
ATOM 3061 N N . VAL A 1 396 ? -27.379 8.378 32.561 1.00 78.31 396 VAL A N 1
ATOM 3062 C CA . VAL A 1 396 ? -26.100 8.504 31.829 1.00 78.31 396 VAL A CA 1
ATOM 3063 C C . VAL A 1 396 ? -24.902 7.967 32.614 1.00 78.31 396 VAL A C 1
ATOM 3065 O O . VAL A 1 396 ? -23.977 7.429 32.009 1.00 78.31 396 VAL A O 1
ATOM 3068 N N . ASP A 1 397 ? -24.937 8.065 33.942 1.00 82.81 397 ASP A N 1
ATOM 3069 C CA . ASP A 1 397 ? -23.877 7.566 34.826 1.00 82.81 397 ASP A CA 1
ATOM 3070 C C . ASP A 1 397 ? -24.240 6.225 35.497 1.00 82.81 397 ASP A C 1
ATOM 3072 O O . ASP A 1 397 ? -23.532 5.761 36.390 1.00 82.81 397 ASP A O 1
ATOM 3076 N N . SER A 1 398 ? -25.335 5.584 35.073 1.00 91.44 398 SER A N 1
ATOM 3077 C CA . SER A 1 398 ? -25.850 4.341 35.660 1.00 91.44 398 SER A CA 1
ATOM 3078 C C . SER A 1 398 ? -26.204 3.283 34.609 1.00 91.44 398 SER A C 1
ATOM 3080 O O . SER A 1 398 ? -27.128 2.492 34.793 1.00 91.44 398 SER A O 1
ATOM 3082 N N . PHE A 1 399 ? -25.458 3.224 33.503 1.00 93.69 399 PHE A N 1
ATOM 3083 C CA . PHE A 1 399 ? -25.633 2.181 32.491 1.00 93.69 399 PHE A CA 1
ATOM 3084 C C . PHE A 1 399 ? -24.306 1.611 31.976 1.00 93.69 399 PHE A C 1
ATOM 3086 O O . PHE A 1 399 ? -23.258 2.254 32.033 1.00 93.69 399 PHE A O 1
ATOM 3093 N N . GLN A 1 400 ? -24.361 0.393 31.439 1.00 92.81 400 GLN A N 1
ATOM 3094 C CA . GLN A 1 400 ? -23.241 -0.292 30.799 1.00 92.81 400 GLN A CA 1
ATOM 3095 C C . GLN A 1 400 ? -23.676 -0.897 29.471 1.00 92.81 400 GLN A C 1
ATOM 3097 O O . GLN A 1 400 ? -24.795 -1.385 29.323 1.00 92.81 400 GLN A O 1
ATOM 3102 N N . THR A 1 401 ? -22.766 -0.897 28.506 1.00 92.69 401 THR A N 1
ATOM 3103 C CA . THR A 1 401 ? -22.935 -1.595 27.231 1.00 92.69 401 THR A CA 1
ATOM 3104 C C . THR A 1 401 ? -22.119 -2.876 27.277 1.00 92.69 401 THR A C 1
ATOM 3106 O O . THR A 1 401 ? -20.895 -2.826 27.357 1.00 92.69 401 THR A O 1
ATOM 3109 N N . VAL A 1 402 ? -22.783 -4.022 27.236 1.00 91.75 402 VAL A N 1
ATOM 3110 C CA . VAL A 1 402 ? -22.159 -5.344 27.286 1.00 91.75 402 VAL A CA 1
ATOM 3111 C C . VAL A 1 402 ? -22.264 -6.001 25.918 1.00 91.75 402 VAL A C 1
ATOM 3113 O O . VAL A 1 402 ? -23.313 -5.951 25.276 1.00 91.75 402 VAL A O 1
ATOM 3116 N N . ILE A 1 403 ? -21.182 -6.624 25.469 1.00 90.56 403 ILE A N 1
ATOM 3117 C CA . ILE A 1 403 ? -21.138 -7.379 24.217 1.00 90.56 403 ILE A CA 1
ATOM 3118 C C . ILE A 1 403 ? -20.917 -8.841 24.553 1.00 90.56 403 ILE A C 1
ATOM 3120 O O . ILE A 1 403 ? -20.014 -9.162 25.315 1.00 90.56 403 ILE A O 1
ATOM 3124 N N . ARG A 1 404 ? -21.709 -9.727 23.957 1.00 90.38 404 ARG A N 1
ATOM 3125 C CA . ARG A 1 404 ? -21.557 -11.181 24.077 1.00 90.38 404 ARG A CA 1
ATOM 3126 C C . ARG A 1 404 ? -21.580 -11.826 22.707 1.00 90.38 404 ARG A C 1
ATOM 3128 O O . ARG A 1 404 ? -22.183 -11.284 21.783 1.00 90.38 404 ARG A O 1
ATOM 3135 N N . ARG A 1 405 ? -20.995 -1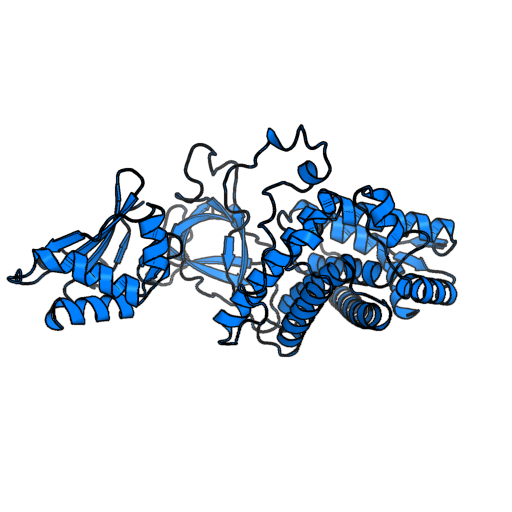3.014 22.585 1.00 85.19 405 ARG A N 1
ATOM 3136 C CA . ARG A 1 405 ? -21.203 -13.889 21.426 1.00 85.19 405 ARG A CA 1
ATOM 3137 C C . ARG A 1 405 ? -22.127 -15.031 21.842 1.00 85.19 405 ARG A C 1
ATOM 3139 O O . ARG A 1 405 ? -21.892 -15.671 22.861 1.00 85.19 405 ARG A O 1
ATOM 3146 N N . LYS A 1 406 ? -23.192 -15.273 21.079 1.00 83.00 406 LYS A N 1
ATOM 3147 C CA . LYS A 1 406 ? -24.093 -16.416 21.280 1.00 83.00 406 LYS A CA 1
ATOM 3148 C C . LYS A 1 406 ? -24.610 -16.891 19.929 1.00 83.00 406 LYS A C 1
ATOM 3150 O O . LYS A 1 406 ? -25.013 -16.068 19.114 1.00 83.00 406 LYS A O 1
ATOM 3155 N N . ASP A 1 407 ? -24.574 -18.202 19.698 1.00 80.00 407 ASP A N 1
ATOM 3156 C CA . ASP A 1 407 ? -25.049 -18.836 18.461 1.00 80.00 407 ASP A CA 1
ATOM 3157 C C . ASP A 1 407 ? -24.460 -18.174 17.196 1.00 80.00 407 ASP A C 1
ATOM 3159 O O . ASP A 1 407 ? -25.180 -17.866 16.254 1.00 80.00 407 ASP A O 1
ATOM 3163 N N . MET A 1 408 ? -23.149 -17.886 17.205 1.00 76.38 408 MET A N 1
ATOM 3164 C CA . MET A 1 408 ? -22.397 -17.170 16.152 1.00 76.38 408 MET A CA 1
ATOM 3165 C C . MET A 1 408 ? -22.746 -15.686 15.936 1.00 76.38 408 MET A C 1
ATOM 3167 O O . MET A 1 408 ? -22.092 -15.028 15.131 1.00 76.38 408 MET A O 1
ATOM 3171 N N . HIS A 1 409 ? -23.684 -15.119 16.694 1.00 78.62 409 HIS A N 1
ATOM 3172 C CA . HIS A 1 409 ? -24.068 -13.711 16.586 1.00 78.62 409 HIS A CA 1
ATOM 3173 C C . HIS A 1 409 ? -23.460 -12.877 17.718 1.00 78.62 409 HIS A C 1
ATOM 3175 O O . HIS A 1 409 ? -23.370 -13.323 18.866 1.00 78.62 409 HIS A O 1
ATOM 3181 N N . ASN A 1 410 ? -23.094 -11.629 17.415 1.00 86.69 410 ASN A N 1
ATOM 3182 C CA . ASN A 1 410 ? -22.765 -10.649 18.448 1.00 86.69 410 ASN A CA 1
ATOM 3183 C C . ASN A 1 410 ? -24.065 -10.065 19.022 1.00 86.69 410 ASN A C 1
ATOM 3185 O O . ASN A 1 410 ? -24.878 -9.509 18.284 1.00 86.69 410 ASN A O 1
ATOM 3189 N N . ILE A 1 411 ? -24.256 -10.160 20.334 1.00 92.81 411 ILE A N 1
ATOM 3190 C CA . ILE A 1 411 ? -25.389 -9.584 21.062 1.00 92.81 411 ILE A CA 1
ATOM 3191 C C . ILE A 1 411 ? -24.899 -8.352 21.814 1.00 92.81 411 ILE A C 1
ATOM 3193 O O . ILE A 1 411 ? -23.935 -8.431 22.575 1.00 92.81 411 ILE A O 1
ATOM 3197 N N . VAL A 1 412 ? -25.590 -7.228 21.624 1.00 93.62 412 VAL A N 1
ATOM 3198 C CA . VAL A 1 412 ? -25.331 -5.983 22.354 1.00 93.62 412 VAL A CA 1
ATOM 3199 C C . VAL A 1 412 ? -26.435 -5.756 23.370 1.00 93.62 412 VAL A C 1
ATOM 3201 O O . VAL A 1 412 ? -27.617 -5.713 23.024 1.00 93.62 412 VAL A O 1
ATOM 3204 N N . ILE A 1 413 ? -26.026 -5.616 24.625 1.00 95.75 413 ILE A N 1
ATOM 3205 C CA . ILE A 1 413 ? -26.896 -5.528 25.788 1.00 95.75 413 ILE A CA 1
ATOM 3206 C C . ILE A 1 413 ? -26.646 -4.188 26.477 1.00 95.75 413 ILE A C 1
ATOM 3208 O O . ILE A 1 413 ? -25.521 -3.890 26.868 1.00 95.75 413 ILE A O 1
ATOM 3212 N N . PHE A 1 414 ? -27.690 -3.390 26.670 1.00 95.62 414 PHE A N 1
ATOM 3213 C CA . PHE A 1 414 ? -27.634 -2.221 27.545 1.00 95.62 414 PHE A CA 1
ATOM 3214 C C . PHE A 1 414 ? -28.136 -2.612 28.932 1.00 95.62 414 PHE A C 1
ATOM 3216 O O . PHE A 1 414 ? -29.336 -2.809 29.119 1.00 95.62 414 PHE A O 1
ATOM 3223 N N . ARG A 1 415 ? -27.226 -2.724 29.901 1.00 96.19 415 ARG A N 1
ATOM 3224 C CA . ARG A 1 415 ? -27.578 -2.848 31.318 1.00 96.19 415 ARG A CA 1
ATOM 3225 C C . ARG A 1 415 ? -27.849 -1.464 31.873 1.00 96.19 415 ARG A C 1
ATOM 3227 O O . ARG A 1 415 ? -26.936 -0.645 31.905 1.00 96.19 415 ARG A O 1
ATOM 3234 N N . ILE A 1 416 ? -29.078 -1.192 32.284 1.00 95.56 416 ILE A N 1
ATOM 3235 C CA . ILE A 1 416 ? -29.499 0.125 32.762 1.00 95.56 416 ILE A CA 1
ATOM 3236 C C . ILE A 1 416 ? -29.944 -0.008 34.214 1.00 95.56 416 ILE A C 1
ATOM 3238 O O . ILE A 1 416 ? -30.902 -0.721 34.514 1.00 95.56 416 ILE A O 1
ATOM 3242 N N . ALA A 1 417 ? -29.247 0.687 35.112 1.00 93.88 417 ALA A N 1
ATOM 3243 C CA . ALA A 1 417 ? -29.627 0.804 36.509 1.00 93.88 417 ALA A CA 1
ATOM 3244 C C . ALA A 1 417 ? -30.511 2.036 36.708 1.00 93.88 417 ALA A C 1
ATOM 3246 O O . ALA A 1 417 ? -30.027 3.149 36.930 1.00 93.88 417 ALA A O 1
ATOM 3247 N N . ALA A 1 418 ? -31.818 1.819 36.587 1.00 90.50 418 ALA A N 1
ATOM 3248 C CA . ALA A 1 418 ? -32.855 2.818 36.806 1.00 90.50 418 ALA A CA 1
ATOM 3249 C C . ALA A 1 418 ? -34.203 2.144 37.095 1.00 90.50 418 ALA A C 1
ATOM 3251 O O . ALA A 1 418 ? -34.359 0.935 36.906 1.00 90.50 418 ALA A O 1
ATOM 3252 N N . GLU A 1 419 ? -35.189 2.932 37.526 1.00 87.94 419 GLU A N 1
ATOM 3253 C CA . GLU A 1 419 ? -36.570 2.455 37.603 1.00 87.94 419 GLU A CA 1
ATOM 3254 C C . GLU A 1 419 ? -37.068 2.043 36.215 1.00 87.94 419 GLU A C 1
ATOM 3256 O O . GLU A 1 419 ? -36.852 2.750 35.230 1.00 87.94 419 GLU A O 1
ATOM 3261 N N . ILE A 1 420 ? -37.738 0.891 36.146 1.00 91.06 420 ILE A N 1
ATOM 3262 C CA . ILE A 1 420 ? -38.239 0.338 34.888 1.00 91.06 420 ILE A CA 1
ATOM 3263 C C . ILE A 1 420 ? -39.366 1.247 34.369 1.00 91.06 420 ILE A C 1
ATOM 3265 O O . ILE A 1 420 ? -40.414 1.337 35.017 1.00 91.06 420 ILE A O 1
ATOM 3269 N N . PRO A 1 421 ? -39.202 1.903 33.208 1.00 88.50 421 PRO A N 1
ATOM 3270 C CA . PRO A 1 421 ? -40.225 2.775 32.657 1.00 88.50 421 PRO A CA 1
ATOM 3271 C C . PRO A 1 421 ? -41.403 1.959 32.115 1.00 88.50 421 PRO A C 1
ATOM 3273 O O . PRO A 1 421 ? -41.272 0.798 31.719 1.00 88.50 421 PRO A O 1
ATOM 3276 N N . THR A 1 422 ? -42.574 2.585 32.043 1.00 88.31 422 THR A N 1
ATOM 3277 C CA . THR A 1 422 ? -43.811 1.944 31.565 1.00 88.31 422 THR A CA 1
ATOM 3278 C C . THR A 1 422 ? -43.727 1.457 30.117 1.00 88.31 422 THR A C 1
ATOM 3280 O O . THR A 1 422 ? -44.420 0.510 29.752 1.00 88.31 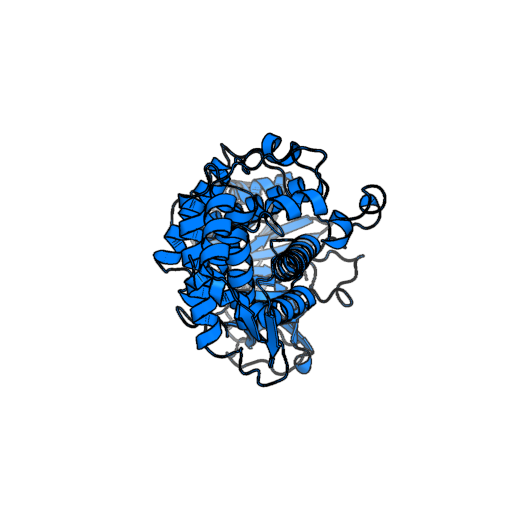422 THR A O 1
ATOM 3283 N N . ASP A 1 423 ? -42.860 2.050 29.295 1.00 90.00 423 ASP A N 1
ATOM 3284 C CA . ASP A 1 423 ? -42.616 1.667 27.905 1.00 90.00 423 ASP A CA 1
ATOM 3285 C C . ASP A 1 423 ? -41.324 0.851 27.704 1.00 90.00 423 ASP A C 1
ATOM 3287 O O . ASP A 1 423 ? -40.831 0.749 26.577 1.00 90.00 423 ASP A O 1
ATOM 3291 N N . ALA A 1 424 ? -40.798 0.218 28.763 1.00 89.69 424 ALA A N 1
ATOM 3292 C CA . ALA A 1 424 ? -39.544 -0.544 28.744 1.00 89.69 424 ALA A CA 1
ATOM 3293 C C . ALA A 1 424 ? -39.428 -1.557 27.591 1.00 89.69 424 ALA A C 1
ATOM 3295 O O . ALA A 1 424 ? -38.355 -1.699 27.005 1.00 89.69 424 ALA A O 1
ATOM 3296 N N . GLY A 1 425 ? -40.527 -2.218 27.211 1.00 91.19 425 GLY A N 1
ATOM 3297 C CA . GLY A 1 425 ? -40.543 -3.183 26.105 1.00 91.19 425 GLY A CA 1
ATOM 3298 C C . GLY A 1 425 ? -40.240 -2.581 24.724 1.00 91.19 425 GLY A C 1
ATOM 3299 O O . GLY A 1 425 ? -39.830 -3.303 23.821 1.00 91.19 425 GLY A O 1
ATOM 3300 N N . LEU A 1 426 ? -40.400 -1.265 24.549 1.00 94.69 426 LEU A N 1
ATOM 3301 C CA . LEU A 1 426 ? -40.122 -0.561 23.290 1.00 94.69 426 LEU A CA 1
ATOM 3302 C C . LEU A 1 426 ? -38.699 0.010 23.228 1.00 94.69 426 LEU A C 1
ATOM 3304 O O . LEU A 1 426 ? -38.227 0.372 22.148 1.00 94.69 426 LEU A O 1
ATOM 3308 N N . ILE A 1 427 ? -38.011 0.111 24.368 1.00 95.50 427 ILE A N 1
ATOM 3309 C CA . ILE A 1 427 ? -36.699 0.758 24.476 1.00 95.50 427 ILE A CA 1
ATOM 3310 C C . ILE A 1 427 ? -35.614 0.067 23.635 1.00 95.50 427 ILE A C 1
ATOM 3312 O O . ILE A 1 427 ? -34.906 0.795 22.934 1.00 95.50 427 ILE A O 1
ATOM 3316 N N . PRO A 1 428 ? -35.496 -1.279 23.589 1.00 97.06 428 PRO A N 1
ATOM 3317 C CA . PRO A 1 428 ? -34.505 -1.931 22.732 1.00 97.06 428 PRO A CA 1
ATOM 3318 C C . PRO A 1 428 ? -34.644 -1.532 21.257 1.00 97.06 428 PRO A C 1
ATOM 3320 O O . PRO A 1 428 ? -33.666 -1.168 20.605 1.00 97.06 428 PRO A O 1
ATOM 3323 N N . GLN A 1 429 ? -35.880 -1.500 20.747 1.00 96.25 429 GLN A N 1
ATOM 3324 C CA . GLN A 1 429 ? -36.147 -1.137 19.357 1.00 96.25 429 GLN A CA 1
ATOM 3325 C C . GLN A 1 429 ? -35.949 0.362 19.092 1.00 96.25 429 GLN A C 1
ATOM 3327 O O . GLN A 1 429 ? -35.456 0.744 18.030 1.00 96.25 429 GLN A O 1
ATOM 3332 N N . LYS A 1 430 ? -36.278 1.233 20.058 1.00 96.56 430 LYS A N 1
ATOM 3333 C CA . LYS A 1 430 ? -35.973 2.672 19.976 1.00 96.56 430 LYS A CA 1
ATOM 3334 C C . LYS A 1 430 ? -34.460 2.921 19.914 1.00 96.56 430 LYS A C 1
ATOM 3336 O O . LYS A 1 430 ? -34.025 3.709 19.072 1.00 96.56 430 LYS A O 1
ATOM 3341 N N . LEU A 1 431 ? -33.674 2.239 20.754 1.00 95.38 431 LEU A N 1
ATOM 3342 C CA . LEU A 1 431 ? -32.207 2.317 20.757 1.00 95.38 431 LEU A CA 1
ATOM 3343 C C . LEU A 1 431 ? -31.629 1.845 19.427 1.00 95.38 431 LEU A C 1
ATOM 3345 O O . LEU A 1 431 ? -30.835 2.563 18.822 1.00 95.38 431 LEU A O 1
ATOM 3349 N N . GLU A 1 432 ? -32.079 0.694 18.929 1.00 95.31 432 GLU A N 1
ATOM 3350 C CA . GLU A 1 432 ? -31.609 0.147 17.656 1.00 95.31 432 GLU A CA 1
ATOM 3351 C C . GLU A 1 432 ? -31.894 1.093 16.484 1.00 95.31 432 GLU A C 1
ATOM 3353 O O . GLU A 1 432 ? -30.992 1.416 15.711 1.00 95.31 432 GLU A O 1
ATOM 3358 N N . ASN A 1 433 ? -33.111 1.633 16.395 1.00 95.50 433 ASN A N 1
ATOM 3359 C CA . ASN A 1 433 ? -33.472 2.589 15.348 1.00 95.50 433 ASN A CA 1
ATOM 3360 C C . ASN A 1 433 ? -32.622 3.869 15.405 1.00 95.50 433 ASN A C 1
ATOM 3362 O O . ASN A 1 433 ? -32.213 4.403 14.369 1.00 95.50 433 ASN A O 1
ATOM 3366 N N . ALA A 1 434 ? -32.334 4.375 16.607 1.00 94.06 434 ALA A N 1
ATOM 3367 C CA . ALA A 1 434 ? -31.516 5.571 16.779 1.00 94.06 434 ALA A CA 1
ATOM 3368 C C . ALA A 1 434 ? -30.029 5.322 16.469 1.00 94.06 434 ALA A C 1
ATOM 3370 O O . ALA A 1 434 ? -29.366 6.191 15.887 1.00 94.06 434 ALA A O 1
ATOM 3371 N N . ILE A 1 435 ? -29.526 4.125 16.785 1.00 93.31 435 ILE A N 1
ATOM 3372 C CA . ILE A 1 435 ? -28.196 3.659 16.388 1.00 93.31 435 ILE A CA 1
ATOM 3373 C C . ILE A 1 435 ? -28.105 3.553 14.868 1.00 93.31 435 ILE A C 1
ATOM 3375 O O . ILE A 1 435 ? -27.197 4.144 14.295 1.00 93.31 435 ILE A O 1
ATOM 3379 N N . ILE A 1 436 ? -29.057 2.898 14.196 1.00 93.00 436 ILE A N 1
ATOM 3380 C CA . ILE A 1 436 ? -29.073 2.764 12.728 1.00 93.00 436 ILE A CA 1
ATOM 3381 C C . ILE A 1 436 ? -29.065 4.137 12.046 1.00 93.00 436 ILE A C 1
ATOM 3383 O O . ILE A 1 436 ? -28.313 4.360 11.096 1.00 93.00 436 ILE A O 1
ATOM 3387 N N . LYS A 1 437 ? -29.859 5.086 12.559 1.00 90.19 437 LYS A N 1
ATOM 3388 C CA . LYS A 1 437 ? -29.915 6.458 12.035 1.00 90.19 437 LYS A CA 1
ATOM 3389 C C . LYS A 1 437 ? -28.583 7.198 12.180 1.00 90.19 437 LYS A C 1
ATOM 3391 O O . LYS A 1 437 ? -28.234 7.995 11.313 1.00 90.19 437 LYS A O 1
ATOM 3396 N N . SER A 1 438 ? -27.865 6.956 13.274 1.00 81.88 438 SER A N 1
ATOM 3397 C CA . SER A 1 438 ? -26.601 7.638 13.587 1.00 81.88 438 SER A CA 1
ATOM 3398 C C . SER A 1 438 ? -25.381 6.917 13.008 1.00 81.88 438 SER A C 1
ATOM 3400 O O . SER A 1 438 ? -24.350 7.540 12.774 1.00 81.88 438 SER A O 1
ATOM 3402 N N . ASN A 1 439 ? -25.499 5.613 12.753 1.00 80.38 439 ASN A N 1
ATOM 3403 C CA . ASN A 1 439 ? -24.458 4.757 12.216 1.00 80.38 439 ASN A CA 1
ATOM 3404 C C . ASN A 1 439 ? -25.042 3.753 11.195 1.00 80.38 439 ASN A C 1
ATOM 3406 O O . ASN A 1 439 ? -25.389 2.622 11.552 1.00 80.38 439 ASN A O 1
ATOM 3410 N N . PRO A 1 440 ? -25.066 4.111 9.897 1.00 81.69 440 PRO A N 1
ATOM 3411 C CA . PRO A 1 440 ? -25.604 3.255 8.837 1.00 81.69 440 PRO A CA 1
ATOM 3412 C C . PRO A 1 440 ? -24.893 1.904 8.674 1.00 81.69 440 PRO A C 1
ATOM 3414 O O . PRO A 1 440 ? -25.444 0.983 8.074 1.00 81.69 440 PRO A O 1
ATOM 3417 N N . SER A 1 441 ? -23.661 1.757 9.180 1.00 79.19 441 SER A N 1
ATOM 3418 C CA . SER A 1 441 ? -22.964 0.468 9.132 1.00 79.19 441 SER A CA 1
ATOM 3419 C C . SER A 1 441 ? -23.582 -0.570 10.073 1.00 79.19 441 SER A C 1
ATOM 3421 O O . SER A 1 441 ? -23.463 -1.759 9.792 1.00 79.19 441 SER A O 1
ATOM 3423 N N . TRP A 1 442 ? -24.302 -0.150 11.121 1.00 88.81 442 TRP A N 1
ATOM 3424 C CA . TRP A 1 442 ? -25.031 -1.065 12.003 1.00 88.81 442 TRP A CA 1
ATOM 3425 C C . TRP A 1 442 ? -26.067 -1.882 11.232 1.00 88.81 442 TRP A C 1
ATOM 3427 O O . TRP A 1 442 ? -26.073 -3.103 11.339 1.00 88.81 442 TRP A O 1
ATOM 3437 N N . ALA A 1 443 ? -26.874 -1.223 10.390 1.00 88.12 443 ALA A N 1
ATOM 3438 C CA . ALA A 1 443 ? -27.887 -1.888 9.570 1.00 88.12 443 ALA A CA 1
ATOM 3439 C C . ALA A 1 443 ? -27.268 -2.971 8.677 1.00 88.12 443 ALA A C 1
ATOM 3441 O O . ALA A 1 443 ? -27.711 -4.109 8.706 1.00 88.12 443 ALA A O 1
ATOM 3442 N N . ARG A 1 444 ? -26.153 -2.666 7.998 1.00 84.31 444 ARG A N 1
ATOM 3443 C CA . ARG A 1 444 ? -25.445 -3.656 7.166 1.00 84.31 444 ARG A CA 1
ATOM 3444 C C . ARG A 1 444 ? -24.981 -4.880 7.957 1.00 84.31 444 ARG A C 1
ATOM 3446 O O . ARG A 1 444 ? -25.079 -5.991 7.454 1.00 84.31 444 ARG A O 1
ATOM 3453 N N . ASN A 1 445 ? -24.474 -4.689 9.176 1.00 83.50 445 ASN A N 1
ATOM 3454 C CA . ASN A 1 445 ? -24.039 -5.806 10.020 1.00 83.50 445 ASN A CA 1
ATOM 3455 C C . ASN A 1 445 ? -25.231 -6.574 10.632 1.00 83.50 445 ASN A C 1
ATOM 3457 O O . ASN A 1 445 ? -25.093 -7.765 10.898 1.00 83.50 445 ASN A O 1
ATOM 3461 N N . ARG A 1 446 ? -26.399 -5.937 10.825 1.00 89.44 446 ARG A N 1
ATOM 3462 C CA . ARG A 1 446 ? -27.652 -6.623 11.195 1.00 89.44 446 ARG A CA 1
ATOM 3463 C C . ARG A 1 446 ? -28.195 -7.466 10.047 1.00 89.44 446 ARG A C 1
ATOM 3465 O O . ARG A 1 446 ? -28.506 -8.631 10.268 1.00 89.44 446 ARG A O 1
ATOM 3472 N N . ASP A 1 447 ? -28.241 -6.908 8.840 1.00 87.81 447 ASP A N 1
ATOM 3473 C CA . ASP A 1 447 ? -28.731 -7.591 7.638 1.00 87.81 447 ASP A CA 1
ATOM 3474 C C . ASP A 1 447 ? -27.843 -8.787 7.259 1.00 87.81 447 ASP A C 1
ATOM 3476 O O . ASP A 1 447 ? -28.343 -9.816 6.814 1.00 87.81 447 ASP A O 1
ATOM 3480 N N . ALA A 1 448 ? -26.529 -8.675 7.486 1.00 82.19 448 ALA A N 1
ATOM 3481 C CA . ALA A 1 448 ? -25.565 -9.758 7.285 1.00 82.19 448 ALA A CA 1
ATOM 3482 C C . ALA A 1 448 ? -25.582 -10.833 8.394 1.00 82.19 448 ALA A C 1
ATOM 3484 O O . ALA A 1 448 ? -24.812 -11.784 8.326 1.00 82.19 448 ALA A O 1
ATOM 3485 N N . GLY A 1 449 ? -26.406 -10.685 9.438 1.00 84.62 449 GLY A N 1
ATOM 3486 C CA . GLY A 1 449 ? -26.457 -11.634 10.556 1.00 84.62 449 GLY A CA 1
ATOM 3487 C C . GLY A 1 449 ? -25.261 -11.561 11.515 1.00 84.62 449 GLY A C 1
ATOM 3488 O O . GLY A 1 449 ? -25.118 -12.405 12.386 1.00 84.62 449 GLY A O 1
ATOM 3489 N N . HIS A 1 450 ? -24.401 -10.545 11.425 1.00 80.62 450 HIS A N 1
ATOM 3490 C CA . HIS A 1 450 ? -23.258 -10.413 12.340 1.00 80.62 450 HIS A CA 1
ATOM 3491 C C . HIS A 1 450 ? -23.668 -9.903 13.732 1.00 80.62 450 HIS A C 1
ATOM 3493 O O . HIS A 1 450 ? -22.947 -10.112 14.713 1.00 80.62 450 HIS A O 1
ATOM 3499 N N . ILE A 1 451 ? -24.807 -9.204 13.820 1.00 88.75 451 ILE A N 1
ATOM 3500 C CA . ILE A 1 451 ? -25.332 -8.592 15.046 1.00 88.75 451 ILE A CA 1
ATOM 3501 C C . ILE A 1 451 ? -26.771 -9.077 15.280 1.00 88.75 451 ILE A C 1
ATOM 3503 O O . ILE A 1 451 ? -27.597 -9.099 14.365 1.00 88.75 451 ILE A O 1
ATOM 3507 N N . ALA A 1 452 ? -27.089 -9.460 16.512 1.00 92.12 452 ALA A N 1
ATOM 3508 C CA . ALA A 1 452 ? -28.441 -9.795 16.951 1.00 92.12 452 ALA A CA 1
ATOM 3509 C C . ALA A 1 452 ? -29.240 -8.527 17.336 1.00 92.12 452 ALA A C 1
ATOM 3511 O O . ALA A 1 452 ? -28.648 -7.459 17.500 1.00 92.12 452 ALA A O 1
ATOM 3512 N N . PRO A 1 453 ? -30.576 -8.599 17.499 1.00 93.06 453 PRO A N 1
ATOM 3513 C CA . PRO A 1 453 ? -31.345 -7.474 18.032 1.00 93.06 453 PRO A CA 1
ATOM 3514 C C . PRO A 1 453 ? -30.795 -6.990 19.374 1.00 93.06 453 PRO A C 1
ATOM 3516 O O . PRO A 1 453 ? -30.341 -7.793 20.192 1.00 93.06 453 PRO A O 1
ATOM 3519 N N . ILE A 1 454 ? -30.856 -5.676 19.599 1.00 95.44 454 ILE A N 1
ATOM 3520 C CA . ILE A 1 454 ? -30.427 -5.078 20.866 1.00 95.44 454 ILE A CA 1
ATOM 3521 C C . ILE A 1 454 ? -31.268 -5.633 22.013 1.00 95.44 454 ILE A C 1
ATOM 3523 O O . ILE A 1 454 ? -32.486 -5.777 21.898 1.00 95.44 454 ILE A O 1
ATOM 3527 N N . VAL A 1 455 ? -30.609 -5.894 23.137 1.00 96.31 455 VAL A N 1
ATOM 3528 C CA . VAL A 1 455 ? -31.241 -6.298 24.393 1.00 96.31 455 VAL A CA 1
ATOM 3529 C C . VAL A 1 455 ? -31.053 -5.189 25.425 1.00 96.31 455 VAL A C 1
ATOM 3531 O O . VAL A 1 455 ? -30.030 -4.506 25.442 1.00 96.31 455 VAL A O 1
ATOM 3534 N N . VAL A 1 456 ? -32.044 -4.997 26.292 1.00 96.69 456 VAL A N 1
ATOM 3535 C CA . VAL A 1 456 ? -31.948 -4.102 27.451 1.00 96.69 456 VAL A CA 1
ATOM 3536 C C . VAL A 1 456 ? -32.216 -4.924 28.703 1.00 96.69 456 VAL A C 1
ATOM 3538 O O . VAL A 1 456 ? -33.236 -5.606 28.789 1.00 96.69 456 VAL A O 1
ATOM 3541 N N . GLU A 1 457 ? -31.297 -4.858 29.658 1.00 96.06 457 GLU A N 1
ATOM 3542 C CA . GLU A 1 457 ? -31.395 -5.497 30.968 1.00 96.06 457 GLU A CA 1
ATOM 3543 C C . GLU A 1 457 ? -31.555 -4.397 32.024 1.00 96.06 457 GLU A C 1
ATOM 3545 O O . GLU A 1 457 ? -30.692 -3.532 32.160 1.00 96.06 457 GLU A O 1
ATOM 3550 N N . TRP A 1 458 ? -32.654 -4.416 32.776 1.00 94.69 458 TRP A N 1
ATOM 3551 C CA . TRP A 1 458 ? -32.837 -3.519 33.919 1.00 94.69 458 TRP A CA 1
ATOM 3552 C C . TRP A 1 458 ? -32.222 -4.164 35.151 1.00 94.69 458 TRP A C 1
ATOM 3554 O O . TRP A 1 458 ? -32.599 -5.277 35.516 1.00 94.69 458 TRP A O 1
ATOM 3564 N N . VAL A 1 459 ? -31.261 -3.484 35.765 1.00 95.19 459 VAL A N 1
ATOM 3565 C CA . VAL A 1 459 ? -30.434 -4.039 36.847 1.00 95.19 459 VAL A CA 1
ATOM 3566 C C . VAL A 1 459 ? -30.394 -3.095 38.043 1.00 95.19 459 VAL A C 1
ATOM 3568 O O . VAL A 1 459 ? -30.795 -1.937 37.935 1.00 95.19 459 VAL A O 1
ATOM 3571 N N . GLN A 1 460 ? -29.920 -3.559 39.199 1.00 91.62 460 GLN A N 1
ATOM 3572 C CA . GLN A 1 460 ? -29.619 -2.650 40.305 1.00 91.62 460 GLN A CA 1
ATOM 3573 C C . GLN A 1 460 ? -28.246 -2.008 40.083 1.00 91.62 460 GLN A C 1
ATOM 3575 O O . GLN A 1 460 ? -27.370 -2.588 39.447 1.00 91.62 460 GLN A O 1
ATOM 3580 N N . PHE A 1 461 ? -28.019 -0.814 40.638 1.00 89.94 461 PHE A N 1
ATOM 3581 C CA . PHE A 1 461 ? -26.740 -0.105 40.471 1.00 89.94 461 PHE A CA 1
ATOM 3582 C C . PHE A 1 461 ? -25.536 -0.921 40.972 1.00 89.94 461 PHE A C 1
ATOM 3584 O O . PHE A 1 461 ? -24.460 -0.874 40.386 1.00 89.94 461 PHE A O 1
ATOM 3591 N N . GLN A 1 462 ? -25.739 -1.713 42.027 1.00 88.81 462 GLN A N 1
ATOM 3592 C CA . GLN A 1 462 ? -24.730 -2.609 42.598 1.00 88.81 462 GLN A CA 1
ATOM 3593 C C . GLN A 1 462 ? -24.343 -3.785 41.685 1.00 88.81 462 GLN A C 1
ATOM 3595 O O . GLN A 1 462 ? -23.285 -4.373 41.883 1.00 88.81 462 GLN A O 1
ATOM 3600 N N . ASP A 1 463 ? -25.183 -4.128 40.704 1.00 90.38 463 ASP A N 1
ATOM 3601 C CA . ASP A 1 463 ? -24.932 -5.232 39.770 1.00 90.38 463 ASP A CA 1
ATOM 3602 C C . ASP A 1 463 ? -24.068 -4.779 38.579 1.00 90.38 463 ASP A C 1
ATOM 3604 O O . ASP A 1 463 ? -23.682 -5.587 37.729 1.00 90.38 463 ASP A O 1
ATOM 3608 N N . LEU A 1 464 ? -23.774 -3.477 38.490 1.00 91.62 464 LEU A N 1
ATOM 3609 C CA . LEU A 1 464 ? -22.893 -2.927 37.474 1.00 91.62 464 LEU A CA 1
ATOM 3610 C C . LEU A 1 464 ? -21.421 -3.195 37.816 1.00 91.62 464 LEU A C 1
ATOM 3612 O O . LEU A 1 464 ? -21.006 -3.161 38.972 1.00 91.62 464 LEU A O 1
ATOM 3616 N N . ALA A 1 465 ? -20.600 -3.430 36.793 1.00 87.81 465 ALA A N 1
ATOM 3617 C CA . ALA A 1 465 ? -19.171 -3.683 36.982 1.00 87.81 465 ALA A CA 1
ATOM 3618 C C . ALA A 1 465 ? -18.359 -2.385 37.147 1.00 87.81 465 ALA A C 1
ATOM 3620 O O . ALA A 1 465 ? -18.426 -1.481 36.310 1.00 87.81 465 ALA A O 1
ATOM 3621 N N . PHE A 1 466 ? -17.507 -2.326 38.166 1.00 81.69 466 PHE A N 1
ATOM 3622 C CA . PHE A 1 466 ? -16.615 -1.193 38.422 1.00 81.69 466 PHE A CA 1
ATOM 3623 C C . PHE A 1 466 ? -15.151 -1.586 38.201 1.00 81.69 466 PHE A C 1
ATOM 3625 O O . PHE A 1 466 ? -14.769 -2.747 38.328 1.00 81.69 466 PHE A O 1
ATOM 3632 N N . LEU A 1 467 ? -14.317 -0.613 37.839 1.00 69.31 467 LEU A N 1
ATOM 3633 C CA . LEU A 1 467 ? -12.867 -0.779 37.780 1.00 69.31 467 LEU A CA 1
ATOM 3634 C C . LEU A 1 467 ? -12.308 -0.857 39.204 1.00 69.31 467 LEU A C 1
ATOM 3636 O O . LEU A 1 467 ? -12.378 0.136 39.927 1.00 69.31 467 LEU A O 1
ATOM 3640 N N . GLU A 1 468 ? -11.695 -1.984 39.572 1.00 63.66 468 GLU A N 1
ATOM 3641 C CA . GLU A 1 468 ? -11.147 -2.217 40.921 1.00 63.66 468 GLU A CA 1
ATOM 3642 C C . GLU A 1 468 ? -10.188 -1.108 41.382 1.00 63.66 468 GLU A C 1
ATOM 3644 O O . GLU A 1 468 ? -10.261 -0.658 42.521 1.00 63.66 468 GLU A O 1
ATOM 3649 N N . ALA A 1 469 ? -9.343 -0.600 40.481 1.00 47.31 469 ALA A N 1
ATOM 3650 C CA . ALA A 1 469 ? -8.334 0.405 40.813 1.00 47.31 469 ALA A CA 1
ATOM 3651 C C . ALA A 1 469 ? -8.886 1.831 41.016 1.00 47.31 469 ALA A C 1
ATOM 3653 O O . ALA A 1 469 ? -8.272 2.630 41.718 1.00 47.31 469 ALA A O 1
ATOM 3654 N N . SER A 1 470 ? -10.009 2.189 40.380 1.00 59.06 470 SER A N 1
ATOM 3655 C CA . SER A 1 470 ? -10.504 3.581 40.363 1.00 59.06 470 SER A CA 1
ATOM 3656 C C . SER A 1 470 ? -11.913 3.764 40.916 1.00 59.06 470 SER A C 1
ATOM 3658 O O . SER A 1 470 ? -12.358 4.901 41.067 1.00 59.06 470 SER A O 1
ATOM 3660 N N . GLY A 1 471 ? -12.642 2.671 41.157 1.00 71.38 471 GLY A N 1
ATOM 3661 C CA . GLY A 1 471 ? -14.058 2.694 41.521 1.00 71.38 471 GLY A CA 1
ATOM 3662 C C . GLY A 1 471 ? -14.974 3.258 40.430 1.00 71.38 471 GLY A C 1
ATOM 3663 O O . GLY A 1 471 ? -16.161 3.449 40.674 1.00 71.38 471 GLY A O 1
ATOM 3664 N N . LYS A 1 472 ? -14.456 3.554 39.228 1.00 76.31 472 LYS A N 1
ATOM 3665 C CA . LYS A 1 472 ? -15.255 4.085 38.115 1.00 76.31 472 LYS A CA 1
ATOM 3666 C C . LYS A 1 472 ? -16.038 2.975 37.424 1.00 76.31 472 LYS A C 1
ATOM 3668 O O . LYS A 1 472 ? -15.540 1.862 37.261 1.00 76.31 472 LYS A O 1
ATOM 3673 N N . LEU A 1 473 ? -17.240 3.309 36.966 1.00 82.44 473 LEU A N 1
ATOM 3674 C CA . LEU A 1 473 ? -18.103 2.410 36.207 1.00 82.44 473 LEU A CA 1
ATOM 3675 C C . LEU A 1 473 ? -17.437 1.982 34.887 1.00 82.44 473 LEU A C 1
ATOM 3677 O O . LEU A 1 473 ? -16.938 2.821 34.133 1.00 82.44 473 LEU A O 1
ATOM 3681 N N . ARG A 1 474 ? -17.458 0.681 34.573 1.00 83.56 474 ARG A N 1
ATOM 3682 C CA . ARG A 1 474 ? -17.051 0.178 33.251 1.00 83.56 474 ARG A CA 1
ATOM 3683 C C . ARG A 1 474 ? -18.173 0.401 32.239 1.00 83.56 474 ARG A C 1
ATOM 3685 O O . ARG A 1 474 ? -19.074 -0.415 32.136 1.00 83.56 474 ARG A O 1
ATOM 3692 N N . GLU A 1 475 ? -18.135 1.493 31.484 1.00 81.44 475 GLU A N 1
ATOM 3693 C CA . GLU A 1 475 ? -19.204 1.820 30.518 1.00 81.44 475 GLU A CA 1
ATOM 3694 C C . GLU A 1 475 ? -19.368 0.812 29.376 1.00 81.44 475 GLU A C 1
ATOM 3696 O O . GLU A 1 475 ? -20.468 0.661 28.847 1.00 81.44 475 GLU A O 1
ATOM 3701 N N . VAL A 1 476 ? -18.285 0.146 28.969 1.00 84.94 476 VAL A N 1
ATOM 3702 C CA . VAL A 1 476 ? -18.307 -0.893 27.934 1.00 84.94 476 VAL A CA 1
ATOM 3703 C C . VAL A 1 476 ? -17.613 -2.133 28.477 1.00 84.94 476 VAL A C 1
ATOM 3705 O O . VAL A 1 476 ? -16.508 -2.036 29.010 1.00 84.94 476 VAL A O 1
ATOM 3708 N N . ILE A 1 477 ? -18.267 -3.281 28.338 1.00 86.00 477 ILE A N 1
ATOM 3709 C CA . ILE A 1 477 ? -17.757 -4.593 28.729 1.00 86.00 477 ILE A CA 1
ATOM 3710 C C . ILE A 1 477 ? -17.818 -5.488 27.495 1.00 86.00 477 ILE A C 1
ATOM 3712 O O . ILE A 1 477 ? -18.887 -5.695 26.922 1.00 86.00 477 ILE A O 1
ATOM 3716 N N . ASP A 1 478 ? -16.670 -6.003 27.078 1.00 81.12 478 ASP A N 1
ATOM 3717 C CA . ASP A 1 478 ? -16.587 -6.968 25.988 1.00 81.12 478 ASP A CA 1
ATOM 3718 C C . ASP A 1 478 ? -16.426 -8.371 26.585 1.00 81.12 478 ASP A C 1
ATOM 3720 O O . ASP A 1 478 ? -15.359 -8.713 27.081 1.00 81.12 478 ASP A O 1
ATOM 3724 N N . GLU A 1 479 ? -17.508 -9.151 26.596 1.00 84.38 479 GLU A N 1
ATOM 3725 C CA . GLU A 1 479 ? -17.561 -10.539 27.084 1.00 84.38 479 GLU A CA 1
ATOM 3726 C C . GLU A 1 479 ? -17.545 -11.537 25.908 1.00 84.38 479 GLU A C 1
ATOM 3728 O O . GLU A 1 479 ? -18.038 -12.659 26.018 1.00 84.38 479 GLU A O 1
ATOM 3733 N N . ARG A 1 480 ? -17.051 -11.126 24.731 1.00 78.12 480 ARG A N 1
ATOM 3734 C CA . ARG A 1 480 ? -16.876 -12.040 23.590 1.00 78.12 480 ARG A CA 1
ATOM 3735 C C . ARG A 1 480 ? -15.667 -12.966 23.741 1.00 78.12 480 ARG A C 1
ATOM 3737 O O . ARG A 1 480 ? -15.594 -13.933 22.984 1.00 78.12 480 ARG A O 1
ATOM 3744 N N . PHE A 1 481 ? -14.750 -12.647 24.657 1.00 59.66 481 PHE A N 1
ATOM 3745 C CA . PHE A 1 481 ? -13.443 -13.286 24.829 1.00 59.66 481 PHE A CA 1
ATOM 3746 C C . PHE A 1 481 ? -13.278 -13.915 26.205 1.00 59.66 481 PHE A C 1
ATOM 3748 O O . PHE A 1 481 ? -13.745 -13.297 27.191 1.00 59.66 481 PHE A O 1
#

Foldseek 3Di:
DLLLLQVCQQLLLLVVLVVLCVVPDQQQLDFPVLLVLLSVLQVVLCVVVVQFDDDDPNTTRGPPSVVVVVQQLVLLQDDDDFAQPDDSNNVSVSCGRSSPYLLSSLLSLLSSLVSLLLDDDPDDDPCVDPVSSVSSLVSNVVSLVVSVVRYPAQDLSNLSSLVSNLVSCCLEVNLPDPVSVVSLQVSLVSLVRQPLLELVSLVRHHQLSSLSSLSSVVVSQVVQVLSCVVVVHDRDDDPVSGDRDHHDQFGSVLSNDDPVVRVVDRDQPEDQFDAASRQGTFWGFPDVPQDSVDDNVPFTKTFGSVSFKDWFFAQPVRDTDPDFPDKGFIFIWTPRRPDPTRDRHGRQWMWGHPDVVRRMITTPGGHQQQDDFDPDGDGLVNLLVLCCVQVNNVFSQQWAWEWAADPQEIEIEIETADPQDPPNVCRQVSSLVSSCVVTVVSVVCVVVRRHDRYHYHHDHSVVFDADPVPRGGHRYHYHHD